Protein AF-A0AAD8J1R1-F1 (afdb_monomer_lite)

Radius of gyration: 73.94 Å; chains: 1; bounding box: 165×68×230 Å

pLDDT: mean 80.62, std 17.78, range [28.72, 97.25]

Sequence (556 aa):
MTHILHAASSTSRFMEENIKKNGWAAAGIFGEVNSPSNRQLLKKTNSIDERSMEKESQLHLSLKDLDKYKEQLKNAESTKAQALRDLEAANKSLQELTAKLETISDTKQSLIQETESAKKRVKELEESKPCKDQEIDAEKNPDLAKERERYKASASELTSVKQELTNLRQDFEAALKKKEAALQEAKDAEKTAKANQEKASGLSEEIANMNETLKQVKLATTKVQDEHSKLMLEKEARSRSLGAAKAEKEEKIKSLKEEAEGLELGGNLEEKMEETTEAIKVVKEQLRDIRAADQEALKTATSELEEAKKHLQEVQAEEISLRSSVEPLKIELEIVKKETSDLKEKEQKSEELIKNIQAKLEERKKELEAVVAEQKKTEEEYENLQSKLRELTTEAEKARKEAEEVHKNIEAQKKEFETSRAIEKETEEKLEIALKEAEEAKEAEKLANEKMQGSNSESSQEKSGKIRLSKEEFDSLKRKVKEAEEMADSKVATAMAQVEAVTASERDTLVKLEDILKETEDVEAATNAAMKQAETVEAETQALETELQELRSEAS

Structure (mmCIF, N/CA/C/O backbone):
data_AF-A0AAD8J1R1-F1
#
_entry.id   AF-A0AAD8J1R1-F1
#
loop_
_atom_site.group_PDB
_atom_site.id
_atom_site.type_symbol
_atom_site.label_atom_id
_atom_site.label_alt_id
_atom_site.label_comp_id
_atom_site.label_asym_id
_atom_site.label_entity_id
_atom_site.label_seq_id
_atom_site.pdbx_PDB_ins_code
_atom_site.Cartn_x
_atom_site.Cartn_y
_atom_site.Cartn_z
_atom_site.occupancy
_atom_site.B_iso_or_equiv
_atom_site.auth_seq_id
_atom_site.auth_comp_id
_atom_site.auth_asym_id
_atom_site.auth_atom_id
_atom_site.pdbx_PDB_model_num
ATOM 1 N N . MET A 1 1 ? 73.706 -19.414 -11.027 1.00 55.03 1 MET A N 1
ATOM 2 C CA . MET A 1 1 ? 73.958 -18.054 -11.555 1.00 55.03 1 MET A CA 1
ATOM 3 C C . MET A 1 1 ? 74.236 -18.146 -13.058 1.00 55.03 1 MET A C 1
ATOM 5 O O . MET A 1 1 ? 75.291 -17.753 -13.526 1.00 55.03 1 MET A O 1
ATOM 9 N N . THR A 1 2 ? 73.284 -18.718 -13.806 1.00 50.62 2 THR A N 1
ATOM 10 C CA . THR A 1 2 ? 73.431 -19.062 -15.238 1.00 50.62 2 THR A CA 1
ATOM 11 C C . THR A 1 2 ? 72.054 -19.231 -15.899 1.00 50.62 2 THR A C 1
ATOM 13 O O . THR A 1 2 ? 71.863 -20.068 -16.763 1.00 50.62 2 THR A O 1
ATOM 16 N N . HIS A 1 3 ? 71.064 -18.434 -15.479 1.00 49.81 3 HIS A N 1
ATOM 17 C CA . HIS A 1 3 ? 69.747 -18.368 -16.138 1.00 49.81 3 HIS A CA 1
ATOM 18 C C . HIS A 1 3 ? 69.240 -16.933 -16.364 1.00 49.81 3 HIS A C 1
ATOM 20 O O . HIS A 1 3 ? 68.113 -16.740 -16.795 1.00 49.81 3 HIS A O 1
ATOM 26 N N . ILE A 1 4 ? 70.089 -15.919 -16.156 1.00 50.50 4 ILE A N 1
ATOM 27 C CA . ILE A 1 4 ? 69.749 -14.504 -16.411 1.00 50.50 4 ILE A CA 1
ATOM 28 C C . ILE A 1 4 ? 70.393 -13.982 -17.717 1.00 50.50 4 ILE A C 1
ATOM 30 O O . ILE A 1 4 ? 70.022 -12.931 -18.222 1.00 50.50 4 ILE A O 1
ATOM 34 N N . LEU A 1 5 ? 71.281 -14.754 -18.355 1.00 47.81 5 LEU A N 1
ATOM 35 C CA . LEU A 1 5 ? 72.009 -14.325 -19.562 1.00 47.81 5 LEU A CA 1
ATOM 36 C C . LEU A 1 5 ? 71.380 -14.745 -20.905 1.00 47.81 5 LEU A C 1
ATOM 38 O O . LEU A 1 5 ? 71.941 -14.431 -21.947 1.00 47.81 5 LEU A O 1
ATOM 42 N N . HIS A 1 6 ? 70.210 -15.396 -20.917 1.00 51.34 6 HIS A N 1
ATOM 43 C CA . HIS A 1 6 ? 69.502 -15.724 -22.171 1.00 51.34 6 HIS A CA 1
ATOM 44 C C . HIS A 1 6 ? 68.319 -14.793 -22.491 1.00 51.34 6 HIS A C 1
ATOM 46 O O . HIS A 1 6 ? 67.815 -14.803 -23.610 1.00 51.34 6 HIS A O 1
ATOM 52 N N . ALA A 1 7 ? 67.912 -13.929 -21.554 1.00 48.06 7 ALA A N 1
ATOM 53 C CA . ALA A 1 7 ? 66.808 -12.987 -21.763 1.00 48.06 7 ALA A CA 1
ATOM 54 C C . ALA A 1 7 ? 67.246 -11.644 -22.384 1.00 48.06 7 ALA A C 1
ATOM 56 O O . ALA A 1 7 ? 66.415 -10.927 -22.928 1.00 48.06 7 ALA A O 1
ATOM 57 N N . ALA A 1 8 ? 68.545 -11.317 -22.370 1.00 46.56 8 ALA A N 1
ATOM 58 C CA . ALA A 1 8 ? 69.063 -10.052 -22.907 1.00 46.56 8 ALA A CA 1
ATOM 59 C C . ALA A 1 8 ? 69.400 -10.087 -24.415 1.00 46.56 8 ALA A C 1
ATOM 61 O O . ALA A 1 8 ? 69.683 -9.047 -25.000 1.00 46.56 8 ALA A O 1
ATOM 62 N N . SER A 1 9 ? 69.357 -11.256 -25.070 1.00 49.38 9 SER A N 1
ATOM 63 C CA . SER A 1 9 ? 69.679 -11.383 -26.505 1.00 49.38 9 SER A CA 1
ATOM 64 C C . SER A 1 9 ? 68.442 -11.391 -27.422 1.00 49.38 9 SER A C 1
ATOM 66 O O . SER A 1 9 ? 68.562 -11.077 -28.604 1.00 49.38 9 SER A O 1
ATOM 68 N N . SER A 1 10 ? 67.237 -11.651 -26.892 1.00 49.97 10 SER A N 1
ATOM 69 C CA . SER A 1 10 ? 65.991 -11.600 -27.689 1.00 49.97 10 SER A CA 1
ATOM 70 C C . SER A 1 10 ? 65.377 -10.201 -27.800 1.00 49.97 10 SER A C 1
ATOM 72 O O . SER A 1 10 ? 64.693 -9.909 -28.776 1.00 49.97 10 SER A O 1
ATOM 74 N N . THR A 1 11 ? 65.665 -9.291 -26.869 1.00 51.00 11 THR A N 1
ATOM 75 C CA . THR A 1 11 ? 65.153 -7.909 -26.904 1.00 51.00 11 THR A CA 1
ATOM 76 C C . THR A 1 11 ? 65.957 -6.981 -27.818 1.00 51.00 11 THR A C 1
ATOM 78 O O . THR A 1 11 ? 65.429 -5.961 -28.249 1.00 51.00 11 THR A O 1
ATOM 81 N N . SER A 1 12 ? 67.189 -7.348 -28.196 1.00 47.59 12 SER A N 1
ATOM 82 C CA . SER A 1 12 ? 68.021 -6.532 -29.098 1.00 47.59 12 SER A CA 1
ATOM 83 C C . SER A 1 12 ? 67.731 -6.752 -30.589 1.00 47.59 12 SER A C 1
ATOM 85 O O . SER A 1 12 ? 68.069 -5.885 -31.384 1.00 47.59 12 SER A O 1
ATOM 87 N N . ARG A 1 13 ? 67.077 -7.857 -30.990 1.00 51.00 13 ARG A N 1
ATOM 88 C CA . ARG A 1 13 ? 66.657 -8.069 -32.395 1.00 51.00 13 ARG A CA 1
ATOM 89 C C . ARG A 1 13 ? 65.274 -7.517 -32.723 1.00 51.00 13 ARG A C 1
ATOM 91 O O . ARG A 1 13 ? 64.994 -7.271 -33.887 1.00 51.00 13 ARG A O 1
ATOM 98 N N . PHE A 1 14 ? 64.429 -7.270 -31.724 1.00 47.41 14 PHE A N 1
ATOM 99 C CA . PHE A 1 14 ? 63.067 -6.779 -31.964 1.00 47.41 14 PHE A CA 1
ATOM 100 C C . PHE A 1 14 ? 62.981 -5.245 -32.103 1.00 47.41 14 PHE A C 1
ATOM 102 O O . PHE A 1 14 ? 61.982 -4.726 -32.591 1.00 47.41 14 PHE A O 1
ATOM 109 N N . MET A 1 15 ? 64.037 -4.505 -31.734 1.00 50.06 15 MET A N 1
ATOM 110 C CA . MET A 1 15 ? 64.113 -3.050 -31.955 1.00 50.06 15 MET A CA 1
ATOM 111 C C . MET A 1 15 ? 64.838 -2.641 -33.248 1.00 50.06 15 MET A C 1
ATOM 113 O O . MET A 1 15 ? 64.721 -1.491 -33.662 1.00 50.06 15 MET A O 1
ATOM 117 N N . GLU A 1 16 ? 65.537 -3.555 -33.928 1.00 48.19 16 GLU A N 1
ATOM 118 C CA . GLU A 1 16 ? 66.320 -3.228 -35.135 1.00 48.19 16 GLU A CA 1
ATOM 119 C C . GLU A 1 16 ? 65.531 -3.415 -36.449 1.00 48.19 16 GLU A C 1
ATOM 121 O O . GLU A 1 16 ? 65.946 -2.935 -37.504 1.00 48.19 16 GLU A O 1
ATOM 126 N N . GLU A 1 17 ? 64.342 -4.026 -36.393 1.00 47.56 17 GLU A N 1
ATOM 127 C CA . GLU A 1 17 ? 63.499 -4.264 -37.577 1.00 47.56 17 GLU A CA 1
ATOM 128 C C . GLU A 1 17 ? 62.369 -3.227 -37.761 1.00 47.56 17 GLU A C 1
ATOM 130 O O . GLU A 1 17 ? 61.805 -3.107 -38.847 1.00 47.56 17 GLU A O 1
ATOM 135 N N . ASN A 1 18 ? 62.106 -2.379 -36.755 1.00 43.00 18 ASN A N 1
ATOM 136 C CA . ASN A 1 18 ? 61.079 -1.325 -36.826 1.00 43.00 18 ASN A CA 1
ATOM 137 C C . ASN A 1 18 ? 61.605 0.079 -37.185 1.00 43.00 18 ASN A C 1
ATOM 139 O O . ASN A 1 18 ? 60.810 0.994 -37.385 1.00 43.00 18 ASN A O 1
ATOM 143 N N . ILE A 1 19 ? 62.922 0.259 -37.345 1.00 46.72 19 ILE A N 1
ATOM 144 C CA . ILE A 1 19 ? 63.530 1.547 -37.749 1.00 46.72 19 ILE A CA 1
ATOM 145 C C . ILE A 1 19 ? 63.815 1.613 -39.269 1.00 46.72 19 ILE A C 1
ATOM 147 O O . ILE A 1 19 ? 64.227 2.646 -39.784 1.00 46.72 19 ILE A O 1
ATOM 151 N N . LYS A 1 20 ? 63.501 0.565 -40.048 1.00 47.19 20 LYS A N 1
ATOM 152 C CA . LYS A 1 20 ? 63.652 0.571 -41.522 1.00 47.19 20 LYS A CA 1
ATOM 153 C C . LYS A 1 20 ? 62.374 0.833 -42.332 1.00 47.19 20 LYS A C 1
ATOM 155 O O . LYS A 1 20 ? 62.440 0.792 -43.556 1.00 47.19 20 LYS A O 1
ATOM 160 N N . LYS A 1 21 ? 61.227 1.126 -41.705 1.00 46.53 21 LYS A N 1
ATOM 161 C CA . LYS A 1 21 ? 59.965 1.383 -42.440 1.00 46.53 21 LYS A CA 1
ATOM 162 C C . LYS A 1 21 ? 59.404 2.802 -42.364 1.00 46.53 21 LYS A C 1
ATOM 164 O O . LYS A 1 21 ? 58.473 3.090 -43.103 1.00 46.53 21 LYS A O 1
ATOM 169 N N . ASN A 1 22 ? 59.998 3.704 -41.583 1.00 47.03 22 ASN A N 1
ATOM 170 C CA . ASN A 1 22 ? 59.567 5.103 -41.522 1.00 47.03 22 ASN A CA 1
ATOM 171 C C . ASN A 1 22 ? 60.742 6.045 -41.805 1.00 47.03 22 ASN A C 1
ATOM 173 O O . ASN A 1 22 ? 61.459 6.454 -40.897 1.00 47.03 22 ASN A O 1
ATOM 177 N N . GLY A 1 23 ? 60.926 6.397 -43.076 1.00 34.81 23 GLY A N 1
ATOM 178 C CA . GLY A 1 23 ? 61.873 7.425 -43.494 1.00 34.81 23 GLY A CA 1
ATOM 179 C C . GLY A 1 23 ? 61.819 7.671 -44.999 1.00 34.81 23 GLY A C 1
ATOM 180 O O . GLY A 1 23 ? 62.279 6.831 -45.759 1.00 34.81 23 GLY A O 1
ATOM 181 N N . TRP A 1 24 ? 61.300 8.849 -45.369 1.00 30.02 24 TRP A N 1
ATOM 182 C CA . TRP A 1 24 ? 61.224 9.471 -46.704 1.00 30.02 24 TRP A CA 1
ATOM 183 C C . TRP A 1 24 ? 60.093 9.034 -47.645 1.00 30.02 24 TRP A C 1
ATOM 185 O O . TRP A 1 24 ? 60.180 8.029 -48.333 1.00 30.02 24 TRP A O 1
ATOM 195 N N . ALA A 1 25 ? 59.079 9.893 -47.791 1.00 31.66 25 ALA A N 1
ATOM 196 C CA . ALA A 1 25 ? 59.096 10.910 -48.851 1.00 31.66 25 ALA A CA 1
ATOM 197 C C . ALA A 1 25 ? 57.802 11.743 -48.812 1.00 31.66 25 ALA A C 1
ATOM 199 O O . ALA A 1 25 ? 56.770 11.366 -49.359 1.00 31.66 25 ALA A O 1
ATOM 200 N N . ALA A 1 26 ? 57.881 12.915 -48.183 1.00 37.34 26 ALA A N 1
ATOM 201 C CA . ALA A 1 26 ? 57.092 14.057 -48.613 1.00 37.34 26 ALA A CA 1
ATOM 202 C C . ALA A 1 26 ? 57.908 14.770 -49.698 1.00 37.34 26 ALA A C 1
ATOM 204 O O . ALA A 1 26 ? 58.930 15.372 -49.385 1.00 37.34 26 ALA A O 1
ATOM 205 N N . ALA A 1 27 ? 57.480 14.647 -50.952 1.00 30.95 27 ALA A N 1
ATOM 206 C CA . ALA A 1 27 ? 57.740 15.593 -52.037 1.00 30.95 27 ALA A CA 1
ATOM 207 C C . ALA A 1 27 ? 56.914 15.146 -53.248 1.00 30.95 27 ALA A C 1
ATOM 209 O O . ALA A 1 27 ? 57.323 14.280 -54.017 1.00 30.95 27 ALA A O 1
ATOM 210 N N . GLY A 1 28 ? 55.724 15.724 -53.403 1.00 43.56 28 GLY A N 1
ATOM 211 C CA . GLY A 1 28 ? 55.128 15.811 -54.730 1.00 43.56 28 GLY A CA 1
ATOM 212 C C . GLY A 1 28 ? 55.934 16.794 -55.573 1.00 43.56 28 GLY A C 1
ATOM 213 O O . GLY A 1 28 ? 56.481 17.736 -55.009 1.00 43.56 28 GLY A O 1
ATOM 214 N N . ILE A 1 29 ? 55.990 16.564 -56.887 1.00 41.16 29 ILE A N 1
ATOM 215 C CA . ILE A 1 29 ? 56.060 17.564 -57.966 1.00 41.16 29 ILE A CA 1
ATOM 216 C C . ILE A 1 29 ? 55.958 16.800 -59.308 1.00 41.16 29 ILE A C 1
ATOM 218 O O . ILE A 1 29 ? 56.784 15.948 -59.610 1.00 41.16 29 ILE A O 1
ATOM 222 N N . PHE A 1 30 ? 54.940 17.183 -60.093 1.00 35.03 30 PHE A N 1
ATOM 223 C CA . PHE A 1 30 ? 54.761 17.039 -61.551 1.00 35.03 30 PHE A CA 1
ATOM 224 C C . PHE A 1 30 ? 54.274 15.728 -62.203 1.00 35.03 30 PHE A C 1
ATOM 226 O O . PHE A 1 30 ? 54.906 14.685 -62.104 1.00 35.03 30 PHE A O 1
ATOM 233 N N . GLY A 1 31 ? 53.216 15.869 -63.024 1.00 31.05 31 GLY A N 1
ATOM 234 C CA . GLY A 1 31 ? 53.017 15.055 -64.232 1.00 31.05 31 GLY A CA 1
ATOM 235 C C . GLY A 1 31 ? 51.604 14.522 -64.486 1.00 31.05 31 GLY A C 1
ATOM 236 O O . GLY A 1 31 ? 51.359 13.338 -64.316 1.00 31.05 31 GLY A O 1
ATOM 237 N N . GLU A 1 32 ? 50.678 15.374 -64.924 1.00 34.12 32 GLU A N 1
ATOM 238 C CA . GLU A 1 32 ? 49.440 14.960 -65.607 1.00 34.12 32 GLU A CA 1
ATOM 239 C C . GLU A 1 32 ? 49.693 14.406 -67.016 1.00 34.12 32 GLU A C 1
ATOM 241 O O . GLU A 1 32 ? 50.620 14.870 -67.675 1.00 34.12 32 GLU A O 1
ATOM 246 N N . VAL A 1 33 ? 48.803 13.520 -67.502 1.00 33.47 33 VAL A N 1
ATOM 247 C CA . VAL A 1 33 ? 47.897 13.756 -68.659 1.00 33.47 33 VAL A CA 1
ATOM 248 C C . VAL A 1 33 ? 46.929 12.555 -68.884 1.00 33.47 33 VAL A C 1
ATOM 250 O O . VAL A 1 33 ? 47.340 11.461 -69.239 1.00 33.47 33 VAL A O 1
ATOM 253 N N . ASN A 1 34 ? 45.631 12.839 -68.667 1.00 29.89 34 ASN A N 1
ATOM 254 C CA . ASN A 1 34 ? 44.372 12.461 -69.368 1.00 29.89 34 ASN A CA 1
ATOM 255 C C . ASN A 1 34 ? 43.851 11.003 -69.577 1.00 29.89 34 ASN A C 1
ATOM 257 O O . ASN A 1 34 ? 44.214 10.351 -70.544 1.00 29.89 34 ASN A O 1
ATOM 261 N N . SER A 1 35 ? 42.836 10.624 -68.764 1.00 38.59 35 SER A N 1
ATOM 262 C CA . SER A 1 35 ? 41.384 10.342 -69.041 1.00 38.59 35 SER A CA 1
ATOM 263 C C . SER A 1 35 ? 40.895 9.563 -70.299 1.00 38.59 35 SER A C 1
ATOM 265 O O . SER A 1 35 ? 41.479 9.756 -71.359 1.00 38.59 35 SER A O 1
ATOM 267 N N . PRO A 1 36 ? 39.718 8.853 -70.278 1.00 50.41 36 PRO A N 1
ATOM 268 C CA . PRO A 1 36 ? 38.528 9.202 -69.477 1.00 50.41 36 PRO A CA 1
ATOM 269 C C . PRO A 1 36 ? 37.670 8.060 -68.869 1.00 50.41 36 PRO A C 1
ATOM 271 O O . PRO A 1 36 ? 37.755 6.889 -69.213 1.00 50.41 36 PRO A O 1
ATOM 274 N N . SER A 1 37 ? 36.701 8.516 -68.063 1.00 32.94 37 SER A N 1
ATOM 275 C CA . SER A 1 37 ? 35.458 7.853 -67.640 1.00 32.94 37 SER A CA 1
ATOM 276 C C . SER A 1 37 ? 35.480 7.199 -66.258 1.00 32.94 37 SER A C 1
ATOM 278 O O . SER A 1 37 ? 35.529 5.985 -66.110 1.00 32.94 37 SER A O 1
ATOM 280 N N . ASN A 1 38 ? 35.306 8.016 -65.215 1.00 31.92 38 ASN A N 1
ATOM 281 C CA . ASN A 1 38 ? 34.552 7.538 -64.064 1.00 31.92 38 ASN A CA 1
ATOM 282 C C . ASN A 1 38 ? 33.679 8.647 -63.475 1.00 31.92 38 ASN A C 1
ATOM 284 O O . ASN A 1 38 ? 34.147 9.661 -62.956 1.00 31.92 38 ASN A O 1
ATOM 288 N N . ARG A 1 39 ? 32.372 8.429 -63.590 1.00 45.78 39 ARG A N 1
ATOM 289 C CA . ARG A 1 39 ? 31.329 9.166 -62.895 1.00 45.78 39 ARG A CA 1
ATOM 290 C C . ARG A 1 39 ? 31.001 8.344 -61.649 1.00 45.78 39 ARG A C 1
ATOM 292 O O . ARG A 1 39 ? 30.063 7.559 -61.670 1.00 45.78 39 ARG A O 1
ATOM 299 N N . GLN A 1 40 ? 31.766 8.509 -60.574 1.00 34.06 40 GLN A N 1
ATOM 300 C CA . GLN A 1 40 ? 31.370 8.004 -59.259 1.00 34.06 40 GLN A CA 1
ATOM 301 C C . GLN A 1 40 ? 31.420 9.125 -58.228 1.00 34.06 40 GLN A C 1
ATOM 303 O O . GLN A 1 40 ? 32.460 9.558 -57.738 1.00 34.06 40 GLN A O 1
ATOM 308 N N . LEU A 1 41 ? 30.213 9.612 -57.970 1.00 38.97 41 LEU A N 1
ATOM 309 C CA . LEU A 1 41 ? 29.827 10.440 -56.848 1.00 38.97 41 LEU A CA 1
ATOM 310 C C . LEU A 1 41 ? 30.106 9.689 -55.533 1.00 38.97 41 LEU A C 1
ATOM 312 O O . LEU A 1 41 ? 29.697 8.543 -55.369 1.00 38.97 41 LEU A O 1
ATOM 316 N N . LEU A 1 42 ? 30.798 10.372 -54.619 1.00 46.81 42 LEU A N 1
ATOM 317 C CA . LEU A 1 42 ? 30.502 10.459 -53.181 1.00 46.81 42 LEU A CA 1
ATOM 318 C C . LEU A 1 42 ? 29.749 9.268 -52.554 1.00 46.81 42 LEU A C 1
ATOM 320 O O . LEU A 1 42 ? 28.522 9.238 -52.566 1.00 46.81 42 LEU A O 1
ATOM 324 N N . LYS A 1 43 ? 30.469 8.342 -51.906 1.00 40.50 43 LYS A N 1
ATOM 325 C CA . LYS A 1 43 ? 29.874 7.358 -50.974 1.00 40.50 43 LYS A CA 1
ATOM 326 C C . LYS A 1 43 ? 30.730 7.044 -49.735 1.00 40.50 43 LYS A C 1
ATOM 328 O O . LYS A 1 43 ? 30.621 5.961 -49.175 1.00 40.50 43 LYS A O 1
ATOM 333 N N . LYS A 1 44 ? 31.587 7.967 -49.273 1.00 44.50 44 LYS A N 1
ATOM 334 C CA . LYS A 1 44 ? 32.465 7.710 -48.105 1.00 44.50 44 LYS A CA 1
ATOM 335 C C . LYS A 1 44 ? 32.006 8.330 -46.775 1.00 44.50 44 LYS A C 1
ATOM 337 O O . LYS A 1 44 ? 32.611 8.037 -45.753 1.00 44.50 44 LYS A O 1
ATOM 342 N N . THR A 1 45 ? 30.930 9.118 -46.757 1.00 50.62 45 THR A N 1
ATOM 343 C CA . THR A 1 45 ? 30.390 9.756 -45.535 1.00 50.62 45 THR A CA 1
ATOM 344 C C . THR A 1 45 ? 29.378 8.887 -44.780 1.00 50.62 45 THR A C 1
ATOM 346 O O . THR A 1 45 ? 29.276 8.993 -43.564 1.00 50.62 45 THR A O 1
ATOM 349 N N . ASN A 1 46 ? 28.692 7.964 -45.462 1.00 53.44 46 ASN A N 1
ATOM 350 C CA . ASN A 1 46 ? 27.530 7.277 -44.884 1.00 53.44 46 ASN A CA 1
ATOM 351 C C . ASN A 1 46 ? 27.852 6.349 -43.694 1.00 53.44 46 ASN A C 1
ATOM 353 O O . ASN A 1 46 ? 26.999 6.191 -42.833 1.00 53.44 46 ASN A O 1
ATOM 357 N N . SER A 1 47 ? 29.061 5.776 -43.583 1.00 62.78 47 SER A N 1
ATOM 358 C CA . SER A 1 47 ? 29.328 4.787 -42.514 1.00 62.78 47 SER A CA 1
ATOM 359 C C . SER A 1 47 ? 29.514 5.384 -41.111 1.00 62.78 47 SER A C 1
ATOM 361 O O . SER A 1 47 ? 29.344 4.678 -40.121 1.00 62.78 47 SER A O 1
ATOM 363 N N . ILE A 1 48 ? 29.887 6.666 -40.995 1.00 67.69 48 ILE A N 1
ATOM 364 C CA . ILE A 1 48 ? 30.081 7.314 -39.683 1.00 67.69 48 ILE A CA 1
ATOM 365 C C . ILE A 1 48 ? 28.747 7.861 -39.164 1.00 67.69 48 ILE A C 1
ATOM 367 O O . ILE A 1 48 ? 28.449 7.693 -37.982 1.00 67.69 48 ILE A O 1
ATOM 371 N N . ASP A 1 49 ? 27.920 8.420 -40.052 1.00 71.38 49 ASP A N 1
ATOM 372 C CA . ASP A 1 49 ? 26.554 8.843 -39.722 1.00 71.38 49 ASP A CA 1
ATOM 373 C C . ASP A 1 49 ? 25.687 7.651 -39.307 1.00 71.38 49 ASP A C 1
ATOM 375 O O . ASP A 1 49 ? 24.989 7.716 -38.299 1.00 71.38 49 ASP A O 1
ATOM 379 N N . GLU A 1 50 ? 25.799 6.522 -40.009 1.00 75.38 50 GLU A N 1
ATOM 380 C CA . GLU A 1 50 ? 25.100 5.281 -39.660 1.00 75.38 50 GLU A CA 1
ATOM 381 C C . GLU A 1 50 ? 25.497 4.779 -38.258 1.00 75.38 50 GLU A C 1
ATOM 383 O O . GLU A 1 50 ? 24.628 4.483 -37.439 1.00 75.38 50 GLU A O 1
ATOM 388 N N . ARG A 1 51 ? 26.794 4.830 -37.912 1.00 76.31 51 ARG A N 1
ATOM 389 C CA . ARG A 1 51 ? 27.284 4.536 -36.549 1.00 76.31 51 ARG A CA 1
ATOM 390 C C . ARG A 1 51 ? 26.803 5.542 -35.500 1.00 76.31 51 ARG A C 1
ATOM 392 O O . ARG A 1 51 ? 26.641 5.171 -34.339 1.00 76.31 51 ARG A O 1
ATOM 399 N N . SER A 1 52 ? 26.608 6.812 -35.860 1.00 78.00 52 SER A N 1
ATOM 400 C CA . SER A 1 52 ? 26.039 7.819 -34.952 1.00 78.00 52 SER A CA 1
ATOM 401 C C . SER A 1 52 ? 24.566 7.526 -34.663 1.00 78.00 52 SER A C 1
ATOM 403 O O . SER A 1 52 ? 24.161 7.545 -33.503 1.00 78.00 52 SER A O 1
ATOM 405 N N . MET A 1 53 ? 23.787 7.203 -35.697 1.00 79.00 53 MET A N 1
ATOM 406 C CA . MET A 1 53 ? 22.363 6.870 -35.579 1.00 79.00 53 MET A CA 1
ATOM 407 C C . MET A 1 53 ? 22.133 5.578 -34.785 1.00 79.00 53 MET A C 1
ATOM 409 O O . MET A 1 53 ? 21.200 5.493 -33.984 1.00 79.00 53 MET A O 1
ATOM 413 N N . GLU A 1 54 ? 23.000 4.579 -34.962 1.00 82.38 54 GLU A N 1
ATOM 414 C CA . GLU A 1 54 ? 22.958 3.327 -34.203 1.00 82.38 54 GLU A CA 1
ATOM 415 C C . GLU A 1 54 ? 23.215 3.568 -32.706 1.00 82.38 54 GLU A C 1
ATOM 417 O O . GLU A 1 54 ? 22.443 3.109 -31.860 1.00 82.38 54 GLU A O 1
ATOM 422 N N . LYS A 1 55 ? 24.225 4.383 -32.368 1.00 84.06 55 LYS A N 1
ATOM 423 C CA . LYS A 1 55 ? 24.509 4.783 -30.979 1.00 84.06 55 LYS A CA 1
ATOM 424 C C . LYS A 1 55 ? 23.395 5.624 -30.355 1.00 84.06 55 LYS A C 1
ATOM 426 O O . LYS A 1 55 ? 23.094 5.445 -29.179 1.00 84.06 55 LYS A O 1
ATOM 431 N N . GLU A 1 56 ? 22.775 6.525 -31.118 1.00 84.00 56 GLU A N 1
ATOM 432 C CA . GLU A 1 56 ? 21.611 7.305 -30.668 1.00 84.00 56 GLU A CA 1
ATOM 433 C C . GLU A 1 56 ? 20.399 6.412 -30.382 1.00 84.00 56 GLU A C 1
ATOM 435 O O . GLU A 1 56 ? 19.719 6.586 -29.370 1.00 84.00 56 GLU A O 1
ATOM 440 N N . SER A 1 57 ? 20.164 5.410 -31.229 1.00 87.69 57 SER A N 1
ATOM 441 C CA . SER A 1 57 ? 19.074 4.448 -31.042 1.00 87.69 57 SER A CA 1
ATOM 442 C C . SER A 1 57 ? 19.293 3.578 -29.801 1.00 87.69 57 SER A C 1
ATOM 444 O O . SER A 1 57 ? 18.373 3.405 -29.001 1.00 87.69 57 SER A O 1
ATOM 446 N N . GLN A 1 58 ? 20.519 3.088 -29.592 1.00 87.75 58 GLN A N 1
ATOM 447 C CA . GLN A 1 58 ? 20.887 2.356 -28.376 1.00 87.75 58 GLN A CA 1
ATOM 448 C C . GLN A 1 58 ? 20.744 3.237 -27.126 1.00 87.75 58 GLN A C 1
ATOM 450 O O . GLN A 1 58 ? 20.179 2.791 -26.132 1.00 87.75 58 GLN A O 1
ATOM 455 N N . LEU A 1 59 ? 21.171 4.505 -27.183 1.00 89.12 59 LEU A N 1
ATOM 456 C CA . LEU A 1 59 ? 21.036 5.449 -26.067 1.00 89.12 59 LEU A CA 1
ATOM 457 C C . LEU A 1 59 ? 19.567 5.643 -25.667 1.00 89.12 59 LEU A C 1
ATOM 459 O O . LEU A 1 59 ? 19.245 5.666 -24.479 1.00 89.12 59 LEU A O 1
ATOM 463 N N . HIS A 1 60 ? 18.667 5.752 -26.646 1.00 90.88 60 HIS A N 1
ATOM 464 C CA . HIS A 1 60 ? 17.232 5.854 -26.392 1.00 90.88 60 HIS A CA 1
ATOM 465 C C . HIS A 1 60 ? 16.657 4.614 -25.695 1.00 90.88 60 HIS A C 1
ATOM 467 O O . HIS A 1 60 ? 15.814 4.757 -24.806 1.00 90.88 60 HIS A O 1
ATOM 473 N N . LEU A 1 61 ? 17.109 3.412 -26.063 1.00 90.56 61 LEU A N 1
ATOM 474 C CA . LEU A 1 61 ? 16.698 2.173 -25.398 1.00 90.56 61 LEU A CA 1
ATOM 475 C C . LEU A 1 61 ? 17.197 2.130 -23.948 1.00 90.56 61 LEU A C 1
ATOM 477 O O . LEU A 1 61 ? 16.390 1.912 -23.044 1.00 90.56 61 LEU A O 1
ATOM 481 N N . SER A 1 62 ? 18.473 2.447 -23.710 1.00 83.31 62 SER A N 1
ATOM 482 C CA . SER A 1 62 ? 19.048 2.479 -22.359 1.00 83.31 62 SER A CA 1
ATOM 483 C C . SER A 1 62 ? 18.383 3.529 -21.463 1.00 83.31 62 SER A C 1
ATOM 485 O O . SER A 1 62 ? 18.157 3.270 -20.283 1.00 83.31 62 SER A O 1
ATOM 487 N N . LEU A 1 63 ? 17.998 4.694 -22.005 1.00 84.50 63 LEU A N 1
ATOM 488 C CA . LEU A 1 63 ? 17.216 5.703 -21.274 1.00 84.50 63 LEU A CA 1
ATOM 489 C C . LEU A 1 63 ? 15.835 5.176 -20.871 1.00 84.50 63 LEU A C 1
ATOM 491 O O . LEU A 1 63 ? 15.417 5.354 -19.728 1.00 84.50 63 LEU A O 1
ATOM 495 N N . LYS A 1 64 ? 15.147 4.481 -21.783 1.00 93.31 64 LYS A N 1
ATOM 496 C CA . LYS A 1 64 ? 13.849 3.865 -21.492 1.00 93.31 64 LYS A CA 1
ATOM 497 C C . LYS A 1 64 ? 13.965 2.805 -20.395 1.00 93.31 64 LYS A C 1
ATOM 499 O O . LYS A 1 64 ? 13.098 2.734 -19.528 1.00 93.31 64 LYS A O 1
ATOM 504 N N . ASP A 1 65 ? 15.013 1.988 -20.418 1.00 85.62 65 ASP A N 1
ATOM 505 C CA . ASP A 1 65 ? 15.240 0.975 -19.385 1.00 85.62 65 ASP A CA 1
ATOM 506 C C . ASP A 1 65 ? 15.647 1.598 -18.044 1.00 85.62 65 ASP A C 1
ATOM 508 O O . ASP A 1 65 ? 15.142 1.175 -17.003 1.00 85.62 65 ASP A O 1
ATOM 512 N N . LEU A 1 66 ? 16.455 2.664 -18.050 1.00 88.12 66 LEU A N 1
ATOM 513 C CA . LEU A 1 66 ? 16.759 3.447 -16.850 1.00 88.12 66 LEU A CA 1
ATOM 514 C C . LEU A 1 66 ? 15.480 3.988 -16.195 1.00 88.12 66 LEU A C 1
ATOM 516 O O . LEU A 1 66 ? 15.332 3.892 -14.976 1.00 88.12 66 LEU A O 1
ATOM 520 N N . ASP A 1 67 ? 14.554 4.534 -16.982 1.00 91.69 67 ASP A N 1
ATOM 521 C CA . ASP A 1 67 ? 13.294 5.064 -16.458 1.00 91.69 67 ASP A CA 1
ATOM 522 C C . ASP A 1 67 ? 12.409 3.957 -15.866 1.00 91.69 67 ASP A C 1
ATOM 524 O O . ASP A 1 67 ? 11.885 4.128 -14.763 1.00 91.69 67 ASP A O 1
ATOM 528 N N . LYS A 1 68 ? 12.337 2.780 -16.507 1.00 93.44 68 LYS A N 1
ATOM 529 C CA . LYS A 1 68 ? 11.662 1.604 -15.925 1.00 93.44 68 LYS A CA 1
ATOM 530 C C . LYS A 1 68 ? 12.272 1.209 -14.579 1.00 93.44 68 LYS A C 1
ATOM 532 O O . LYS A 1 68 ? 11.538 0.956 -13.625 1.00 93.44 68 LYS A O 1
ATOM 537 N N . TYR A 1 69 ? 13.602 1.154 -14.473 1.00 83.44 69 TYR A N 1
ATOM 538 C CA . TYR A 1 69 ? 14.262 0.784 -13.217 1.00 83.44 69 TYR A CA 1
ATOM 539 C C . TYR A 1 69 ? 14.108 1.850 -12.130 1.00 83.44 69 TYR A C 1
ATOM 541 O O . TYR A 1 69 ? 13.961 1.495 -10.962 1.00 83.44 69 TYR A O 1
ATOM 549 N N . LYS A 1 70 ? 14.071 3.140 -12.483 1.00 89.00 70 LYS A N 1
ATOM 550 C CA . LYS A 1 70 ? 13.741 4.221 -11.537 1.00 89.00 70 LYS A CA 1
ATOM 551 C C . LYS A 1 70 ? 12.318 4.097 -11.005 1.00 89.00 70 LYS A C 1
ATOM 553 O O . LYS A 1 70 ? 12.094 4.293 -9.813 1.00 89.00 70 LYS A O 1
ATOM 558 N N . GLU A 1 71 ? 11.361 3.759 -11.863 1.00 93.94 71 GLU A N 1
ATOM 559 C CA . GLU A 1 71 ? 9.980 3.527 -11.441 1.00 93.94 71 GLU A CA 1
ATOM 560 C C . GLU A 1 71 ? 9.877 2.303 -10.520 1.00 93.94 71 GLU A C 1
ATOM 562 O O . GLU A 1 71 ? 9.282 2.382 -9.445 1.00 93.94 71 GLU A O 1
ATOM 567 N N . GLN A 1 72 ? 10.543 1.197 -10.870 1.00 86.88 72 GLN A N 1
ATOM 568 C CA . GLN A 1 72 ? 10.635 0.017 -10.005 1.00 86.88 72 GLN A CA 1
ATOM 569 C C . GLN A 1 72 ? 11.315 0.322 -8.665 1.00 86.88 72 GLN A C 1
ATOM 571 O O . GLN A 1 72 ? 10.867 -0.177 -7.634 1.00 86.88 72 GLN A O 1
ATOM 576 N N . LEU A 1 73 ? 12.365 1.149 -8.656 1.00 83.31 73 LEU A N 1
ATOM 577 C CA . LEU A 1 73 ? 13.025 1.609 -7.435 1.00 83.31 73 LEU A CA 1
ATOM 578 C C . LEU A 1 73 ? 12.055 2.407 -6.560 1.00 83.31 73 LEU A C 1
ATOM 580 O O . LEU A 1 73 ? 11.905 2.085 -5.387 1.00 83.31 73 LEU A O 1
ATOM 584 N N . LYS A 1 74 ? 11.332 3.374 -7.132 1.00 93.88 74 LYS A N 1
ATOM 585 C CA . LYS A 1 74 ? 10.330 4.164 -6.404 1.00 93.88 74 LYS A CA 1
ATOM 586 C C . LYS A 1 74 ? 9.222 3.283 -5.813 1.00 93.88 74 LYS A C 1
ATOM 588 O O . LYS A 1 74 ? 8.807 3.489 -4.673 1.00 93.88 74 LYS A O 1
ATOM 593 N N . ASN A 1 75 ? 8.763 2.277 -6.558 1.00 91.00 75 ASN A N 1
ATOM 594 C CA . ASN A 1 75 ? 7.766 1.316 -6.079 1.00 91.00 75 ASN A CA 1
ATOM 595 C C . ASN A 1 75 ? 8.321 0.441 -4.938 1.00 91.00 75 ASN A C 1
ATOM 597 O O . ASN A 1 75 ? 7.640 0.229 -3.931 1.00 91.00 75 ASN A O 1
ATOM 601 N N . ALA A 1 76 ? 9.572 -0.018 -5.048 1.00 83.06 76 ALA A N 1
ATOM 602 C CA . ALA A 1 76 ? 10.262 -0.760 -3.991 1.00 83.06 76 ALA A CA 1
ATOM 603 C C . ALA A 1 76 ? 10.500 0.101 -2.731 1.00 83.06 76 ALA A C 1
ATOM 605 O O . ALA A 1 76 ? 10.328 -0.361 -1.606 1.00 83.06 76 ALA A O 1
ATOM 606 N N . GLU A 1 77 ? 10.832 1.382 -2.891 1.00 84.38 77 GLU A N 1
ATOM 607 C CA . GLU A 1 77 ? 10.970 2.327 -1.778 1.00 84.38 77 GLU A CA 1
ATOM 608 C C . GLU A 1 77 ? 9.627 2.607 -1.094 1.00 84.38 77 GLU A C 1
ATOM 610 O O . GLU A 1 77 ? 9.559 2.651 0.135 1.00 84.38 77 GLU A O 1
ATOM 615 N N . SER A 1 78 ? 8.543 2.740 -1.864 1.00 91.38 78 SER A N 1
ATOM 616 C CA . SER A 1 78 ? 7.192 2.924 -1.322 1.00 91.38 78 SER A CA 1
ATOM 617 C C . SER A 1 78 ? 6.717 1.701 -0.534 1.00 91.38 78 SER A C 1
ATOM 619 O O . SER A 1 78 ? 6.189 1.847 0.569 1.00 91.38 78 SER A O 1
ATOM 621 N N . THR A 1 79 ? 6.924 0.494 -1.068 1.00 86.50 79 THR A N 1
ATOM 622 C CA . THR A 1 79 ? 6.594 -0.763 -0.369 1.00 86.50 79 THR A CA 1
ATOM 623 C C . THR A 1 79 ? 7.439 -0.936 0.891 1.00 86.50 79 THR A C 1
ATOM 625 O O . THR A 1 79 ? 6.892 -1.222 1.953 1.00 86.50 79 THR A O 1
ATOM 628 N N . LYS A 1 80 ? 8.742 -0.629 0.840 1.00 85.75 80 LYS A N 1
ATOM 629 C CA . LYS A 1 80 ? 9.602 -0.576 2.032 1.00 85.75 80 LYS A CA 1
ATOM 630 C C . LYS A 1 80 ? 9.083 0.419 3.076 1.00 85.75 80 LYS A C 1
ATOM 632 O O . LYS A 1 80 ? 9.051 0.098 4.261 1.00 85.75 80 LYS A O 1
ATOM 637 N N . ALA A 1 81 ? 8.681 1.620 2.662 1.00 89.25 81 ALA A N 1
ATOM 638 C CA . ALA A 1 81 ? 8.139 2.625 3.574 1.00 89.25 81 ALA A CA 1
ATOM 639 C C . ALA A 1 81 ? 6.824 2.167 4.224 1.00 89.25 81 ALA A C 1
ATOM 641 O O . ALA A 1 81 ? 6.600 2.450 5.399 1.00 89.25 81 ALA A O 1
ATOM 642 N N . GLN A 1 82 ? 5.974 1.447 3.486 1.00 89.00 82 GLN A N 1
ATOM 643 C CA . GLN A 1 82 ? 4.770 0.824 4.035 1.00 89.00 82 GLN A CA 1
ATOM 644 C C . GLN A 1 82 ? 5.123 -0.260 5.062 1.00 89.00 82 GLN A C 1
ATOM 646 O O . GLN A 1 82 ? 4.667 -0.173 6.197 1.00 89.00 82 GLN A O 1
ATOM 651 N N . ALA A 1 83 ? 6.018 -1.190 4.719 1.00 84.00 83 ALA A N 1
ATOM 652 C CA . ALA A 1 83 ? 6.449 -2.256 5.623 1.00 84.00 83 ALA A CA 1
ATOM 653 C C . ALA A 1 83 ? 7.083 -1.715 6.921 1.00 84.00 83 ALA A C 1
ATOM 655 O O . ALA A 1 83 ? 6.873 -2.272 7.996 1.00 84.00 83 ALA A O 1
ATOM 656 N N . LEU A 1 84 ? 7.823 -0.598 6.856 1.00 84.31 84 LEU A N 1
ATOM 657 C CA . LEU A 1 84 ? 8.353 0.078 8.049 1.00 84.31 84 LEU A CA 1
ATOM 658 C C . LEU A 1 84 ? 7.247 0.671 8.933 1.00 84.31 84 LEU A C 1
ATOM 660 O O . LEU A 1 84 ? 7.336 0.570 10.156 1.00 84.31 84 LEU A O 1
ATOM 664 N N . ARG A 1 85 ? 6.197 1.252 8.338 1.00 91.25 85 ARG A N 1
ATOM 665 C CA . ARG A 1 85 ? 5.030 1.745 9.090 1.00 91.25 85 ARG A CA 1
ATOM 666 C C . ARG A 1 85 ? 4.265 0.599 9.747 1.00 91.25 85 ARG A C 1
ATOM 668 O O . ARG A 1 85 ? 3.903 0.708 10.917 1.00 91.25 85 ARG A O 1
ATOM 675 N N . ASP A 1 86 ? 4.084 -0.508 9.035 1.00 85.44 86 ASP A N 1
ATOM 676 C CA . ASP A 1 86 ? 3.412 -1.699 9.561 1.00 85.44 86 ASP A CA 1
ATOM 677 C C . ASP A 1 86 ? 4.233 -2.344 10.693 1.00 85.44 86 ASP A C 1
ATOM 679 O O . ASP A 1 86 ? 3.680 -2.753 11.715 1.00 85.44 86 ASP A O 1
ATOM 683 N N . LEU A 1 87 ? 5.567 -2.347 10.573 1.00 87.19 87 LEU A N 1
ATOM 684 C CA . LEU A 1 87 ? 6.483 -2.776 11.631 1.00 87.19 87 LEU A CA 1
ATOM 685 C C . LEU A 1 87 ? 6.389 -1.885 12.879 1.00 87.19 87 LEU A C 1
ATOM 687 O O . LEU A 1 87 ? 6.373 -2.398 14.000 1.00 87.19 87 LEU A O 1
ATOM 691 N N . GLU A 1 88 ? 6.339 -0.561 12.715 1.00 91.38 88 GLU A N 1
ATOM 692 C CA . GLU A 1 88 ? 6.136 0.366 13.834 1.00 91.38 88 GLU A CA 1
ATOM 693 C C . GLU A 1 88 ? 4.781 0.154 14.512 1.00 91.38 88 GLU A C 1
ATOM 695 O O . GLU A 1 88 ? 4.722 0.110 15.742 1.00 91.38 88 GLU A O 1
ATOM 700 N N . ALA A 1 89 ? 3.707 -0.023 13.738 1.00 91.75 89 ALA A N 1
ATOM 701 C CA . ALA A 1 89 ? 2.380 -0.317 14.271 1.00 91.75 89 ALA A CA 1
ATOM 702 C C . ALA A 1 89 ? 2.373 -1.635 15.062 1.00 91.75 89 ALA A C 1
ATOM 704 O O . ALA A 1 89 ? 1.920 -1.662 16.205 1.00 91.75 89 ALA A O 1
ATOM 705 N N . ALA A 1 90 ? 2.968 -2.699 14.513 1.00 86.31 90 ALA A N 1
ATOM 706 C CA . ALA A 1 90 ? 3.098 -3.985 15.197 1.00 86.31 90 ALA A CA 1
ATOM 707 C C . ALA A 1 90 ? 3.936 -3.885 16.484 1.00 86.31 90 ALA A C 1
ATOM 709 O O . ALA A 1 90 ? 3.595 -4.501 17.494 1.00 86.31 90 ALA A O 1
ATOM 710 N N . ASN A 1 91 ? 5.012 -3.089 16.486 1.00 85.12 91 ASN A N 1
ATOM 711 C CA . ASN A 1 91 ? 5.808 -2.841 17.690 1.00 85.12 91 ASN A CA 1
ATOM 712 C C . ASN A 1 91 ? 5.013 -2.087 18.766 1.00 85.12 91 ASN A C 1
ATOM 714 O O . ASN A 1 91 ? 5.121 -2.448 19.936 1.00 85.12 91 ASN A O 1
ATOM 718 N N . LYS A 1 92 ? 4.203 -1.087 18.393 1.00 92.56 92 LYS A N 1
ATOM 719 C CA . LYS A 1 92 ? 3.315 -0.384 19.336 1.00 92.56 92 LYS A CA 1
ATOM 720 C C . LYS A 1 92 ? 2.291 -1.339 19.947 1.00 92.56 92 LYS A C 1
ATOM 722 O O . LYS A 1 92 ? 2.176 -1.399 21.166 1.00 92.56 92 LYS A O 1
ATOM 727 N N . SER A 1 93 ? 1.638 -2.166 19.128 1.00 87.94 93 SER A N 1
ATOM 728 C CA . SER A 1 93 ? 0.715 -3.191 19.629 1.00 87.94 93 SER A CA 1
ATOM 729 C C . SER A 1 93 ? 1.409 -4.194 20.555 1.00 87.94 93 SER A C 1
ATOM 731 O O . SER A 1 93 ? 0.854 -4.546 21.589 1.00 87.94 93 SER A O 1
ATOM 733 N N . LEU A 1 94 ? 2.639 -4.626 20.248 1.00 87.94 94 LEU A N 1
ATOM 734 C CA . LEU A 1 94 ? 3.410 -5.488 21.151 1.00 87.94 94 LEU A CA 1
ATOM 735 C C . LEU A 1 94 ? 3.714 -4.802 22.485 1.00 87.94 94 LEU A C 1
ATOM 737 O O . LEU A 1 94 ? 3.608 -5.450 23.523 1.00 87.94 94 LEU A O 1
ATOM 741 N N . GLN A 1 95 ? 4.069 -3.515 22.484 1.00 92.44 95 GLN A N 1
ATOM 742 C CA . GLN A 1 95 ? 4.291 -2.752 23.716 1.00 92.44 95 GLN A CA 1
ATOM 743 C C . GLN A 1 95 ? 3.008 -2.640 24.550 1.00 92.44 95 GLN A C 1
ATOM 745 O O . GLN A 1 95 ? 3.043 -2.897 25.750 1.00 92.44 95 GLN A O 1
ATOM 750 N N . GLU A 1 96 ? 1.871 -2.340 23.920 1.00 92.38 96 GLU A N 1
ATOM 751 C CA . GLU A 1 96 ? 0.565 -2.283 24.589 1.00 92.38 96 GLU A CA 1
ATOM 752 C C . GLU A 1 96 ? 0.149 -3.639 25.170 1.00 92.38 96 GLU A C 1
ATOM 754 O O . GLU A 1 96 ? -0.284 -3.713 26.320 1.00 92.38 96 GLU A O 1
ATOM 759 N N . LEU A 1 97 ? 0.306 -4.725 24.405 1.00 89.00 97 LEU A N 1
ATOM 760 C CA . LEU A 1 97 ? 0.023 -6.083 24.875 1.00 89.00 97 LEU A CA 1
ATOM 761 C C . LEU A 1 97 ? 0.974 -6.498 26.004 1.00 89.00 97 LEU A C 1
ATOM 763 O O . LEU A 1 97 ? 0.536 -7.156 26.941 1.00 89.00 97 LEU A O 1
ATOM 767 N N . THR A 1 98 ? 2.244 -6.082 25.957 1.00 91.31 98 THR A N 1
ATOM 768 C CA . THR A 1 98 ? 3.219 -6.329 27.035 1.00 91.31 98 THR A CA 1
ATOM 769 C C . THR A 1 98 ? 2.800 -5.618 28.319 1.00 91.31 98 THR A C 1
ATOM 771 O O . THR A 1 98 ? 2.748 -6.252 29.368 1.00 91.31 98 THR A O 1
ATOM 774 N N . ALA A 1 99 ? 2.420 -4.339 28.236 1.00 93.31 99 ALA A N 1
ATOM 775 C CA . ALA A 1 99 ? 1.933 -3.584 29.390 1.00 93.31 99 ALA A CA 1
ATOM 776 C C . ALA A 1 99 ? 0.653 -4.208 29.977 1.00 93.31 99 ALA A C 1
ATOM 778 O O . ALA A 1 99 ? 0.541 -4.389 31.188 1.00 93.31 99 ALA A O 1
ATOM 779 N N . LYS A 1 100 ? -0.294 -4.622 29.121 1.00 92.44 100 LYS A N 1
ATOM 780 C CA . LYS A 1 100 ? -1.491 -5.361 29.558 1.00 92.44 100 LYS A CA 1
ATOM 781 C C . LYS A 1 100 ? -1.126 -6.685 30.234 1.00 92.44 100 LYS A C 1
ATOM 783 O O . LYS A 1 100 ? -1.707 -7.014 31.265 1.00 92.44 100 LYS A O 1
ATOM 788 N N . LEU A 1 101 ? -0.147 -7.421 29.705 1.00 90.12 101 LEU A N 1
ATOM 789 C CA . LEU A 1 101 ? 0.301 -8.701 30.263 1.00 90.12 101 LEU A CA 1
ATOM 790 C C . LEU A 1 101 ? 0.896 -8.517 31.660 1.00 90.12 101 LEU A C 1
ATOM 792 O O . LEU A 1 101 ? 0.584 -9.309 32.545 1.00 90.12 101 LEU A O 1
ATOM 796 N N . GLU A 1 102 ? 1.703 -7.475 31.865 1.00 91.94 102 GLU A N 1
ATOM 797 C CA . GLU A 1 102 ? 2.232 -7.114 33.184 1.00 91.94 102 GLU A CA 1
ATOM 798 C C . GLU A 1 102 ? 1.089 -6.813 34.164 1.00 91.94 102 GLU A C 1
ATOM 800 O O . GLU A 1 102 ? 0.992 -7.469 35.199 1.00 91.94 102 GLU A O 1
ATOM 805 N N . THR A 1 103 ? 0.133 -5.951 33.793 1.00 92.31 103 THR A N 1
ATOM 806 C CA . THR A 1 103 ? -1.010 -5.622 34.673 1.00 92.31 103 THR A CA 1
ATOM 807 C C . THR A 1 103 ? -1.895 -6.831 35.012 1.00 92.31 103 THR A C 1
ATOM 809 O O . THR A 1 103 ? -2.297 -7.012 36.163 1.00 92.31 103 THR A O 1
ATOM 812 N N . ILE A 1 104 ? -2.180 -7.707 34.042 1.00 88.88 104 ILE A N 1
ATOM 813 C CA . ILE A 1 104 ? -2.971 -8.932 34.255 1.00 88.88 104 ILE A CA 1
ATOM 814 C C . ILE A 1 104 ? -2.181 -9.956 35.086 1.00 88.88 104 ILE A C 1
ATOM 816 O O . ILE A 1 104 ? -2.750 -10.691 35.894 1.00 88.88 104 ILE A O 1
ATOM 820 N N . SER A 1 105 ? -0.856 -10.009 34.934 1.00 87.12 105 SER A N 1
ATOM 821 C CA . SER A 1 105 ? 0.004 -10.853 35.765 1.00 87.12 105 SER A CA 1
ATOM 822 C C . SER A 1 105 ? 0.008 -10.387 37.225 1.00 87.12 105 SER A C 1
ATOM 824 O O . SER A 1 105 ? -0.148 -11.217 38.125 1.00 87.12 105 SER A O 1
ATOM 826 N N . ASP A 1 106 ? 0.114 -9.080 37.464 1.00 91.75 106 ASP A N 1
ATOM 827 C CA . ASP A 1 106 ? 0.124 -8.487 38.806 1.00 91.75 106 ASP A CA 1
ATOM 828 C C . ASP A 1 106 ? -1.228 -8.650 39.520 1.00 91.75 106 ASP A C 1
ATOM 830 O O . ASP A 1 106 ? -1.289 -9.035 40.694 1.00 91.75 106 ASP A O 1
ATOM 834 N N . THR A 1 107 ? -2.335 -8.432 38.802 1.00 90.44 107 THR A N 1
ATOM 835 C CA . THR A 1 107 ? -3.696 -8.662 39.323 1.00 90.44 107 THR A CA 1
ATOM 836 C C . THR A 1 107 ? -3.942 -10.138 39.618 1.00 90.44 107 THR A C 1
ATOM 838 O O . THR A 1 107 ? -4.409 -10.471 40.707 1.00 90.44 107 THR A O 1
ATOM 841 N N . LYS A 1 108 ? -3.539 -11.052 38.723 1.00 90.56 108 LYS A N 1
ATOM 842 C CA . LYS A 1 108 ? -3.572 -12.499 38.980 1.00 90.56 108 LYS A CA 1
ATOM 843 C C . LYS A 1 108 ? -2.796 -12.863 40.245 1.00 90.56 108 LYS A C 1
ATOM 845 O O . LYS A 1 108 ? -3.264 -13.690 41.024 1.00 90.56 108 LYS A O 1
ATOM 850 N N . GLN A 1 109 ? -1.607 -12.297 40.443 1.00 91.25 109 GLN A N 1
ATOM 851 C CA . GLN A 1 109 ? -0.775 -12.597 41.607 1.00 91.25 109 GLN A CA 1
ATOM 852 C C . GLN A 1 109 ? -1.409 -12.076 42.905 1.00 91.25 109 GLN A C 1
ATOM 854 O O . GLN A 1 109 ? -1.398 -12.787 43.910 1.00 91.25 109 GLN A O 1
ATOM 859 N N . SER A 1 110 ? -2.045 -10.904 42.855 1.00 87.38 110 SER A N 1
ATOM 860 C CA . SER A 1 110 ? -2.821 -10.334 43.966 1.00 87.38 110 SER A CA 1
ATOM 861 C C . SER A 1 110 ? -4.051 -11.189 44.310 1.00 87.38 110 SER A C 1
ATOM 863 O O . SER A 1 110 ? -4.245 -11.545 45.470 1.00 87.38 110 SER A O 1
ATOM 865 N N . LEU A 1 111 ? -4.817 -11.633 43.306 1.00 86.62 111 LEU A N 1
ATOM 866 C CA . LEU A 1 111 ? -5.976 -12.520 43.491 1.00 86.62 111 LEU A CA 1
ATOM 867 C C . LEU A 1 111 ? -5.585 -13.912 44.008 1.00 86.62 111 LEU A C 1
ATOM 869 O O . LEU A 1 111 ? -6.319 -14.517 44.787 1.00 86.62 111 LEU A O 1
ATOM 873 N N . ILE A 1 112 ? -4.421 -14.446 43.622 1.00 86.62 112 ILE A N 1
ATOM 874 C CA . ILE A 1 112 ? -3.897 -15.691 44.212 1.00 86.62 112 ILE A CA 1
ATOM 875 C C . ILE A 1 112 ? -3.645 -15.502 45.712 1.00 86.62 112 ILE A C 1
ATOM 877 O O . ILE A 1 112 ? -4.060 -16.340 46.508 1.00 86.62 112 ILE A O 1
ATOM 881 N N . GLN A 1 113 ? -3.018 -14.395 46.117 1.00 90.81 113 GLN A N 1
ATOM 882 C CA . GLN A 1 113 ? -2.797 -14.105 47.537 1.00 90.81 113 GLN A CA 1
ATOM 883 C C . GLN A 1 113 ? -4.121 -13.937 48.296 1.00 90.81 113 GLN A C 1
ATOM 885 O O . GLN A 1 113 ? -4.272 -14.457 49.404 1.00 90.81 113 GLN A O 1
ATOM 890 N N . GLU A 1 114 ? -5.099 -13.261 47.691 1.00 86.88 114 GLU A N 1
ATOM 891 C CA . GLU A 1 114 ? -6.417 -13.042 48.284 1.00 86.88 114 GLU A CA 1
ATOM 892 C C . GLU A 1 114 ? -7.209 -14.348 48.431 1.00 86.88 114 GLU A C 1
ATOM 894 O O . GLU A 1 114 ? -7.631 -14.677 49.543 1.00 86.88 114 GLU A O 1
ATOM 899 N N . THR A 1 115 ? -7.312 -15.154 47.367 1.00 83.31 115 THR A N 1
ATOM 900 C CA . THR A 1 115 ? -7.946 -16.485 47.408 1.00 83.31 115 THR A CA 1
ATOM 901 C C . THR A 1 115 ? -7.280 -17.413 48.425 1.00 83.31 115 THR A C 1
ATOM 903 O O . THR A 1 115 ? -7.977 -18.131 49.147 1.00 83.31 115 THR A O 1
ATOM 906 N N . GLU A 1 116 ? -5.947 -17.405 48.536 1.00 88.00 116 GLU A N 1
ATOM 907 C CA . GLU A 1 116 ? -5.220 -18.176 49.549 1.00 88.00 116 GLU A CA 1
ATOM 908 C C . GLU A 1 116 ? -5.508 -17.685 50.972 1.00 88.00 116 GLU A C 1
ATOM 910 O O . GLU A 1 116 ? -5.668 -18.505 51.881 1.00 88.00 116 GLU A O 1
ATOM 915 N N . SER A 1 117 ? -5.612 -16.369 51.178 1.00 84.94 117 SER A N 1
ATOM 916 C CA . SER A 1 117 ? -5.953 -15.781 52.478 1.00 84.94 117 SER A CA 1
ATOM 917 C C . SER A 1 117 ? -7.391 -16.105 52.903 1.00 84.94 117 SER A C 1
ATOM 919 O O . SER A 1 117 ? -7.606 -16.541 54.034 1.00 84.94 117 SER A O 1
ATOM 921 N N . ALA A 1 118 ? -8.361 -16.002 51.987 1.00 81.44 118 ALA A N 1
ATOM 922 C CA . ALA A 1 118 ? -9.755 -16.376 52.218 1.00 81.44 118 ALA A CA 1
ATOM 923 C C . ALA A 1 118 ? -9.879 -17.878 52.508 1.00 81.44 118 ALA A C 1
ATOM 925 O O . ALA A 1 118 ? -10.548 -18.286 53.455 1.00 81.44 118 ALA A O 1
ATOM 926 N N . LYS A 1 119 ? -9.145 -18.717 51.766 1.00 88.06 119 LYS A N 1
ATOM 927 C CA . LYS A 1 119 ? -9.085 -20.164 52.006 1.00 88.06 119 LYS A CA 1
ATOM 928 C C . LYS A 1 119 ? -8.525 -20.510 53.390 1.00 88.06 119 LYS A C 1
ATOM 930 O O . LYS A 1 119 ? -9.006 -21.459 54.006 1.00 88.06 119 LYS A O 1
ATOM 935 N N . LYS A 1 120 ? -7.522 -19.773 53.885 1.00 87.94 120 LYS A N 1
ATOM 936 C CA . LYS A 1 120 ? -7.010 -19.931 55.260 1.00 87.94 120 LYS A CA 1
ATOM 937 C C . LYS A 1 120 ? -8.065 -19.539 56.299 1.00 87.94 120 LYS A C 1
ATOM 939 O O . LYS A 1 120 ? -8.311 -20.332 57.198 1.00 87.94 120 LYS A O 1
ATOM 944 N N . ARG A 1 121 ? -8.758 -18.405 56.123 1.00 84.81 121 ARG A N 1
ATOM 945 C CA . ARG A 1 121 ? -9.850 -17.967 57.019 1.00 84.81 121 ARG A CA 1
ATOM 946 C C . ARG A 1 121 ? -11.004 -18.966 57.086 1.00 84.81 121 ARG A C 1
ATOM 948 O O . ARG A 1 121 ? -11.487 -19.258 58.174 1.00 84.81 121 ARG A O 1
ATOM 955 N N . VAL A 1 122 ? -11.412 -19.530 55.945 1.00 83.12 122 VAL A N 1
ATOM 956 C CA . VAL A 1 122 ? -12.433 -20.593 55.899 1.00 83.12 122 VAL A CA 1
ATOM 957 C C . VAL A 1 122 ? -11.992 -21.801 56.731 1.00 83.12 122 VAL A C 1
ATOM 959 O O . VAL A 1 122 ? -12.774 -22.280 57.545 1.00 83.12 122 VAL A O 1
ATOM 962 N N . LYS A 1 123 ? -10.735 -22.249 56.597 1.00 84.00 123 LYS A N 1
ATOM 963 C CA . LYS A 1 123 ? -10.195 -23.359 57.402 1.00 84.00 123 LYS A CA 1
ATOM 964 C C . LYS A 1 123 ? -10.133 -23.041 58.898 1.00 84.00 123 LYS A C 1
ATOM 966 O O . LYS A 1 123 ? -10.528 -23.869 59.705 1.00 84.00 123 LYS A O 1
ATOM 971 N N . GLU A 1 124 ? -9.683 -21.846 59.274 1.00 85.31 124 GLU A N 1
ATOM 972 C CA . GLU A 1 124 ? -9.614 -21.415 60.679 1.00 85.31 124 GLU A CA 1
ATOM 973 C C . GLU A 1 124 ? -11.009 -21.335 61.328 1.00 85.31 124 GLU A C 1
ATOM 975 O O . GLU A 1 124 ? -11.181 -21.742 62.478 1.00 85.31 124 GLU A O 1
ATOM 980 N N . LEU A 1 125 ? -12.032 -20.868 60.598 1.00 77.62 125 LEU A N 1
ATOM 981 C CA . LEU A 1 125 ? -13.431 -20.853 61.057 1.00 77.62 125 LEU A CA 1
ATOM 982 C C . LEU A 1 125 ? -14.054 -22.257 61.138 1.00 77.62 125 LEU A C 1
ATOM 984 O O . LEU A 1 125 ? -14.932 -22.493 61.968 1.00 77.62 125 LEU A O 1
ATOM 988 N N . GLU A 1 126 ? -13.610 -23.193 60.298 1.00 74.69 126 GLU A N 1
ATOM 989 C CA . GLU A 1 126 ? -14.001 -24.606 60.377 1.00 74.69 126 GLU A CA 1
ATOM 990 C C . GLU A 1 126 ? -13.343 -25.321 61.572 1.00 74.69 126 GLU A C 1
ATOM 992 O O . GLU A 1 126 ? -14.010 -26.091 62.264 1.00 74.69 126 GLU A O 1
ATOM 997 N N . GLU A 1 127 ? -12.065 -25.043 61.849 1.00 76.50 127 GLU A N 1
ATOM 998 C CA . GLU A 1 127 ? -11.279 -25.658 62.933 1.00 76.50 127 GLU A CA 1
ATOM 999 C C . GLU A 1 127 ? -11.569 -25.055 64.323 1.00 76.50 127 GLU A C 1
ATOM 1001 O O . GLU A 1 127 ? -11.458 -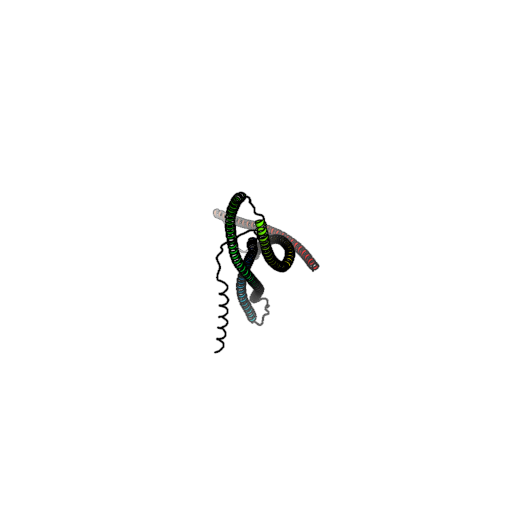25.748 65.334 1.00 76.50 127 GLU A O 1
ATOM 1006 N N . SER A 1 128 ? -11.997 -23.790 64.402 1.00 63.09 128 SER A N 1
ATOM 1007 C CA . SER A 1 128 ? -12.334 -23.090 65.658 1.00 63.09 128 SER A CA 1
ATOM 1008 C C . SER A 1 128 ? -13.691 -23.473 66.272 1.00 63.09 128 SER A C 1
ATOM 1010 O O . SER A 1 128 ? -14.145 -22.822 67.214 1.00 63.09 128 SER A O 1
ATOM 1012 N N . LYS A 1 129 ? -14.319 -24.570 65.825 1.00 56.59 129 LYS A N 1
ATOM 1013 C CA . LYS A 1 129 ? -15.419 -25.228 66.552 1.00 56.59 129 LYS A CA 1
ATOM 1014 C C . LYS A 1 129 ? -14.880 -26.183 67.633 1.00 56.59 129 LYS A C 1
ATOM 1016 O O . LYS A 1 129 ? -14.524 -27.318 67.317 1.00 56.59 129 LYS A O 1
ATOM 1021 N N . PRO A 1 130 ? -14.964 -25.811 68.926 1.00 51.38 130 PRO A N 1
ATOM 1022 C CA . PRO A 1 130 ? -15.127 -26.804 69.977 1.00 51.38 130 PRO A CA 1
ATOM 1023 C C . PRO A 1 130 ? -16.355 -26.497 70.846 1.00 51.38 130 PRO A C 1
ATOM 1025 O O . PRO A 1 130 ? -16.325 -25.651 71.732 1.00 51.38 130 PRO A O 1
ATOM 1028 N N . CYS A 1 131 ? -17.420 -27.272 70.666 1.00 37.03 131 CYS A N 1
ATOM 1029 C CA . CYS A 1 131 ? -18.141 -27.829 71.805 1.00 37.03 131 CYS A CA 1
ATOM 1030 C C . CYS A 1 131 ? -18.826 -29.110 71.344 1.00 37.03 131 CYS A C 1
ATOM 1032 O O . CYS A 1 131 ? -19.662 -29.100 70.442 1.00 37.03 131 CYS A O 1
ATOM 1034 N N . LYS A 1 132 ? -18.395 -30.228 71.930 1.00 48.56 132 LYS A N 1
ATOM 1035 C CA . LYS A 1 132 ? -19.186 -31.453 71.930 1.00 48.56 132 LYS A CA 1
ATOM 1036 C C . LYS A 1 132 ? -20.478 -31.116 72.670 1.00 48.56 132 LYS A C 1
ATOM 1038 O O . LYS A 1 132 ? -20.420 -30.413 73.672 1.00 48.56 132 LYS A O 1
ATOM 1043 N N . ASP A 1 133 ? -21.590 -31.614 72.155 1.00 43.56 133 ASP A N 1
ATOM 1044 C CA . ASP A 1 133 ? -22.918 -31.522 72.762 1.00 43.56 133 ASP A CA 1
ATOM 1045 C C . ASP A 1 133 ? -23.676 -30.230 72.432 1.00 43.56 133 ASP A C 1
ATOM 1047 O O . ASP A 1 133 ? -24.000 -29.432 73.302 1.00 43.56 133 ASP A O 1
ATOM 1051 N N . GLN A 1 134 ? -23.999 -30.045 71.151 1.00 45.69 134 GLN A N 1
ATOM 1052 C CA . GLN A 1 134 ? -25.304 -29.536 70.716 1.00 45.69 134 GLN A CA 1
ATOM 1053 C C . GLN A 1 134 ? -25.419 -29.687 69.196 1.00 45.69 134 GLN A C 1
ATOM 1055 O O . GLN A 1 134 ? -24.580 -29.189 68.445 1.00 45.69 134 GLN A O 1
ATOM 1060 N N . GLU A 1 135 ? -26.460 -30.393 68.748 1.00 46.66 135 GLU A N 1
ATOM 1061 C CA . GLU A 1 135 ? -26.937 -30.422 67.361 1.00 46.66 135 GLU A CA 1
ATOM 1062 C C . GLU A 1 135 ? -27.427 -29.021 66.967 1.00 46.66 135 GLU A C 1
ATOM 1064 O O . GLU A 1 135 ? -28.618 -28.747 66.867 1.00 46.66 135 GLU A O 1
ATOM 1069 N N . ILE A 1 136 ? -26.496 -28.090 66.782 1.00 46.59 136 ILE A N 1
ATOM 1070 C CA . ILE A 1 136 ? -26.754 -26.852 66.063 1.00 46.59 136 ILE A CA 1
ATOM 1071 C C . ILE A 1 136 ? -26.210 -27.088 64.667 1.00 46.59 136 ILE A C 1
ATOM 1073 O O . ILE A 1 136 ? -25.022 -26.915 64.382 1.00 46.59 136 ILE A O 1
ATOM 1077 N N . ASP A 1 137 ? -27.122 -27.611 63.858 1.00 50.41 137 ASP A N 1
ATOM 1078 C CA . ASP A 1 137 ? -27.305 -27.304 62.451 1.00 50.41 137 ASP A CA 1
ATOM 1079 C C . ASP A 1 137 ? -26.140 -26.504 61.846 1.00 50.41 137 ASP A C 1
ATOM 1081 O O . ASP A 1 137 ? -25.987 -25.293 62.051 1.00 50.41 137 ASP A O 1
ATOM 1085 N N . ALA A 1 138 ? -25.268 -27.214 61.129 1.00 50.12 138 ALA A N 1
ATOM 1086 C CA . ALA A 1 138 ? -24.091 -26.652 60.471 1.00 50.12 138 ALA A CA 1
ATOM 1087 C C . ALA A 1 138 ? -24.440 -25.533 59.463 1.00 50.12 138 ALA A C 1
ATOM 1089 O O . ALA A 1 138 ? -23.542 -24.834 58.995 1.00 50.12 138 ALA A O 1
ATOM 1090 N N . GLU A 1 139 ? -25.729 -25.341 59.186 1.00 53.22 139 GLU A N 1
ATOM 1091 C CA . GLU A 1 139 ? -26.325 -24.383 58.264 1.00 53.22 139 GLU A CA 1
ATOM 1092 C C . GLU A 1 139 ? -26.376 -22.931 58.794 1.00 53.22 139 GLU A C 1
ATOM 1094 O O . GLU A 1 139 ? -26.524 -21.999 58.008 1.00 53.22 139 GLU A O 1
ATOM 1099 N N . LYS A 1 140 ? -26.176 -22.682 60.100 1.00 57.50 140 LYS A N 1
ATOM 1100 C CA . LYS A 1 140 ? -26.417 -21.353 60.714 1.00 57.50 140 LYS A CA 1
ATOM 1101 C C . LYS A 1 140 ? -25.187 -20.562 61.164 1.00 57.50 140 LYS A C 1
ATOM 1103 O O . LYS A 1 140 ? -25.338 -19.672 61.994 1.00 57.50 140 LYS A O 1
ATOM 1108 N N . ASN A 1 141 ? -23.978 -20.834 60.663 1.00 67.44 141 ASN A N 1
ATOM 1109 C CA . ASN A 1 141 ? -22.846 -19.931 60.924 1.00 67.44 141 ASN A CA 1
ATOM 1110 C C . ASN A 1 141 ? -22.742 -18.877 59.799 1.00 67.44 141 ASN A C 1
ATOM 1112 O O . ASN A 1 141 ? -22.092 -19.147 58.782 1.00 67.44 141 ASN A O 1
ATOM 1116 N N . PRO A 1 142 ? -23.391 -17.698 59.938 1.00 74.62 142 PRO A N 1
ATOM 1117 C CA . PRO A 1 142 ? -23.482 -16.707 58.867 1.00 74.62 142 PRO A CA 1
ATOM 1118 C C . PRO A 1 142 ? -22.110 -16.189 58.435 1.00 74.62 142 PRO A C 1
ATOM 1120 O O . PRO A 1 142 ? -21.947 -15.798 57.283 1.00 74.62 142 PRO A O 1
ATOM 1123 N N . ASP A 1 143 ? -21.114 -16.210 59.320 1.00 76.50 143 ASP A N 1
ATOM 1124 C CA . ASP A 1 143 ? -19.768 -15.728 59.010 1.00 76.50 143 ASP A CA 1
ATOM 1125 C C . ASP A 1 143 ? -18.984 -16.734 58.158 1.00 76.50 143 ASP A C 1
ATOM 1127 O O . ASP A 1 143 ? -18.281 -16.347 57.226 1.00 76.50 143 ASP A O 1
ATOM 1131 N N . LEU A 1 144 ? -19.187 -18.034 58.389 1.00 78.31 144 LEU A N 1
ATOM 1132 C CA . LEU A 1 144 ? -18.598 -19.106 57.581 1.00 78.31 144 LEU A CA 1
ATOM 1133 C C . LEU A 1 144 ? -19.233 -19.151 56.178 1.00 78.31 144 LEU A C 1
ATOM 1135 O O . LEU A 1 144 ? -18.531 -19.328 55.182 1.00 78.31 144 LEU A O 1
ATOM 1139 N N . ALA A 1 145 ? -20.548 -18.918 56.087 1.00 80.50 145 ALA A N 1
ATOM 1140 C CA . ALA A 1 145 ? -21.258 -18.785 54.814 1.00 80.50 145 ALA A CA 1
ATOM 1141 C C . ALA A 1 145 ? -20.780 -17.560 54.010 1.00 80.50 145 ALA A C 1
ATOM 1143 O O . ALA A 1 145 ? -20.457 -17.692 52.829 1.00 80.50 145 ALA A O 1
ATOM 1144 N N . LYS A 1 146 ? -20.646 -16.391 54.655 1.00 85.50 146 LYS A N 1
ATOM 1145 C CA . LYS A 1 146 ? -20.105 -15.173 54.025 1.00 85.50 146 LYS A CA 1
ATOM 1146 C C . LYS A 1 146 ? -18.684 -15.371 53.499 1.00 85.50 146 LYS A C 1
ATOM 1148 O O . LYS A 1 146 ? -18.383 -14.936 52.390 1.00 85.50 146 LYS A O 1
ATOM 1153 N N . GLU A 1 147 ? -17.811 -16.029 54.260 1.00 79.56 147 GLU A N 1
ATOM 1154 C CA . GLU A 1 147 ? -16.418 -16.214 53.841 1.00 79.56 147 GLU A CA 1
ATOM 1155 C C . GLU A 1 147 ? -16.274 -17.274 52.733 1.00 79.56 147 GLU A C 1
ATOM 1157 O O . GLU A 1 147 ? -15.426 -17.134 51.851 1.00 79.56 147 GLU A O 1
ATOM 1162 N N . ARG A 1 148 ? -17.153 -18.287 52.699 1.00 82.69 148 ARG A N 1
ATOM 1163 C CA . ARG A 1 148 ? -17.268 -19.224 51.566 1.00 82.69 148 ARG A CA 1
ATOM 1164 C C . ARG A 1 148 ? -17.748 -18.536 50.290 1.00 82.69 148 ARG A C 1
ATOM 1166 O O . ARG A 1 148 ? -17.184 -18.804 49.232 1.00 82.69 148 ARG A O 1
ATOM 1173 N N . GLU A 1 149 ? -18.730 -17.640 50.383 1.00 86.94 149 GLU A N 1
ATOM 1174 C CA . GLU A 1 149 ? -19.168 -16.833 49.236 1.00 86.94 149 GLU A CA 1
ATOM 1175 C C . GLU A 1 149 ? -18.054 -15.899 48.744 1.00 86.94 149 GLU A C 1
ATOM 1177 O O . GLU A 1 149 ? -17.797 -15.838 47.544 1.00 86.94 149 GLU A O 1
ATOM 1182 N N . ARG A 1 150 ? -17.287 -15.267 49.646 1.00 82.12 150 ARG A N 1
ATOM 1183 C CA . ARG A 1 150 ? -16.093 -14.487 49.261 1.00 82.12 150 ARG A CA 1
ATOM 1184 C C . ARG A 1 150 ? -15.018 -15.338 48.589 1.00 82.12 150 ARG A C 1
ATOM 1186 O O . ARG A 1 150 ? -14.451 -14.916 47.586 1.00 82.12 150 ARG A O 1
ATOM 1193 N N . TYR A 1 151 ? -14.753 -16.543 49.096 1.00 83.62 151 TYR A N 1
ATOM 1194 C CA . TYR A 1 151 ? -13.831 -17.478 48.447 1.00 83.62 151 TYR A CA 1
ATOM 1195 C C . TYR A 1 151 ? -14.320 -17.874 47.049 1.00 83.62 151 TYR A C 1
ATOM 1197 O O . TYR A 1 151 ? -13.531 -17.887 46.108 1.00 83.62 151 TYR A O 1
ATOM 1205 N N . LYS A 1 152 ? -15.615 -18.171 46.902 1.00 90.06 152 LYS A N 1
ATOM 1206 C CA . LYS A 1 152 ? -16.235 -18.532 45.624 1.00 90.06 152 LYS A CA 1
ATOM 1207 C C . LYS A 1 152 ? -16.159 -17.380 44.619 1.00 90.06 152 LYS A C 1
ATOM 1209 O O . LYS A 1 152 ? -15.754 -17.616 43.482 1.00 90.06 152 LYS A O 1
ATOM 1214 N N . ALA A 1 153 ? -16.461 -16.155 45.051 1.00 87.00 153 ALA A N 1
ATOM 1215 C CA . ALA A 1 153 ? -16.322 -14.945 44.245 1.00 87.00 153 ALA A CA 1
ATOM 1216 C C . ALA A 1 153 ? -14.866 -14.747 43.788 1.00 87.00 153 ALA A C 1
ATOM 1218 O O . ALA A 1 153 ? -14.594 -14.749 42.588 1.00 87.00 153 ALA A O 1
ATOM 1219 N N . SER A 1 154 ? -13.911 -14.736 44.722 1.00 84.88 154 SER A N 1
ATOM 1220 C CA . SER A 1 154 ? -12.485 -14.552 44.419 1.00 84.88 154 SER A CA 1
ATOM 1221 C C . SER A 1 154 ? -11.909 -15.685 43.543 1.00 84.88 154 SER A C 1
ATOM 1223 O O . SER A 1 154 ? -11.094 -15.453 42.649 1.00 84.88 154 SER A O 1
ATOM 1225 N N . ALA A 1 155 ? -12.375 -16.929 43.717 1.00 85.69 155 ALA A N 1
ATOM 1226 C CA . ALA A 1 155 ? -12.004 -18.052 42.855 1.00 85.69 155 ALA A CA 1
ATOM 1227 C C . ALA A 1 155 ? -12.556 -17.906 41.426 1.00 85.69 155 ALA A C 1
ATOM 1229 O O . ALA A 1 155 ? -11.852 -18.248 40.472 1.00 85.69 155 ALA A O 1
ATOM 1230 N N . SER A 1 156 ? -13.780 -17.387 41.272 1.00 88.00 156 SER A N 1
ATOM 1231 C CA . SER A 1 156 ? -14.386 -17.118 39.963 1.00 88.00 156 SER A CA 1
ATOM 1232 C C . SER A 1 156 ? -13.679 -15.976 39.216 1.00 88.00 156 SER A C 1
ATOM 1234 O O . SER A 1 156 ? -13.365 -16.110 38.029 1.00 88.00 156 SER A O 1
ATOM 1236 N N . GLU A 1 157 ? -13.291 -14.912 39.924 1.00 88.31 157 GLU A N 1
ATOM 1237 C CA . GLU A 1 157 ? -12.475 -13.821 39.379 1.00 88.31 157 GLU A CA 1
ATOM 1238 C C . GLU A 1 157 ? -11.098 -14.330 38.933 1.00 88.31 157 GLU A C 1
ATOM 1240 O O . GLU A 1 157 ? -10.664 -14.066 37.812 1.00 88.31 157 GLU A O 1
ATOM 1245 N N . LEU A 1 158 ? -10.442 -15.169 39.746 1.00 89.06 158 LEU A N 1
ATOM 1246 C CA . LEU A 1 158 ? -9.174 -15.800 39.377 1.00 89.06 158 LEU A CA 1
ATOM 1247 C C . LEU A 1 158 ? -9.298 -16.671 38.115 1.00 89.06 158 LEU A C 1
ATOM 1249 O O . LEU A 1 158 ? -8.351 -16.745 37.327 1.00 89.06 158 LEU A O 1
ATOM 1253 N N . THR A 1 159 ? -10.428 -17.357 37.911 1.00 89.69 159 THR A N 1
ATOM 1254 C CA . THR A 1 159 ? -10.670 -18.099 36.663 1.00 89.69 159 THR A CA 1
ATOM 1255 C C . THR A 1 159 ? -10.871 -17.177 35.462 1.00 89.69 159 THR A C 1
ATOM 1257 O O . THR A 1 159 ? -10.299 -17.469 34.412 1.00 89.69 159 THR A O 1
ATOM 1260 N N . SER A 1 160 ? -11.567 -16.043 35.620 1.00 89.62 160 SER A N 1
ATOM 1261 C CA . SER A 1 160 ? -11.714 -15.032 34.559 1.00 89.62 160 SER A CA 1
ATOM 1262 C C . SER A 1 160 ? -10.359 -14.455 34.144 1.00 89.62 160 SER A C 1
ATOM 1264 O O . SER A 1 160 ? -9.977 -14.532 32.979 1.00 89.62 160 SER A O 1
ATOM 1266 N N . VAL A 1 161 ? -9.552 -14.009 35.113 1.00 90.56 161 VAL A N 1
ATOM 1267 C CA . VAL A 1 161 ? -8.217 -13.438 34.859 1.00 90.56 161 VAL A CA 1
ATOM 1268 C C . VAL A 1 161 ? -7.272 -14.462 34.213 1.00 90.56 161 VAL A C 1
ATOM 1270 O O . VAL A 1 161 ? -6.444 -14.121 33.368 1.00 90.56 161 VAL A O 1
ATOM 1273 N N . LYS A 1 162 ? -7.390 -15.755 34.551 1.00 90.00 162 LYS A N 1
ATOM 1274 C CA . LYS A 1 162 ? -6.641 -16.824 33.862 1.00 90.00 162 LYS A CA 1
ATOM 1275 C C . LYS A 1 162 ? -7.069 -16.989 32.403 1.00 90.00 162 LYS A C 1
ATOM 1277 O O . LYS A 1 162 ? -6.203 -17.236 31.560 1.00 90.00 162 LYS A O 1
ATOM 1282 N N . GLN A 1 163 ? -8.361 -16.870 32.105 1.00 93.31 163 GLN A N 1
ATOM 1283 C CA . GLN A 1 163 ? -8.853 -16.915 30.732 1.00 93.31 163 GLN A CA 1
ATOM 1284 C C . GLN A 1 163 ? -8.342 -15.707 29.936 1.00 93.31 163 GLN A C 1
ATOM 1286 O O . GLN A 1 163 ? -7.771 -15.888 28.863 1.00 93.31 163 GLN A O 1
ATOM 1291 N N . GLU A 1 164 ? -8.434 -14.502 30.501 1.00 89.38 164 GLU A N 1
ATOM 1292 C CA . GLU A 1 164 ? -7.911 -13.268 29.900 1.00 89.38 164 GLU A CA 1
ATOM 1293 C C . GLU A 1 164 ? -6.402 -13.346 29.627 1.00 89.38 164 GLU A C 1
ATOM 1295 O O . GLU A 1 164 ? -5.957 -13.020 28.528 1.00 89.38 164 GLU A O 1
ATOM 1300 N N . LEU A 1 165 ? -5.606 -13.872 30.569 1.00 90.06 165 LEU A N 1
ATOM 1301 C CA . LEU A 1 165 ? -4.169 -14.115 30.371 1.00 90.06 165 LEU A CA 1
ATOM 1302 C C . LEU A 1 165 ? -3.900 -15.074 29.198 1.00 90.06 165 LEU A C 1
ATOM 1304 O O . LEU A 1 165 ? -2.903 -14.937 28.488 1.00 90.06 165 LEU A O 1
ATOM 1308 N N . THR A 1 166 ? -4.759 -16.077 29.014 1.00 91.88 166 THR A N 1
ATOM 1309 C CA . THR A 1 166 ? -4.615 -17.062 27.935 1.00 91.88 166 THR A CA 1
ATOM 1310 C C . THR A 1 166 ? -4.939 -16.431 26.583 1.00 91.88 166 THR A C 1
ATOM 1312 O O . THR A 1 166 ? -4.161 -16.597 25.644 1.00 91.88 166 THR A O 1
ATOM 1315 N N . ASN A 1 167 ? -6.010 -15.638 26.512 1.00 91.75 167 ASN A N 1
ATOM 1316 C CA . ASN A 1 167 ? -6.375 -14.869 25.322 1.00 91.75 167 ASN A CA 1
ATOM 1317 C C . ASN A 1 167 ? -5.258 -13.875 24.950 1.00 91.75 167 ASN A C 1
ATOM 1319 O O . ASN A 1 167 ? -4.781 -13.868 23.820 1.00 91.75 167 ASN A O 1
ATOM 1323 N N . LEU A 1 168 ? -4.732 -13.129 25.928 1.00 91.00 168 LEU A N 1
ATOM 1324 C CA . LEU A 1 168 ? -3.666 -12.154 25.689 1.00 91.00 168 LEU A CA 1
ATOM 1325 C C . LEU A 1 168 ? -2.365 -12.798 25.183 1.00 91.00 168 LEU A C 1
ATOM 1327 O O . LEU A 1 168 ? -1.654 -12.214 24.367 1.00 91.00 168 LEU A O 1
ATOM 1331 N N . ARG A 1 169 ? -2.039 -14.013 25.638 1.00 90.38 169 ARG A N 1
ATOM 1332 C CA . ARG A 1 169 ? -0.890 -14.771 25.114 1.00 90.38 169 ARG A CA 1
ATOM 1333 C C . ARG A 1 169 ? -1.068 -15.148 23.647 1.00 90.38 169 ARG A C 1
ATOM 1335 O O . ARG A 1 169 ? -0.096 -15.072 22.900 1.00 90.38 169 ARG A O 1
ATOM 1342 N N . GLN A 1 170 ? -2.279 -15.529 23.241 1.00 94.00 170 GLN A N 1
ATOM 1343 C CA . GLN A 1 170 ? -2.586 -15.808 21.836 1.00 94.00 170 GLN A CA 1
ATOM 1344 C C . GLN A 1 170 ? -2.463 -14.537 20.989 1.00 94.00 170 GLN A C 1
ATOM 1346 O O . GLN A 1 170 ? -1.824 -14.569 19.936 1.00 94.00 170 GLN A O 1
ATOM 1351 N N . ASP A 1 171 ? -2.977 -13.407 21.483 1.00 88.50 171 ASP A N 1
ATOM 1352 C CA . ASP A 1 171 ? -2.845 -12.106 20.817 1.00 88.50 171 ASP A CA 1
ATOM 1353 C C . ASP A 1 171 ? -1.377 -11.683 20.676 1.00 88.50 171 ASP A C 1
ATOM 1355 O O . ASP A 1 171 ? -0.958 -11.206 19.619 1.00 88.50 171 ASP A O 1
ATOM 1359 N N . PHE A 1 172 ? -0.564 -11.904 21.714 1.00 88.69 172 PHE A N 1
ATOM 1360 C CA . PHE A 1 172 ? 0.871 -11.624 21.691 1.00 88.69 172 PHE A CA 1
ATOM 1361 C C . PHE A 1 172 ? 1.611 -12.500 20.672 1.00 88.69 172 PHE A C 1
ATOM 1363 O O . PHE A 1 172 ? 2.442 -12.000 19.911 1.00 88.69 172 PHE A O 1
ATOM 1370 N N . GLU A 1 173 ? 1.288 -13.793 20.602 1.00 92.19 173 GLU A N 1
ATOM 1371 C CA . GLU A 1 173 ? 1.858 -14.704 19.607 1.00 92.19 173 GLU A CA 1
ATOM 1372 C C . GLU A 1 173 ? 1.455 -14.306 18.176 1.00 92.19 173 GLU A C 1
ATOM 1374 O O . GLU A 1 173 ? 2.290 -14.293 17.268 1.00 92.19 173 GLU A O 1
ATOM 1379 N N . ALA A 1 174 ? 0.195 -13.913 17.968 1.00 89.31 174 ALA A N 1
ATOM 1380 C CA . ALA A 1 174 ? -0.284 -13.409 16.684 1.00 89.31 174 ALA A CA 1
ATOM 1381 C C . ALA A 1 174 ? 0.418 -12.099 16.283 1.00 89.31 174 ALA A C 1
ATOM 1383 O O . ALA A 1 174 ? 0.801 -11.929 15.122 1.00 89.31 174 ALA A O 1
ATOM 1384 N N . ALA A 1 175 ? 0.635 -11.186 17.235 1.00 87.00 175 ALA A N 1
ATOM 1385 C CA . ALA A 1 175 ? 1.370 -9.944 17.015 1.00 87.00 175 ALA A CA 1
ATOM 1386 C C . ALA A 1 175 ? 2.854 -10.196 16.685 1.00 87.00 175 ALA A C 1
ATOM 1388 O O . ALA A 1 175 ? 3.395 -9.553 15.782 1.00 87.00 175 ALA A O 1
ATOM 1389 N N . LEU A 1 176 ? 3.502 -11.166 17.343 1.00 87.50 176 LEU A N 1
ATOM 1390 C CA . LEU A 1 176 ? 4.867 -11.589 17.014 1.00 87.50 176 LEU A CA 1
ATOM 1391 C C . LEU A 1 176 ? 4.965 -12.155 15.595 1.00 87.50 176 LEU A C 1
ATOM 1393 O O . LEU A 1 176 ? 5.822 -11.715 14.831 1.00 87.50 176 LEU A O 1
ATOM 1397 N N . LYS A 1 177 ? 4.047 -13.046 15.203 1.00 92.06 177 LYS A N 1
ATOM 1398 C CA . LYS A 1 177 ? 3.991 -13.593 13.836 1.00 92.06 177 LYS A CA 1
ATOM 1399 C C . LYS A 1 177 ? 3.824 -12.493 12.784 1.00 92.06 177 LYS A C 1
ATOM 1401 O O . LYS A 1 177 ? 4.522 -12.498 11.772 1.00 92.06 177 LYS A O 1
ATOM 1406 N N . LYS A 1 178 ? 2.949 -11.509 13.033 1.00 89.56 178 LYS A N 1
ATOM 1407 C CA . LYS A 1 178 ? 2.788 -10.336 12.152 1.00 89.56 178 LYS A CA 1
ATOM 1408 C C . LYS A 1 178 ? 4.074 -9.512 12.050 1.00 89.56 178 LYS A C 1
ATOM 1410 O O . LYS A 1 178 ? 4.457 -9.122 10.950 1.00 89.56 178 LYS A O 1
ATOM 1415 N N . LYS A 1 179 ? 4.768 -9.279 13.169 1.00 89.00 179 LYS A N 1
ATOM 1416 C CA . LYS A 1 179 ? 6.058 -8.572 13.190 1.00 89.00 179 LYS A CA 1
ATOM 1417 C C . LYS A 1 179 ? 7.137 -9.313 12.398 1.00 89.00 179 LYS A C 1
ATOM 1419 O O . LYS A 1 179 ? 7.886 -8.680 11.657 1.00 89.00 179 LYS A O 1
ATOM 1424 N N . GLU A 1 180 ? 7.235 -10.629 12.553 1.00 88.12 180 GLU A N 1
ATOM 1425 C CA . GLU A 1 180 ? 8.186 -11.455 11.803 1.00 88.12 180 GLU A CA 1
ATOM 1426 C C . GLU A 1 180 ? 7.912 -11.405 10.296 1.00 88.12 180 GLU A C 1
ATOM 1428 O O . GLU A 1 180 ? 8.848 -11.212 9.517 1.00 88.12 180 GLU A O 1
ATOM 1433 N N . ALA A 1 181 ? 6.641 -11.484 9.889 1.00 88.62 181 ALA A N 1
ATOM 1434 C CA . ALA A 1 181 ? 6.235 -11.345 8.492 1.00 88.62 181 ALA A CA 1
ATOM 1435 C C . ALA A 1 181 ? 6.598 -9.963 7.921 1.00 88.62 181 ALA A C 1
ATOM 1437 O O . ALA A 1 181 ? 7.246 -9.887 6.877 1.00 88.62 181 ALA A O 1
ATOM 1438 N N . ALA A 1 182 ? 6.283 -8.882 8.644 1.00 85.00 182 ALA A N 1
ATOM 1439 C CA . ALA A 1 182 ? 6.627 -7.518 8.237 1.00 85.00 182 ALA A CA 1
ATOM 1440 C C . ALA A 1 182 ? 8.149 -7.305 8.122 1.00 85.00 182 ALA A C 1
ATOM 1442 O O . ALA A 1 182 ? 8.626 -6.650 7.197 1.00 85.00 182 ALA A O 1
ATOM 1443 N N . LEU A 1 183 ? 8.943 -7.892 9.028 1.00 85.31 183 LEU A N 1
ATOM 1444 C CA . LEU A 1 183 ? 10.408 -7.858 8.944 1.00 85.31 183 LEU A CA 1
ATOM 1445 C C . LEU A 1 183 ? 10.939 -8.610 7.724 1.00 85.31 183 LEU A C 1
ATOM 1447 O O . LEU A 1 183 ? 11.918 -8.172 7.115 1.00 85.31 183 LEU A O 1
ATOM 1451 N N . GLN A 1 184 ? 10.341 -9.751 7.390 1.00 91.00 184 GLN A N 1
ATOM 1452 C CA . GLN A 1 184 ? 10.742 -10.527 6.224 1.00 91.00 184 GLN A CA 1
ATOM 1453 C C . GLN A 1 184 ? 10.419 -9.775 4.928 1.00 91.00 184 GLN A C 1
ATOM 1455 O O . GLN A 1 184 ? 11.295 -9.626 4.077 1.00 91.00 184 GLN A O 1
ATOM 1460 N N . GLU A 1 185 ? 9.217 -9.210 4.828 1.00 87.44 185 GLU A N 1
ATOM 1461 C CA . GLU A 1 185 ? 8.804 -8.374 3.700 1.00 87.44 185 GLU A CA 1
ATOM 1462 C C . GLU A 1 185 ? 9.707 -7.142 3.544 1.00 87.44 185 GLU A C 1
ATOM 1464 O O . GLU A 1 185 ? 10.201 -6.871 2.449 1.00 87.44 185 GLU A O 1
ATOM 1469 N N . ALA A 1 186 ? 10.032 -6.451 4.643 1.00 80.62 186 ALA A N 1
ATOM 1470 C CA . ALA A 1 186 ? 10.952 -5.315 4.622 1.00 80.62 186 ALA A CA 1
ATOM 1471 C C . ALA A 1 186 ? 12.355 -5.700 4.118 1.00 80.62 186 ALA A C 1
ATOM 1473 O O . ALA A 1 186 ? 12.962 -4.952 3.349 1.00 80.62 186 ALA A O 1
ATOM 1474 N N . LYS A 1 187 ? 12.874 -6.872 4.515 1.00 86.81 187 LYS A N 1
ATOM 1475 C CA . LYS A 1 187 ? 14.171 -7.380 4.035 1.00 86.81 187 LYS A CA 1
ATOM 1476 C C . LYS A 1 187 ? 14.146 -7.697 2.544 1.00 86.81 187 LYS A C 1
ATOM 1478 O O . LYS A 1 187 ? 15.122 -7.414 1.850 1.00 86.81 187 LYS A O 1
ATOM 1483 N N . ASP A 1 188 ? 13.070 -8.292 2.045 1.00 85.81 188 ASP A N 1
ATOM 1484 C CA . ASP A 1 188 ? 12.965 -8.658 0.633 1.00 85.81 188 ASP A CA 1
ATOM 1485 C C . ASP A 1 188 ? 12.723 -7.420 -0.253 1.00 85.81 188 ASP A C 1
ATOM 1487 O O . ASP A 1 188 ? 13.345 -7.287 -1.314 1.00 85.81 188 ASP A O 1
ATOM 1491 N N . ALA A 1 189 ? 11.961 -6.436 0.235 1.00 84.81 189 ALA A N 1
ATOM 1492 C CA . ALA A 1 189 ? 11.863 -5.105 -0.368 1.00 84.81 189 ALA A CA 1
ATOM 1493 C C . ALA A 1 189 ? 13.221 -4.372 -0.381 1.00 84.81 189 ALA A C 1
ATOM 1495 O O . ALA A 1 189 ? 13.593 -3.750 -1.373 1.00 84.81 189 ALA A O 1
ATOM 1496 N N . GLU A 1 190 ? 14.024 -4.475 0.684 1.00 87.12 190 GLU A N 1
ATOM 1497 C CA . GLU A 1 190 ? 15.361 -3.870 0.717 1.00 87.12 190 GLU A CA 1
ATOM 1498 C C . GLU A 1 190 ? 16.321 -4.520 -0.289 1.00 87.12 190 GLU A C 1
ATOM 1500 O O . GLU A 1 190 ? 17.054 -3.815 -0.983 1.00 87.12 190 GLU A O 1
ATOM 1505 N N . LYS A 1 191 ? 16.320 -5.854 -0.398 1.00 90.81 191 LYS A N 1
ATOM 1506 C CA . LYS A 1 191 ? 17.145 -6.569 -1.387 1.00 90.81 191 LYS A CA 1
ATOM 1507 C C . LYS A 1 191 ? 16.772 -6.181 -2.815 1.00 90.81 191 LYS A C 1
ATOM 1509 O O . LYS A 1 191 ? 17.661 -5.934 -3.627 1.00 90.81 191 LYS A O 1
ATOM 1514 N N . THR A 1 192 ? 15.476 -6.118 -3.121 1.00 87.81 192 THR A N 1
ATOM 1515 C CA . THR A 1 192 ? 14.993 -5.729 -4.455 1.00 87.81 192 THR A CA 1
ATOM 1516 C C . THR A 1 192 ? 15.318 -4.269 -4.768 1.00 87.81 192 THR A C 1
ATOM 1518 O O . THR A 1 192 ? 15.807 -3.984 -5.860 1.00 87.81 192 THR A O 1
ATOM 1521 N N . ALA A 1 193 ? 15.163 -3.358 -3.801 1.00 85.00 193 ALA A N 1
ATOM 1522 C CA . ALA A 1 193 ? 15.579 -1.965 -3.945 1.00 85.00 193 ALA A CA 1
ATOM 1523 C C . ALA A 1 193 ? 17.087 -1.836 -4.224 1.00 85.00 193 ALA A C 1
ATOM 1525 O O . ALA A 1 193 ? 17.465 -1.140 -5.163 1.00 85.00 193 ALA A O 1
ATOM 1526 N N . LYS A 1 194 ? 17.946 -2.553 -3.481 1.00 93.12 194 LYS A N 1
ATOM 1527 C CA . LYS A 1 194 ? 19.403 -2.559 -3.717 1.00 93.12 194 LYS A CA 1
ATOM 1528 C C . LYS A 1 194 ? 19.764 -3.081 -5.107 1.00 93.12 194 LYS A C 1
ATOM 1530 O O . LYS A 1 194 ? 20.511 -2.422 -5.821 1.00 93.12 194 LYS A O 1
ATOM 1535 N N . ALA A 1 195 ? 19.183 -4.204 -5.530 1.00 90.62 195 ALA A N 1
ATOM 1536 C CA . ALA A 1 195 ? 19.431 -4.758 -6.861 1.00 90.62 195 ALA A CA 1
ATOM 1537 C C . ALA A 1 195 ? 18.994 -3.799 -7.986 1.00 90.62 195 ALA A C 1
ATOM 1539 O O . ALA A 1 195 ? 19.673 -3.676 -9.006 1.00 90.62 195 ALA A O 1
ATOM 1540 N N . ASN A 1 196 ? 17.873 -3.094 -7.806 1.00 81.88 196 ASN A N 1
ATOM 1541 C CA . ASN A 1 196 ? 17.400 -2.096 -8.767 1.00 81.88 196 ASN A CA 1
ATOM 1542 C C . ASN A 1 196 ? 18.274 -0.837 -8.764 1.00 81.88 196 ASN A C 1
ATOM 1544 O O . ASN A 1 196 ? 18.558 -0.297 -9.831 1.00 81.88 196 ASN A O 1
ATOM 1548 N N . GLN A 1 197 ? 18.738 -0.395 -7.594 1.00 90.31 197 GLN A N 1
ATOM 1549 C CA . GLN A 1 197 ? 19.678 0.715 -7.459 1.00 90.31 197 GLN A CA 1
ATOM 1550 C C . GLN A 1 197 ? 21.000 0.413 -8.178 1.00 90.31 197 GLN A C 1
ATOM 1552 O O . GLN A 1 197 ? 21.487 1.256 -8.928 1.00 90.31 197 GLN A O 1
ATOM 1557 N N . GLU A 1 198 ? 21.552 -0.789 -8.001 1.00 92.31 198 GLU A N 1
ATOM 1558 C CA . GLU A 1 198 ? 22.772 -1.231 -8.686 1.00 92.31 198 GLU A CA 1
ATOM 1559 C C . GLU A 1 198 ? 22.584 -1.222 -10.209 1.00 92.31 198 GLU A C 1
ATOM 1561 O O . GLU A 1 198 ? 23.376 -0.600 -10.918 1.00 92.31 198 GLU A O 1
ATOM 1566 N N . LYS A 1 199 ? 21.487 -1.803 -10.717 1.00 90.88 199 LYS A N 1
ATOM 1567 C CA . LYS A 1 199 ? 21.157 -1.782 -12.155 1.00 90.88 199 LYS A CA 1
ATOM 1568 C C . LYS A 1 199 ? 20.993 -0.365 -12.702 1.00 90.88 199 LYS A C 1
ATOM 1570 O O . LYS A 1 199 ? 21.534 -0.056 -13.759 1.00 90.88 199 LYS A O 1
ATOM 1575 N N . ALA A 1 200 ? 20.283 0.504 -11.982 1.00 85.88 200 ALA A N 1
ATOM 1576 C CA . ALA A 1 200 ? 20.100 1.896 -12.379 1.00 85.88 200 ALA A CA 1
ATOM 1577 C C . ALA A 1 200 ? 21.433 2.659 -12.403 1.00 85.88 200 ALA A C 1
ATOM 1579 O O . ALA A 1 200 ? 21.677 3.438 -13.324 1.00 85.88 200 ALA A O 1
ATOM 1580 N N . SER A 1 201 ? 22.312 2.414 -11.425 1.00 89.69 201 SER A N 1
ATOM 1581 C CA . SER A 1 201 ? 23.643 3.024 -11.383 1.00 89.69 201 SER A CA 1
ATOM 1582 C C . SER A 1 201 ? 24.535 2.547 -12.534 1.00 89.69 201 SER A C 1
ATOM 1584 O O . SER A 1 201 ? 25.150 3.381 -13.194 1.00 89.69 201 SER A O 1
ATOM 1586 N N . GLY A 1 202 ? 24.509 1.246 -12.854 1.00 90.56 202 GLY A N 1
ATOM 1587 C CA . GLY A 1 202 ? 25.247 0.673 -13.980 1.00 90.56 202 GLY A CA 1
ATOM 1588 C C . GLY A 1 202 ? 24.778 1.219 -15.330 1.00 90.56 202 GLY A C 1
ATOM 1589 O O . GLY A 1 202 ? 25.596 1.675 -16.124 1.00 90.56 202 GLY A O 1
ATOM 1590 N N . LEU A 1 203 ? 23.460 1.279 -15.563 1.00 86.12 203 LEU A N 1
ATOM 1591 C CA . LEU A 1 203 ? 22.907 1.890 -16.779 1.00 86.12 203 LEU A CA 1
ATOM 1592 C C . LEU A 1 203 ? 23.232 3.382 -16.875 1.00 86.12 203 LEU A C 1
ATOM 1594 O O . LEU A 1 203 ? 23.487 3.887 -17.963 1.00 86.12 203 LEU A O 1
ATOM 1598 N N . SER A 1 204 ? 23.239 4.105 -15.753 1.00 90.25 204 SER A N 1
ATOM 1599 C CA . SER A 1 204 ? 23.611 5.521 -15.746 1.00 90.25 204 SER A CA 1
ATOM 1600 C C . SER A 1 204 ? 25.076 5.734 -16.141 1.00 90.25 204 SER A C 1
ATOM 1602 O O . SER A 1 204 ? 25.380 6.708 -16.831 1.00 90.25 204 SER A O 1
ATOM 1604 N N . GLU A 1 205 ? 25.975 4.847 -15.715 1.00 94.38 205 GLU A N 1
ATOM 1605 C CA . GLU A 1 205 ? 27.385 4.868 -16.113 1.00 94.38 205 GLU A CA 1
ATOM 1606 C C . GLU A 1 205 ? 27.548 4.514 -17.600 1.00 94.38 205 GLU A C 1
ATOM 1608 O O . GLU A 1 205 ? 28.243 5.216 -18.336 1.00 94.38 205 GLU A O 1
ATOM 1613 N N . GLU A 1 206 ? 26.833 3.495 -18.082 1.00 90.50 206 GLU A N 1
ATOM 1614 C CA . GLU A 1 206 ? 26.821 3.118 -19.498 1.00 90.50 206 GLU A CA 1
ATOM 1615 C C . GLU A 1 206 ? 26.296 4.254 -20.389 1.00 90.50 206 GLU A C 1
ATOM 1617 O O . GLU A 1 206 ? 26.926 4.599 -21.388 1.00 90.50 206 GLU A O 1
ATOM 1622 N N . ILE A 1 207 ? 25.207 4.917 -19.987 1.00 86.94 207 ILE A N 1
ATOM 1623 C CA . ILE A 1 207 ? 24.655 6.096 -20.668 1.00 86.94 207 ILE A CA 1
ATOM 1624 C C . ILE A 1 207 ? 25.677 7.238 -20.712 1.00 86.94 207 ILE A C 1
ATOM 1626 O O . ILE A 1 207 ? 25.795 7.914 -21.738 1.00 86.94 207 ILE A O 1
ATOM 1630 N N . ALA A 1 208 ? 26.424 7.479 -19.630 1.00 92.38 208 ALA A N 1
ATOM 1631 C CA . ALA A 1 208 ? 27.469 8.502 -19.610 1.00 92.38 208 ALA A CA 1
ATOM 1632 C C . ALA A 1 208 ? 28.584 8.177 -20.620 1.00 92.38 208 ALA A C 1
ATOM 1634 O O . ALA A 1 208 ? 28.936 9.029 -21.443 1.00 92.38 208 ALA A O 1
ATOM 1635 N N . ASN A 1 209 ? 29.052 6.926 -20.634 1.00 90.81 209 ASN A N 1
ATOM 1636 C CA . ASN A 1 209 ? 30.069 6.443 -21.568 1.00 90.81 209 ASN A CA 1
ATOM 1637 C C . ASN A 1 209 ? 29.581 6.502 -23.028 1.00 90.81 209 ASN A C 1
ATOM 1639 O O . ASN A 1 209 ? 30.296 6.971 -23.917 1.00 90.81 209 ASN A O 1
ATOM 1643 N N . MET A 1 210 ? 28.340 6.088 -23.296 1.00 90.06 210 MET A N 1
ATOM 1644 C CA . MET A 1 210 ? 27.735 6.155 -24.629 1.00 90.06 210 MET A CA 1
ATOM 1645 C C . MET A 1 210 ? 27.635 7.596 -25.126 1.00 90.06 210 MET A C 1
ATOM 1647 O O . MET A 1 210 ? 28.061 7.871 -26.250 1.00 90.06 210 MET A O 1
ATOM 1651 N N . ASN A 1 211 ? 27.154 8.520 -24.288 1.00 87.06 211 ASN A N 1
ATOM 1652 C CA . ASN A 1 211 ? 27.085 9.946 -24.609 1.00 87.06 211 ASN A CA 1
ATOM 1653 C C . ASN A 1 211 ? 28.462 10.535 -24.931 1.00 87.06 211 ASN A C 1
ATOM 1655 O O . ASN A 1 211 ? 28.598 11.299 -25.891 1.00 87.06 211 ASN A O 1
ATOM 1659 N N . GLU A 1 212 ? 29.496 10.166 -24.172 1.00 93.12 212 GLU A N 1
ATOM 1660 C CA . GLU A 1 212 ? 30.865 10.585 -24.463 1.00 93.12 212 GLU A CA 1
ATOM 1661 C C . GLU A 1 212 ? 31.339 10.053 -25.822 1.00 93.12 212 GLU A C 1
ATOM 1663 O O . GLU A 1 212 ? 31.834 10.823 -26.651 1.00 93.12 212 GLU A O 1
ATOM 1668 N N . THR A 1 213 ? 31.126 8.766 -26.109 1.00 89.00 213 THR A N 1
ATOM 1669 C CA . THR A 1 213 ? 31.549 8.188 -27.394 1.00 89.00 213 THR A CA 1
ATOM 1670 C C . THR A 1 213 ? 30.770 8.771 -28.576 1.00 89.00 213 THR A C 1
ATOM 1672 O O . THR A 1 213 ? 31.331 8.951 -29.654 1.00 89.00 213 THR A O 1
ATOM 1675 N N . LEU A 1 214 ? 29.489 9.094 -28.392 1.00 87.50 214 LEU A N 1
ATOM 1676 C CA . LEU A 1 214 ? 28.641 9.742 -29.390 1.00 87.50 214 LEU A CA 1
ATOM 1677 C C . LEU A 1 214 ? 29.138 11.165 -29.661 1.00 87.50 214 LEU A C 1
ATOM 1679 O O . LEU A 1 214 ? 29.289 11.554 -30.819 1.00 87.50 214 LEU A O 1
ATOM 1683 N N . LYS A 1 215 ? 29.499 11.919 -28.615 1.00 91.69 215 LYS A N 1
ATOM 1684 C CA . LYS A 1 215 ? 30.137 13.236 -28.749 1.00 91.69 215 LYS A CA 1
ATOM 1685 C C . LYS A 1 215 ? 31.446 13.149 -29.539 1.00 91.69 215 LYS A C 1
ATOM 1687 O O . LYS A 1 215 ? 31.674 13.974 -30.422 1.00 91.69 215 LYS A O 1
ATOM 1692 N N . GLN A 1 216 ? 32.283 12.147 -29.268 1.00 90.06 216 GLN A N 1
ATOM 1693 C CA . GLN A 1 216 ? 33.524 11.917 -30.018 1.00 90.06 216 GLN A CA 1
ATOM 1694 C C . GLN A 1 216 ? 33.258 11.576 -31.495 1.00 90.06 216 GLN A C 1
ATOM 1696 O O . GLN A 1 216 ? 33.911 12.142 -32.371 1.00 90.06 216 GLN A O 1
ATOM 1701 N N . VAL A 1 217 ? 32.278 10.711 -31.788 1.00 88.12 217 VAL A N 1
ATOM 1702 C CA . VAL A 1 217 ? 31.888 10.357 -33.168 1.00 88.12 217 VAL A CA 1
ATOM 1703 C C . VAL A 1 217 ? 31.351 11.576 -33.922 1.00 88.12 217 VAL A C 1
ATOM 1705 O O . VAL A 1 217 ? 31.769 11.817 -35.053 1.00 88.12 217 VAL A O 1
ATOM 1708 N N . LYS A 1 218 ? 30.504 12.402 -33.295 1.00 89.31 218 LYS A N 1
ATOM 1709 C CA . LYS A 1 218 ? 30.014 13.652 -33.901 1.00 89.31 218 LYS A CA 1
ATOM 1710 C C . LYS A 1 218 ? 31.156 14.613 -34.227 1.00 89.31 218 LYS A C 1
ATOM 1712 O O . LYS A 1 218 ? 31.218 15.114 -35.343 1.00 89.31 218 LYS A O 1
ATOM 1717 N N . LEU A 1 219 ? 32.104 14.803 -33.304 1.00 89.50 219 LEU A N 1
ATOM 1718 C CA . LEU A 1 219 ? 33.297 15.627 -33.546 1.00 89.50 219 LEU A CA 1
ATOM 1719 C C . LEU A 1 219 ? 34.175 15.082 -34.683 1.00 89.50 219 LEU A C 1
ATOM 1721 O O . LEU A 1 219 ? 34.735 15.858 -35.456 1.00 89.50 219 LEU A O 1
ATOM 1725 N N . ALA A 1 220 ? 34.327 13.760 -34.789 1.00 87.25 220 ALA A N 1
ATOM 1726 C CA . ALA A 1 220 ? 35.051 13.142 -35.898 1.00 87.25 220 ALA A CA 1
ATOM 1727 C C . ALA A 1 220 ? 34.318 13.354 -37.232 1.00 87.25 220 ALA A C 1
ATOM 1729 O O . ALA A 1 220 ? 34.951 13.690 -38.229 1.00 87.25 220 ALA A O 1
ATOM 1730 N N . THR A 1 221 ? 32.990 13.238 -37.235 1.00 84.25 221 THR A N 1
ATOM 1731 C CA . THR A 1 221 ? 32.139 13.455 -38.415 1.00 84.25 221 THR A CA 1
ATOM 1732 C C . THR A 1 221 ? 32.258 14.884 -38.933 1.00 84.25 221 THR A C 1
ATOM 1734 O O . THR A 1 221 ? 32.541 15.083 -40.113 1.00 84.25 221 THR A O 1
ATOM 1737 N N . THR A 1 222 ? 32.145 15.887 -38.052 1.00 85.25 222 THR A N 1
ATOM 1738 C CA . THR A 1 222 ? 32.301 17.298 -38.440 1.00 85.25 222 THR A CA 1
ATOM 1739 C C . THR A 1 222 ? 33.699 17.578 -38.991 1.00 85.25 222 THR A C 1
ATOM 1741 O O . THR A 1 222 ? 33.831 18.253 -40.005 1.00 85.25 222 THR A O 1
ATOM 1744 N N . LYS A 1 223 ? 34.750 17.001 -38.386 1.00 89.44 223 LYS A N 1
ATOM 1745 C CA . LYS A 1 223 ? 36.127 17.129 -38.897 1.00 89.44 223 LYS A CA 1
ATOM 1746 C C . LYS A 1 223 ? 36.283 16.531 -40.295 1.00 89.44 223 LYS A C 1
ATOM 1748 O O . LYS A 1 223 ? 36.858 17.178 -41.164 1.00 89.44 223 LYS A O 1
ATOM 1753 N N . VAL A 1 224 ? 35.747 15.330 -40.528 1.00 85.50 224 VAL A N 1
ATOM 1754 C CA . VAL A 1 224 ? 35.782 14.677 -41.847 1.00 85.50 224 VAL A CA 1
ATOM 1755 C C . VAL A 1 224 ? 35.015 15.498 -42.888 1.00 85.50 224 VAL A C 1
ATOM 1757 O O . VAL A 1 224 ? 35.483 15.640 -44.016 1.00 85.50 224 VAL A O 1
ATOM 1760 N N . GLN A 1 225 ? 33.866 16.075 -42.527 1.00 82.38 225 GLN A N 1
ATOM 1761 C CA . GLN A 1 225 ? 33.079 16.931 -43.418 1.00 82.38 225 GLN A CA 1
ATOM 1762 C C . GLN A 1 225 ? 33.811 18.240 -43.773 1.00 82.38 225 GLN A C 1
ATOM 1764 O O . GLN A 1 225 ? 33.816 18.647 -44.941 1.00 82.38 225 GLN A O 1
ATOM 1769 N N . ASP A 1 226 ? 34.474 18.868 -42.799 1.00 87.38 226 ASP A N 1
ATOM 1770 C CA . ASP A 1 226 ? 35.293 20.066 -43.010 1.00 87.38 226 ASP A CA 1
ATOM 1771 C C . ASP A 1 226 ? 36.499 19.776 -43.916 1.00 87.38 226 ASP A C 1
ATOM 1773 O O . ASP A 1 226 ? 36.773 20.524 -44.858 1.00 87.38 226 ASP A O 1
ATOM 1777 N N . GLU A 1 227 ? 37.219 18.677 -43.666 1.00 87.94 227 GLU A N 1
ATOM 1778 C CA . GLU A 1 227 ? 38.343 18.228 -44.499 1.00 87.94 227 GLU A CA 1
ATOM 1779 C C . GLU A 1 227 ? 37.895 17.880 -45.920 1.00 87.94 227 GLU A C 1
ATOM 1781 O O . GLU A 1 227 ? 38.547 18.279 -46.887 1.00 87.94 227 GLU A O 1
ATOM 1786 N N . HIS A 1 228 ? 36.754 17.203 -46.068 1.00 82.00 228 HIS A N 1
ATOM 1787 C CA . HIS A 1 228 ? 36.179 16.901 -47.374 1.00 82.00 228 HIS A CA 1
ATOM 1788 C C . HIS A 1 228 ? 35.843 18.180 -48.153 1.00 82.00 228 HIS A C 1
ATOM 1790 O O . HIS A 1 228 ? 36.184 18.289 -49.331 1.00 82.00 228 HIS A O 1
ATOM 1796 N N . SER A 1 229 ? 35.245 19.173 -47.491 1.00 88.31 229 SER A N 1
ATOM 1797 C CA . SER A 1 229 ? 34.928 20.470 -48.100 1.00 88.31 229 SER A CA 1
ATOM 1798 C C . SER A 1 229 ? 36.194 21.210 -48.550 1.00 88.31 229 SER A C 1
ATOM 1800 O O . SER A 1 229 ? 36.245 21.723 -49.669 1.00 88.31 229 SER A O 1
ATOM 1802 N N . LYS A 1 230 ? 37.255 21.202 -47.728 1.00 93.81 230 LYS A N 1
ATOM 1803 C CA . LYS A 1 230 ? 38.570 21.766 -48.089 1.00 93.81 230 LYS A CA 1
ATOM 1804 C C . LYS A 1 230 ? 39.184 21.066 -49.304 1.00 93.81 230 LYS A C 1
ATOM 1806 O O . LYS A 1 230 ? 39.622 21.744 -50.229 1.00 93.81 230 LYS A O 1
ATOM 1811 N N . LEU A 1 231 ? 39.165 19.731 -49.333 1.00 91.69 231 LEU A N 1
ATOM 1812 C CA . LEU A 1 231 ? 39.690 18.938 -50.449 1.00 91.69 231 LEU A CA 1
ATOM 1813 C C . LEU A 1 231 ? 38.927 19.227 -51.748 1.00 91.69 231 LEU A C 1
ATOM 1815 O O . LEU A 1 231 ? 39.539 19.366 -52.806 1.00 91.69 231 LEU A O 1
ATOM 1819 N N . MET A 1 232 ? 37.599 19.359 -51.683 1.00 85.25 232 MET A N 1
ATOM 1820 C CA . MET A 1 232 ? 36.783 19.706 -52.850 1.00 85.25 232 MET A CA 1
ATOM 1821 C C . MET A 1 232 ? 37.128 21.098 -53.397 1.00 85.25 232 MET A C 1
ATOM 1823 O O . MET A 1 232 ? 37.311 21.237 -54.607 1.00 85.25 232 MET A O 1
ATOM 1827 N N . LEU A 1 233 ? 37.314 22.097 -52.526 1.00 92.50 233 LEU A N 1
ATOM 1828 C CA . LEU A 1 233 ? 37.758 23.438 -52.931 1.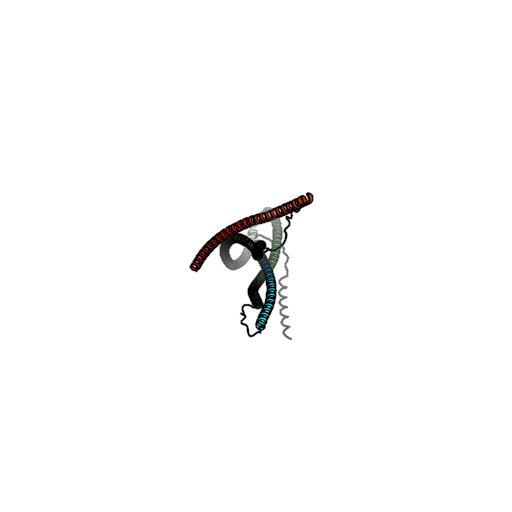00 92.50 233 LEU A CA 1
ATOM 1829 C C . LEU A 1 233 ? 39.152 23.420 -53.584 1.00 92.50 233 LEU A C 1
ATOM 1831 O O . LEU A 1 233 ? 39.354 24.059 -54.620 1.00 92.50 233 LEU A O 1
ATOM 1835 N N . GLU A 1 234 ? 40.104 22.667 -53.024 1.00 91.12 234 GLU A N 1
ATOM 1836 C CA . GLU A 1 234 ? 41.451 22.504 -53.590 1.00 91.12 234 GLU A CA 1
ATOM 1837 C C . GLU A 1 234 ? 41.412 21.806 -54.960 1.00 91.12 234 GLU A C 1
ATOM 1839 O O . GLU A 1 234 ? 42.039 22.262 -55.921 1.00 91.12 234 GLU A O 1
ATOM 1844 N N . LYS A 1 235 ? 40.616 20.736 -55.087 1.00 90.38 235 LYS A N 1
ATOM 1845 C CA . LYS A 1 235 ? 40.415 20.009 -56.348 1.00 90.38 235 LYS A CA 1
ATOM 1846 C C . LYS A 1 235 ? 39.838 20.917 -57.433 1.00 90.38 235 LYS A C 1
ATOM 1848 O O . LYS A 1 235 ? 40.311 20.884 -58.569 1.00 90.38 235 LYS A O 1
ATOM 1853 N N . GLU A 1 236 ? 38.835 21.727 -57.104 1.00 92.06 236 GLU A N 1
ATOM 1854 C CA . GLU A 1 236 ? 38.271 22.699 -58.040 1.00 92.06 236 GLU A CA 1
ATOM 1855 C C . GLU A 1 236 ? 39.299 23.755 -58.458 1.00 92.06 236 GLU A C 1
ATOM 1857 O O . GLU A 1 236 ? 39.405 24.068 -59.645 1.00 92.06 236 GLU A O 1
ATOM 1862 N N . ALA A 1 237 ? 40.083 24.288 -57.514 1.00 92.75 237 ALA A N 1
ATOM 1863 C CA . ALA A 1 237 ? 41.143 25.250 -57.813 1.00 92.75 237 ALA A CA 1
ATOM 1864 C C . ALA A 1 237 ? 42.188 24.662 -58.773 1.00 92.75 237 ALA A C 1
ATOM 1866 O O . ALA A 1 237 ? 42.520 25.291 -59.783 1.00 92.75 237 ALA A O 1
ATOM 1867 N N . ARG A 1 238 ? 42.631 23.422 -58.522 1.00 89.62 238 ARG A N 1
ATOM 1868 C CA . ARG A 1 238 ? 43.545 22.694 -59.410 1.00 89.62 238 ARG A CA 1
ATOM 1869 C C . ARG A 1 238 ? 42.928 22.482 -60.793 1.00 89.62 238 ARG A C 1
ATOM 1871 O O . ARG A 1 238 ? 43.565 22.796 -61.791 1.00 89.62 238 ARG A O 1
ATOM 1878 N N . SER A 1 239 ? 41.673 22.040 -60.872 1.00 85.88 239 SER A N 1
ATOM 1879 C CA . SER A 1 239 ? 40.981 21.844 -62.153 1.0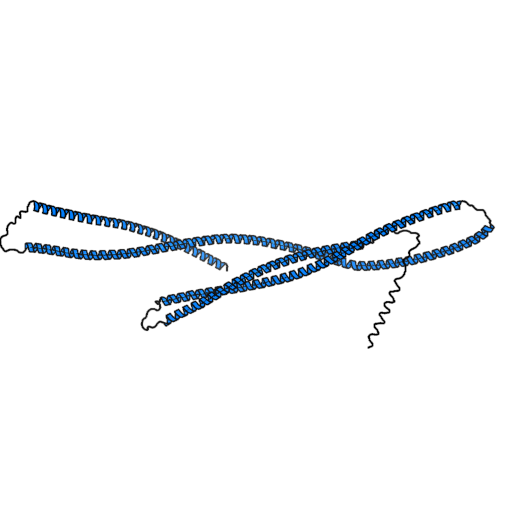0 85.88 239 SER A CA 1
ATOM 1880 C C . SER A 1 239 ? 40.869 23.135 -62.974 1.00 85.88 239 SER A C 1
ATOM 1882 O O . SER A 1 239 ? 41.018 23.086 -64.194 1.00 85.88 239 SER A O 1
ATOM 1884 N N . ARG A 1 240 ? 40.624 24.289 -62.332 1.00 91.06 240 ARG A N 1
ATOM 1885 C CA . ARG A 1 240 ? 40.601 25.598 -63.014 1.00 91.06 240 ARG A CA 1
ATOM 1886 C C . ARG A 1 240 ? 41.978 25.967 -63.567 1.00 91.06 240 ARG A C 1
ATOM 1888 O O . ARG A 1 240 ? 42.072 26.388 -64.716 1.00 91.06 240 ARG A O 1
ATOM 1895 N N . SER A 1 241 ? 43.036 25.773 -62.775 1.00 91.62 241 SER A N 1
ATOM 1896 C CA . SER A 1 241 ? 44.418 26.036 -63.202 1.00 91.62 241 SER A CA 1
ATOM 1897 C C . SER A 1 241 ? 44.817 25.190 -64.416 1.00 91.62 241 SER A C 1
ATOM 1899 O O . SER A 1 241 ? 45.406 25.708 -65.363 1.00 91.62 241 SER A O 1
ATOM 1901 N N . LEU A 1 242 ? 44.428 23.916 -64.434 1.00 86.12 242 LEU A N 1
ATOM 1902 C CA . LEU A 1 242 ? 44.713 23.000 -65.539 1.00 86.12 242 LEU A CA 1
ATOM 1903 C C . LEU A 1 242 ? 43.919 23.320 -66.800 1.00 86.12 242 LEU A C 1
ATOM 1905 O O . LEU A 1 242 ? 44.468 23.273 -67.899 1.00 86.12 242 LEU A O 1
ATOM 1909 N N . GLY A 1 243 ? 42.651 23.710 -66.646 1.00 89.31 243 GLY A N 1
ATOM 1910 C CA . GLY A 1 243 ? 41.848 24.220 -67.755 1.00 89.31 243 GLY A CA 1
ATOM 1911 C C . GLY A 1 243 ? 42.489 25.445 -68.415 1.00 89.31 243 GLY A C 1
ATOM 1912 O O . GLY A 1 243 ? 42.573 25.497 -69.640 1.00 89.31 243 GLY A O 1
ATOM 1913 N N . ALA A 1 244 ? 43.003 26.384 -67.614 1.00 91.12 244 ALA A N 1
ATOM 1914 C CA . ALA A 1 244 ? 43.701 27.568 -68.117 1.00 91.12 244 ALA A CA 1
ATOM 1915 C C . ALA A 1 244 ? 45.004 27.209 -68.856 1.00 91.12 244 ALA A C 1
ATOM 1917 O O . ALA A 1 244 ? 45.210 27.657 -69.982 1.00 91.12 244 ALA A O 1
ATOM 1918 N N . ALA A 1 245 ? 45.844 26.349 -68.269 1.00 88.69 245 ALA A N 1
ATOM 1919 C CA . ALA A 1 245 ? 47.093 25.909 -68.896 1.00 88.69 245 ALA A CA 1
ATOM 1920 C C . ALA A 1 245 ? 46.850 25.161 -70.219 1.00 88.69 245 ALA A C 1
ATOM 1922 O O . ALA A 1 245 ? 47.576 25.358 -71.193 1.00 88.69 245 ALA A O 1
ATOM 1923 N N . LYS A 1 246 ? 45.808 24.320 -70.281 1.00 85.69 246 LYS A N 1
ATOM 1924 C CA . LYS A 1 246 ? 45.420 23.620 -71.510 1.00 85.69 246 LYS A CA 1
ATOM 1925 C C . LYS A 1 246 ? 44.998 24.599 -72.613 1.00 85.69 246 LYS A C 1
ATOM 1927 O O . LYS A 1 246 ? 45.460 24.448 -73.741 1.00 85.69 246 LYS A O 1
ATOM 1932 N N . ALA A 1 247 ? 44.173 25.598 -72.292 1.00 88.81 247 ALA A N 1
ATOM 1933 C CA . ALA A 1 247 ? 43.728 26.606 -73.255 1.00 88.81 247 ALA A CA 1
ATOM 1934 C C . ALA A 1 247 ? 44.908 27.397 -73.855 1.00 88.81 247 ALA A C 1
ATOM 1936 O O . ALA A 1 247 ? 44.972 27.570 -75.070 1.00 88.81 247 ALA A O 1
ATOM 1937 N N . GLU A 1 248 ? 45.885 27.780 -73.025 1.00 88.69 248 GLU A N 1
ATOM 1938 C CA . GLU A 1 248 ? 47.110 28.464 -73.468 1.00 88.69 248 GLU A CA 1
ATOM 1939 C C . GLU A 1 248 ? 47.915 27.615 -74.471 1.00 88.69 248 GLU A C 1
ATOM 1941 O O . GLU A 1 248 ? 48.396 28.110 -75.493 1.00 88.69 248 GLU A O 1
ATOM 1946 N N . LYS A 1 249 ? 48.060 26.305 -74.214 1.00 85.31 249 LYS A N 1
ATOM 1947 C CA . LYS A 1 249 ? 48.772 25.404 -75.137 1.00 85.31 249 LYS A CA 1
ATOM 1948 C C . LYS A 1 249 ? 48.022 25.200 -76.451 1.00 85.31 249 LYS A C 1
ATOM 1950 O O . LYS A 1 249 ? 48.664 25.147 -77.497 1.00 85.31 249 LYS A O 1
ATOM 1955 N N . GLU A 1 250 ? 46.696 25.094 -76.417 1.00 85.75 250 GLU A N 1
ATOM 1956 C CA . GLU A 1 250 ? 45.875 24.967 -77.628 1.00 85.75 250 GLU A CA 1
ATOM 1957 C C . GLU A 1 250 ? 45.958 26.213 -78.519 1.00 85.75 250 GLU A C 1
ATOM 1959 O O . GLU A 1 250 ? 46.025 26.080 -79.741 1.00 85.75 250 GLU A O 1
ATOM 1964 N N . GLU A 1 251 ? 46.011 27.408 -77.927 1.00 86.81 251 GLU A N 1
ATOM 1965 C CA . GLU A 1 251 ? 46.233 28.662 -78.655 1.00 86.81 251 GLU A CA 1
ATOM 1966 C C . GLU A 1 251 ? 47.597 28.660 -79.358 1.00 86.81 251 GLU A C 1
ATOM 1968 O O . GLU A 1 251 ? 47.675 28.888 -80.565 1.00 86.81 251 GLU A O 1
ATOM 1973 N N . LYS A 1 252 ? 48.661 28.267 -78.646 1.00 88.12 252 LYS A N 1
ATOM 1974 C CA . LYS A 1 252 ? 50.016 28.191 -79.212 1.00 88.12 252 LYS A CA 1
ATOM 1975 C C . LYS A 1 252 ? 50.138 27.192 -80.369 1.00 88.12 252 LYS A C 1
ATOM 1977 O O . LYS A 1 252 ? 50.855 27.454 -81.332 1.00 88.12 252 LYS A O 1
ATOM 1982 N N . ILE A 1 253 ? 49.447 26.052 -80.294 1.00 81.56 253 ILE A N 1
ATOM 1983 C CA . ILE A 1 253 ? 49.426 25.058 -81.381 1.00 81.56 253 ILE A CA 1
ATOM 1984 C C . ILE A 1 253 ? 48.739 25.618 -82.631 1.00 81.56 253 ILE A C 1
ATOM 1986 O O . ILE A 1 253 ? 49.187 25.329 -83.738 1.00 81.56 253 ILE A O 1
ATOM 1990 N N . LYS A 1 254 ? 47.669 26.407 -82.478 1.00 80.44 254 LYS A N 1
ATOM 1991 C CA . LYS A 1 254 ? 46.991 27.035 -83.622 1.00 80.44 254 LYS A CA 1
ATOM 1992 C C . LYS A 1 254 ? 47.917 28.011 -84.342 1.00 80.44 254 LYS A C 1
ATOM 1994 O O . LYS A 1 254 ? 48.064 27.884 -85.551 1.00 80.44 254 LYS A O 1
ATOM 1999 N N . SER A 1 255 ? 48.633 28.860 -83.604 1.00 79.81 255 SER A N 1
ATOM 2000 C CA . SER A 1 255 ? 49.608 29.789 -84.194 1.00 79.81 255 SER A CA 1
ATOM 2001 C C . SER A 1 255 ? 50.723 29.070 -84.964 1.00 79.81 255 SER A C 1
ATOM 2003 O O . SER A 1 255 ? 51.079 29.483 -86.060 1.00 79.81 255 SER A O 1
ATOM 2005 N N . LEU A 1 256 ? 51.244 27.958 -84.430 1.00 75.56 256 LEU A N 1
ATOM 2006 C CA . LEU A 1 256 ? 52.285 27.170 -85.108 1.00 75.56 256 LEU A CA 1
ATOM 2007 C C . LEU A 1 256 ? 51.771 26.438 -86.357 1.00 75.56 256 LEU A C 1
ATOM 2009 O O . LEU A 1 256 ? 52.533 26.215 -87.294 1.00 75.56 256 LEU A O 1
ATOM 2013 N N . LYS A 1 257 ? 50.493 26.045 -86.386 1.00 69.19 257 LYS A N 1
ATOM 2014 C CA . LYS A 1 257 ? 49.878 25.455 -87.585 1.00 69.19 257 LYS A CA 1
ATOM 2015 C C . LYS A 1 257 ? 49.671 26.491 -88.685 1.00 69.19 257 LYS A C 1
ATOM 2017 O O . LYS A 1 257 ? 49.954 26.187 -89.836 1.00 69.19 257 LYS A O 1
ATOM 2022 N N . GLU A 1 258 ? 49.254 27.701 -88.325 1.00 69.38 258 GLU A N 1
ATOM 2023 C CA . GLU A 1 258 ? 49.148 28.831 -89.259 1.00 69.38 258 GLU A CA 1
ATOM 2024 C C . GLU A 1 258 ? 50.522 29.207 -89.851 1.00 69.38 258 GLU A C 1
ATOM 2026 O O . GLU A 1 258 ? 50.615 29.556 -91.023 1.00 69.38 258 GLU A O 1
ATOM 2031 N N . GLU A 1 259 ? 51.603 29.068 -89.073 1.00 60.16 259 GLU A N 1
ATOM 2032 C CA . GLU A 1 259 ? 52.986 29.288 -89.529 1.00 60.16 259 GLU A CA 1
ATOM 2033 C C . GLU A 1 259 ? 53.494 28.177 -90.473 1.00 60.16 259 GLU A C 1
ATOM 2035 O O . GLU A 1 259 ? 54.262 28.444 -91.398 1.00 60.16 259 GLU A O 1
ATOM 2040 N N . ALA A 1 260 ? 53.040 26.933 -90.286 1.00 55.69 260 ALA A N 1
ATOM 2041 C CA . ALA A 1 260 ? 53.469 25.779 -91.080 1.00 55.69 260 ALA A CA 1
ATOM 2042 C C . ALA A 1 260 ? 52.793 25.672 -92.465 1.00 55.69 260 ALA A C 1
ATOM 2044 O O . ALA A 1 260 ? 53.336 25.016 -93.352 1.00 55.69 260 ALA A O 1
ATOM 2045 N N . GLU A 1 261 ? 51.645 26.318 -92.685 1.00 47.91 261 GLU A N 1
ATOM 2046 C CA . GLU A 1 261 ? 50.906 26.294 -93.964 1.00 47.91 261 GLU A CA 1
ATOM 2047 C C . GLU A 1 261 ? 51.522 27.194 -95.067 1.00 47.91 261 GLU A C 1
ATOM 2049 O O . GLU A 1 261 ? 51.016 27.232 -96.187 1.00 47.91 261 GLU A O 1
ATOM 2054 N N . GLY A 1 262 ? 52.626 27.905 -94.794 1.00 53.59 262 GLY A N 1
ATOM 2055 C CA . GLY A 1 262 ? 53.191 28.937 -95.678 1.00 53.59 262 GLY A CA 1
ATOM 2056 C C . GLY A 1 262 ? 54.314 28.538 -96.650 1.00 53.59 262 GLY A C 1
ATOM 2057 O O . GLY A 1 262 ? 54.823 29.423 -97.338 1.00 53.59 262 GLY A O 1
ATOM 2058 N N . LEU A 1 263 ? 54.757 27.275 -96.727 1.00 38.72 263 LEU A N 1
ATOM 2059 C CA . LEU A 1 263 ? 55.934 26.903 -97.539 1.00 38.72 263 LEU A CA 1
ATOM 2060 C C . LEU A 1 263 ? 55.749 25.586 -98.327 1.00 38.72 263 LEU A C 1
ATOM 2062 O O . LEU A 1 263 ? 55.826 24.497 -97.765 1.00 38.72 263 LEU A O 1
ATOM 2066 N N . GLU A 1 264 ? 55.562 25.697 -99.653 1.00 31.75 264 GLU A N 1
ATOM 2067 C CA . GLU A 1 264 ? 55.490 24.588 -100.627 1.00 31.75 264 GLU A CA 1
ATOM 2068 C C . GLU A 1 264 ? 56.807 24.371 -101.418 1.00 31.75 264 GLU A C 1
ATOM 2070 O O . GLU A 1 264 ? 57.306 25.267 -102.093 1.00 31.75 264 GLU A O 1
ATOM 2075 N N . LEU A 1 265 ? 57.315 23.133 -101.312 1.00 39.91 265 LEU A N 1
ATOM 2076 C CA . LEU A 1 265 ? 57.886 22.180 -102.296 1.00 39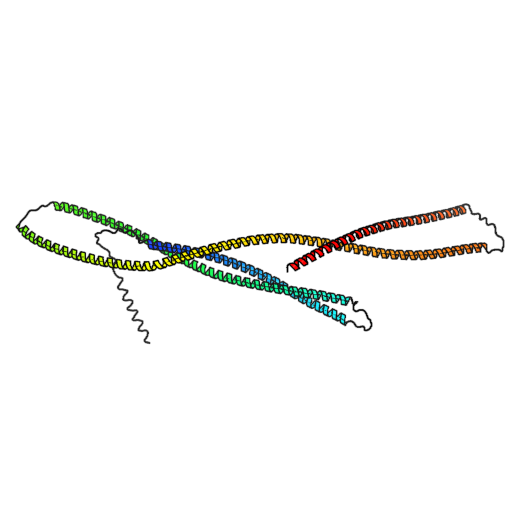.91 265 LEU A CA 1
ATOM 2077 C C . LEU A 1 265 ? 58.701 22.632 -103.533 1.00 39.91 265 LEU A C 1
ATOM 2079 O O . LEU A 1 265 ? 58.229 23.382 -104.382 1.00 39.91 265 LEU A O 1
ATOM 2083 N N . GLY A 1 266 ? 59.855 21.967 -103.757 1.00 32.38 266 GLY A N 1
ATOM 2084 C CA . GLY A 1 266 ? 60.638 22.145 -104.992 1.00 32.38 266 GLY A CA 1
ATOM 2085 C C . GLY A 1 266 ? 61.765 21.158 -105.367 1.00 32.38 266 GLY A C 1
ATOM 2086 O O . GLY A 1 266 ? 62.735 21.618 -105.943 1.00 32.38 266 GLY A O 1
ATOM 2087 N N . GLY A 1 267 ? 61.633 19.846 -105.116 1.00 38.47 267 GLY A N 1
ATOM 2088 C CA . GLY A 1 267 ? 62.061 18.751 -106.021 1.00 38.47 267 GLY A CA 1
ATOM 2089 C C . GLY A 1 267 ? 63.541 18.361 -106.228 1.00 38.47 267 GLY A C 1
ATOM 2090 O O . GLY A 1 267 ? 64.337 19.158 -106.700 1.00 38.47 267 GLY A O 1
ATOM 2091 N N . ASN A 1 268 ? 63.834 17.052 -106.144 1.00 47.12 268 ASN A N 1
ATOM 2092 C CA . ASN A 1 268 ? 64.786 16.370 -107.035 1.00 47.12 268 ASN A CA 1
ATOM 2093 C C . ASN A 1 268 ? 64.549 14.841 -107.044 1.00 47.12 268 ASN A C 1
ATOM 2095 O O . ASN A 1 268 ? 64.276 14.248 -106.011 1.00 47.12 268 ASN A O 1
ATOM 2099 N N . LEU A 1 269 ? 64.569 14.174 -108.202 1.00 54.50 269 LEU A N 1
ATOM 2100 C CA . LEU A 1 269 ? 64.073 12.787 -108.348 1.00 54.50 269 LEU A CA 1
ATOM 2101 C C . LEU A 1 269 ? 65.110 11.697 -107.985 1.00 54.50 269 LEU A C 1
ATOM 2103 O O . LEU A 1 269 ? 64.737 10.549 -107.764 1.00 54.50 269 LEU A O 1
ATOM 2107 N N . GLU A 1 270 ? 66.386 12.067 -107.876 1.00 50.34 270 GLU A N 1
ATOM 2108 C CA . GLU A 1 270 ? 67.476 11.230 -107.341 1.00 50.34 270 GLU A CA 1
ATOM 2109 C C . GLU A 1 270 ? 67.529 11.330 -105.804 1.00 50.34 270 GLU A C 1
ATOM 2111 O O . GLU A 1 270 ? 67.648 10.325 -105.108 1.00 50.34 270 GLU A O 1
ATOM 2116 N N . GLU A 1 271 ? 67.292 12.541 -105.281 1.00 55.22 271 GLU A N 1
ATOM 2117 C CA . GLU A 1 271 ? 66.979 12.792 -103.871 1.00 55.22 271 GLU A CA 1
ATOM 2118 C C . GLU A 1 271 ? 65.718 12.029 -103.473 1.00 55.22 271 GLU A C 1
ATOM 2120 O O . GLU A 1 271 ? 65.756 11.351 -102.469 1.00 55.22 271 GLU A O 1
ATOM 2125 N N . LYS A 1 272 ? 64.665 11.968 -104.304 1.00 58.94 272 LYS A N 1
ATOM 2126 C CA . LYS A 1 272 ? 63.497 11.103 -104.049 1.00 58.94 272 LYS A CA 1
ATOM 2127 C C . LYS A 1 272 ? 63.841 9.623 -103.925 1.00 58.94 272 LYS A C 1
ATOM 2129 O O . LYS A 1 272 ? 63.140 8.909 -103.220 1.00 58.94 272 LYS A O 1
ATOM 2134 N N . MET A 1 273 ? 64.874 9.128 -104.604 1.00 56.75 273 MET A N 1
ATOM 2135 C CA . MET A 1 273 ? 65.294 7.734 -104.453 1.00 56.75 273 MET A CA 1
ATOM 2136 C C . MET A 1 273 ? 65.998 7.542 -103.109 1.00 56.75 273 MET A C 1
ATOM 2138 O O . MET A 1 273 ? 65.590 6.662 -102.355 1.00 56.75 273 MET A O 1
ATOM 2142 N N . GLU A 1 274 ? 66.949 8.410 -102.755 1.00 61.19 274 GLU A N 1
ATOM 2143 C CA . GLU A 1 274 ? 67.624 8.377 -101.451 1.00 61.19 274 GLU A CA 1
ATOM 2144 C C . GLU A 1 274 ? 66.645 8.656 -100.292 1.00 61.19 274 GLU A C 1
ATOM 2146 O O . GLU A 1 274 ? 66.591 7.864 -99.356 1.00 61.19 274 GLU A O 1
ATOM 2151 N N . GLU A 1 275 ? 65.751 9.639 -100.430 1.00 61.81 275 GLU A N 1
ATOM 2152 C CA . GLU A 1 275 ? 64.583 9.929 -99.588 1.00 61.81 275 GLU A CA 1
ATOM 2153 C C . GLU A 1 275 ? 63.628 8.746 -99.507 1.00 61.81 275 GLU A C 1
ATOM 2155 O O . GLU A 1 275 ? 63.112 8.501 -98.431 1.00 61.81 275 GLU A O 1
ATOM 2160 N N . THR A 1 276 ? 63.360 7.987 -100.578 1.00 65.56 276 THR A N 1
ATOM 2161 C CA . THR A 1 276 ? 62.514 6.786 -100.453 1.00 65.56 276 THR A CA 1
ATOM 2162 C C . THR A 1 276 ? 63.223 5.686 -99.675 1.00 65.56 276 THR A C 1
ATOM 2164 O O . THR A 1 276 ? 62.571 5.001 -98.892 1.00 65.56 276 THR A O 1
ATOM 2167 N N . THR A 1 277 ? 64.545 5.524 -99.802 1.00 71.81 277 THR A N 1
ATOM 2168 C CA . THR A 1 277 ? 65.316 4.586 -98.965 1.00 71.81 277 THR A CA 1
ATOM 2169 C C . THR A 1 277 ? 65.393 5.031 -97.508 1.00 71.81 277 THR A C 1
ATOM 2171 O O . THR A 1 277 ? 65.168 4.210 -96.613 1.00 71.81 277 THR A O 1
ATOM 2174 N N . GLU A 1 278 ? 65.646 6.314 -97.255 1.00 76.69 278 GLU A N 1
ATOM 2175 C CA . GLU A 1 278 ? 65.672 6.893 -95.914 1.00 76.69 278 GLU A CA 1
ATOM 2176 C C . GLU A 1 278 ? 64.252 6.912 -95.317 1.00 76.69 278 GLU A C 1
ATOM 2178 O O . GLU A 1 278 ? 64.079 6.554 -94.160 1.00 76.69 278 GLU A O 1
ATOM 2183 N N . ALA A 1 279 ? 63.202 7.159 -96.109 1.00 78.12 279 ALA A N 1
ATOM 2184 C CA . ALA A 1 279 ? 61.799 7.045 -95.701 1.00 78.12 279 ALA A CA 1
ATOM 2185 C C . ALA A 1 279 ? 61.398 5.593 -95.427 1.00 78.12 279 ALA A C 1
ATOM 2187 O O . ALA A 1 279 ? 60.696 5.337 -94.459 1.00 78.12 279 ALA A O 1
ATOM 2188 N N . ILE A 1 280 ? 61.868 4.611 -96.205 1.00 77.50 280 ILE A N 1
ATOM 2189 C CA . ILE A 1 280 ? 61.670 3.184 -95.895 1.00 77.50 280 ILE A CA 1
ATOM 2190 C C . ILE A 1 280 ? 62.366 2.825 -94.577 1.00 77.50 280 ILE A C 1
ATOM 2192 O O . ILE A 1 280 ? 61.843 2.017 -93.807 1.00 77.50 280 ILE A O 1
ATOM 2196 N N . LYS A 1 281 ? 63.539 3.400 -94.297 1.00 83.19 281 LYS A N 1
ATOM 2197 C CA . LYS A 1 281 ? 64.258 3.210 -93.032 1.00 83.19 281 LYS A CA 1
ATOM 2198 C C . LYS A 1 281 ? 63.521 3.871 -91.864 1.00 83.19 281 LYS A C 1
ATOM 2200 O O . LYS A 1 281 ? 63.302 3.189 -90.869 1.00 83.19 281 LYS A O 1
ATOM 2205 N N . VAL A 1 282 ? 63.034 5.101 -92.031 1.00 84.94 282 VAL A N 1
ATOM 2206 C CA . VAL A 1 282 ? 62.170 5.805 -91.070 1.00 84.94 282 VAL A CA 1
ATOM 2207 C C . VAL A 1 282 ? 60.882 5.025 -90.827 1.00 84.94 282 VAL A C 1
ATOM 2209 O O . VAL A 1 282 ? 60.530 4.800 -89.681 1.00 84.94 282 VAL A O 1
ATOM 2212 N N . VAL A 1 283 ? 60.215 4.514 -91.864 1.00 85.06 283 VAL A N 1
ATOM 2213 C CA . VAL A 1 283 ? 59.008 3.683 -91.721 1.00 85.06 283 VAL A CA 1
ATOM 2214 C C . VAL A 1 283 ? 59.329 2.373 -91.002 1.00 85.06 283 VAL A C 1
ATOM 2216 O O . VAL A 1 283 ? 58.549 1.931 -90.166 1.00 85.06 283 VAL A O 1
ATOM 2219 N N . LYS A 1 284 ? 60.478 1.738 -91.267 1.00 81.25 284 LYS A N 1
ATOM 2220 C CA . LYS A 1 284 ? 60.915 0.542 -90.522 1.00 81.25 284 LYS A CA 1
ATOM 2221 C C . LYS A 1 284 ? 61.216 0.847 -89.056 1.00 81.25 284 LYS A C 1
ATOM 2223 O O . LYS A 1 284 ? 60.966 -0.015 -88.217 1.00 81.25 284 LYS A O 1
ATOM 2228 N N . GLU A 1 285 ? 61.770 2.015 -88.758 1.00 87.69 285 GLU A N 1
ATOM 2229 C CA . GLU A 1 285 ? 62.064 2.474 -87.400 1.00 87.69 285 GLU A CA 1
ATOM 2230 C C . GLU A 1 285 ? 60.775 2.840 -86.658 1.00 87.69 285 GLU A C 1
ATOM 2232 O O . GLU A 1 285 ? 60.486 2.222 -85.643 1.00 87.69 285 GLU A O 1
ATOM 2237 N N . GLN A 1 286 ? 59.897 3.641 -87.263 1.00 87.31 286 GLN A N 1
ATOM 2238 C CA . GLN A 1 286 ? 58.538 3.911 -86.780 1.00 87.31 286 GLN A CA 1
ATOM 2239 C C . GLN A 1 286 ? 57.744 2.625 -86.543 1.00 87.31 286 GLN A C 1
ATOM 2241 O O . GLN A 1 286 ? 57.026 2.513 -85.561 1.00 87.31 286 GLN A O 1
ATOM 2246 N N . LEU A 1 287 ? 57.875 1.619 -87.409 1.00 88.25 287 LEU A N 1
ATOM 2247 C CA . LEU A 1 287 ? 57.185 0.342 -87.246 1.00 88.25 287 LEU A CA 1
ATOM 2248 C C . LEU A 1 287 ? 57.794 -0.511 -86.121 1.00 88.25 287 LEU A C 1
ATOM 2250 O O . LEU A 1 287 ? 57.078 -1.299 -85.504 1.00 88.25 287 LEU A O 1
ATOM 2254 N N . ARG A 1 288 ? 59.091 -0.360 -85.818 1.00 89.94 288 ARG A N 1
ATOM 2255 C CA . ARG A 1 288 ? 59.695 -0.931 -84.602 1.00 89.94 288 ARG A CA 1
ATOM 2256 C C . ARG A 1 288 ? 59.230 -0.187 -83.355 1.00 89.94 288 ARG A C 1
ATOM 2258 O O . ARG A 1 288 ? 58.874 -0.861 -82.396 1.00 89.94 288 ARG A O 1
ATOM 2265 N N . ASP A 1 289 ? 59.168 1.139 -83.396 1.00 90.44 289 ASP A N 1
ATOM 2266 C CA . ASP A 1 289 ? 58.721 1.975 -82.280 1.00 90.44 289 ASP A CA 1
ATOM 2267 C C . ASP A 1 289 ? 57.241 1.738 -81.964 1.00 90.44 289 ASP A C 1
ATOM 2269 O O . ASP A 1 289 ? 56.888 1.536 -80.808 1.00 90.44 289 ASP A O 1
ATOM 2273 N N . ILE A 1 290 ? 56.382 1.641 -82.987 1.00 90.38 290 ILE A N 1
ATOM 2274 C CA . ILE A 1 290 ? 54.967 1.268 -82.838 1.00 90.38 290 ILE A CA 1
ATOM 2275 C C . ILE A 1 290 ? 54.851 -0.138 -82.253 1.00 90.38 290 ILE A C 1
ATOM 2277 O O . ILE A 1 290 ? 54.095 -0.338 -81.316 1.00 90.38 290 ILE A O 1
ATOM 2281 N N . ARG A 1 291 ? 55.628 -1.117 -82.737 1.00 90.31 291 ARG A N 1
ATOM 2282 C CA . ARG A 1 291 ? 55.611 -2.474 -82.161 1.00 90.31 291 ARG A CA 1
ATOM 2283 C C . ARG A 1 291 ? 56.089 -2.505 -80.712 1.00 90.31 291 ARG A C 1
ATOM 2285 O O . ARG A 1 291 ? 55.566 -3.294 -79.932 1.00 90.31 291 ARG A O 1
ATOM 2292 N N . ALA A 1 292 ? 57.081 -1.690 -80.360 1.00 90.81 292 ALA A N 1
ATOM 2293 C CA . ALA A 1 292 ? 57.549 -1.557 -78.987 1.00 90.81 292 ALA A CA 1
ATOM 2294 C C . ALA A 1 292 ? 56.464 -0.923 -78.104 1.00 90.81 292 ALA A C 1
ATOM 2296 O O . ALA A 1 292 ? 56.146 -1.482 -77.057 1.00 90.81 292 ALA A O 1
ATOM 2297 N N . ALA A 1 293 ? 55.829 0.157 -78.570 1.00 92.44 293 ALA A N 1
ATOM 2298 C CA . ALA A 1 293 ? 54.713 0.810 -77.892 1.00 92.44 293 ALA A CA 1
ATOM 2299 C C . ALA A 1 293 ? 53.496 -0.120 -77.742 1.00 92.44 293 ALA A C 1
ATOM 2301 O O . ALA A 1 293 ? 52.929 -0.205 -76.657 1.00 92.44 293 ALA A O 1
ATOM 2302 N N . ASP A 1 294 ? 53.136 -0.882 -78.779 1.00 92.00 294 ASP A N 1
ATOM 2303 C CA . ASP A 1 294 ? 52.065 -1.885 -78.740 1.00 92.00 294 ASP A CA 1
ATOM 2304 C C . ASP A 1 294 ? 52.392 -3.002 -77.741 1.00 92.00 294 ASP A C 1
ATOM 2306 O O . ASP A 1 294 ? 51.524 -3.459 -76.996 1.00 92.00 294 ASP A O 1
ATOM 2310 N N . GLN A 1 295 ? 53.652 -3.447 -77.690 1.00 93.44 295 GLN A N 1
ATOM 2311 C CA . GLN A 1 295 ? 54.091 -4.462 -76.736 1.00 93.44 295 GLN A CA 1
ATOM 2312 C C . GLN A 1 295 ? 54.074 -3.936 -75.293 1.00 93.44 295 GLN A C 1
ATOM 2314 O O . GLN A 1 295 ? 53.734 -4.687 -74.378 1.00 93.44 295 GLN A O 1
ATOM 2319 N N . GLU A 1 296 ? 54.438 -2.674 -75.068 1.00 92.44 296 GLU A N 1
ATOM 2320 C CA . GLU A 1 296 ? 54.329 -2.017 -73.763 1.00 92.44 296 GLU A CA 1
ATOM 2321 C C . GLU A 1 296 ? 52.869 -1.811 -73.356 1.00 92.44 296 GLU A C 1
ATOM 2323 O O . GLU A 1 296 ? 52.501 -2.181 -72.244 1.00 92.44 296 GLU A O 1
ATOM 2328 N N . ALA A 1 297 ? 52.014 -1.338 -74.265 1.00 93.62 297 ALA A N 1
ATOM 2329 C CA . ALA A 1 297 ? 50.579 -1.199 -74.036 1.00 93.62 297 ALA A CA 1
ATOM 2330 C C . ALA A 1 297 ? 49.928 -2.548 -73.702 1.00 93.62 297 ALA A C 1
ATOM 2332 O O . ALA A 1 297 ? 49.130 -2.631 -72.771 1.00 93.62 297 ALA A O 1
ATOM 2333 N N . LEU A 1 298 ? 50.311 -3.622 -74.402 1.00 93.50 298 LEU A N 1
ATOM 2334 C CA . LEU A 1 298 ? 49.834 -4.971 -74.107 1.00 93.50 298 LEU A CA 1
ATOM 2335 C C . LEU A 1 298 ? 50.296 -5.433 -72.723 1.00 93.50 298 LEU A C 1
ATOM 2337 O O . LEU A 1 298 ? 49.486 -5.972 -71.975 1.00 93.50 298 LEU A O 1
ATOM 2341 N N . LYS A 1 299 ? 51.560 -5.193 -72.347 1.00 94.25 299 LYS A N 1
ATOM 2342 C CA . LYS A 1 299 ? 52.056 -5.514 -70.997 1.00 94.25 299 LYS A CA 1
ATOM 2343 C C . LYS A 1 299 ? 51.264 -4.768 -69.923 1.00 94.25 299 LYS A C 1
ATOM 2345 O O . LYS A 1 299 ? 50.783 -5.416 -68.995 1.00 94.25 299 LYS A O 1
ATOM 2350 N N . THR A 1 300 ? 51.069 -3.460 -70.081 1.00 94.44 300 THR A N 1
ATOM 2351 C CA . THR A 1 300 ? 50.289 -2.635 -69.147 1.00 94.44 300 THR A CA 1
ATOM 2352 C C . THR A 1 300 ? 48.841 -3.119 -69.049 1.00 94.44 300 THR A C 1
ATOM 2354 O O . THR A 1 300 ? 48.345 -3.355 -67.950 1.00 94.44 300 THR A O 1
ATOM 2357 N N . ALA A 1 301 ? 48.187 -3.389 -70.182 1.00 93.50 301 ALA A N 1
ATOM 2358 C CA . ALA A 1 301 ? 46.827 -3.923 -70.203 1.00 93.50 301 ALA A CA 1
ATOM 2359 C C . ALA A 1 301 ? 46.732 -5.302 -69.524 1.00 93.50 301 ALA A C 1
ATOM 2361 O O . ALA A 1 301 ? 45.764 -5.580 -68.818 1.00 93.50 301 ALA A O 1
ATOM 2362 N N . THR A 1 302 ? 47.736 -6.172 -69.692 1.00 91.62 302 THR A N 1
ATOM 2363 C CA . THR A 1 302 ? 47.761 -7.470 -68.998 1.00 91.62 302 THR A CA 1
ATOM 2364 C C . THR A 1 302 ? 47.974 -7.334 -67.490 1.00 91.62 302 THR A C 1
ATOM 2366 O O . THR A 1 302 ? 47.347 -8.081 -66.741 1.00 91.62 302 THR A O 1
ATOM 2369 N N . SER A 1 303 ? 48.796 -6.383 -67.022 1.00 93.81 303 SER A N 1
ATOM 2370 C CA . SER A 1 303 ? 48.940 -6.128 -65.582 1.00 93.81 303 SER A CA 1
ATOM 2371 C C . SER A 1 303 ? 47.668 -5.541 -64.978 1.00 93.81 303 SER A C 1
ATOM 2373 O O . SER A 1 303 ? 47.228 -6.023 -63.939 1.00 93.81 303 SER A O 1
ATOM 2375 N N . GLU A 1 304 ? 47.024 -4.587 -65.655 1.00 94.62 304 GLU A N 1
ATOM 2376 C CA . GLU A 1 304 ? 45.742 -4.019 -65.217 1.00 94.62 304 GLU A CA 1
ATOM 2377 C C . GLU A 1 304 ? 44.637 -5.086 -65.166 1.00 94.62 304 GLU A C 1
ATOM 2379 O O . GLU A 1 304 ? 43.830 -5.106 -64.237 1.00 94.62 304 GLU A O 1
ATOM 2384 N N . LEU A 1 305 ? 44.617 -6.019 -66.128 1.00 95.00 305 LEU A N 1
ATOM 2385 C CA . LEU A 1 305 ? 43.674 -7.138 -66.134 1.00 95.00 305 LEU A CA 1
ATOM 2386 C C . LEU A 1 305 ? 43.882 -8.077 -64.937 1.00 95.00 305 LEU A C 1
ATOM 2388 O O . LEU A 1 305 ? 42.905 -8.486 -64.307 1.00 95.00 305 LEU A O 1
ATOM 2392 N N . GLU A 1 306 ? 45.128 -8.428 -64.614 1.00 95.19 306 GLU A N 1
ATOM 2393 C CA . GLU A 1 306 ? 45.421 -9.271 -63.449 1.00 95.19 306 GLU A CA 1
ATOM 2394 C C . GLU A 1 306 ? 45.140 -8.539 -62.123 1.00 95.19 306 GLU A C 1
ATOM 2396 O O . GLU A 1 306 ? 44.605 -9.149 -61.195 1.00 95.19 306 GLU A O 1
ATOM 2401 N N . GLU A 1 307 ? 45.392 -7.228 -62.035 1.00 95.44 307 GLU A N 1
ATOM 2402 C CA . GLU A 1 307 ? 44.996 -6.404 -60.881 1.00 95.44 307 GLU A CA 1
ATOM 2403 C C . GLU A 1 307 ? 43.470 -6.350 -60.712 1.00 95.44 307 GLU A C 1
ATOM 2405 O O . GLU A 1 307 ? 42.954 -6.608 -59.621 1.00 95.44 307 GLU A O 1
ATOM 2410 N N . ALA A 1 308 ? 42.724 -6.108 -61.794 1.00 95.56 308 ALA A N 1
ATOM 2411 C CA . ALA A 1 308 ? 41.262 -6.111 -61.778 1.00 95.56 308 ALA A CA 1
ATOM 2412 C C . ALA A 1 308 ? 40.693 -7.480 -61.372 1.00 95.56 308 ALA A C 1
ATOM 2414 O O . ALA A 1 308 ? 39.731 -7.562 -60.606 1.00 95.56 308 ALA A O 1
ATOM 2415 N N . LYS A 1 309 ? 41.309 -8.570 -61.840 1.00 96.56 309 LYS A N 1
ATOM 2416 C CA . LYS A 1 309 ? 40.939 -9.941 -61.470 1.00 96.56 309 LYS A CA 1
ATOM 2417 C C . LYS A 1 309 ? 41.197 -10.225 -59.992 1.00 96.56 309 LYS A C 1
ATOM 2419 O O . LYS A 1 309 ? 40.354 -10.852 -59.350 1.00 96.56 309 LYS A O 1
ATOM 2424 N N . LYS A 1 310 ? 42.313 -9.745 -59.436 1.00 96.62 310 LYS A N 1
ATOM 2425 C CA . LYS A 1 310 ? 42.599 -9.849 -58.001 1.00 96.62 310 LYS A CA 1
ATOM 2426 C C . LYS A 1 310 ? 41.563 -9.087 -57.173 1.00 96.62 310 LYS A C 1
ATOM 2428 O O . LYS A 1 310 ? 41.008 -9.653 -56.236 1.00 96.62 310 LYS A O 1
ATOM 2433 N N . HIS A 1 311 ? 41.236 -7.854 -57.556 1.00 95.50 311 HIS A N 1
ATOM 2434 C CA . HIS A 1 311 ? 40.190 -7.082 -56.882 1.00 95.50 311 HIS A CA 1
ATOM 2435 C C . HIS A 1 311 ? 38.815 -7.751 -56.968 1.00 95.50 311 HIS A C 1
ATOM 2437 O O . HIS A 1 311 ? 38.078 -7.756 -55.987 1.00 95.50 311 HIS A O 1
ATOM 2443 N N . LEU A 1 312 ? 38.473 -8.375 -58.099 1.00 95.94 312 LEU A N 1
ATOM 2444 C CA . LEU A 1 312 ? 37.226 -9.134 -58.220 1.00 95.94 312 LEU A CA 1
ATOM 2445 C C . LEU A 1 312 ? 37.178 -10.320 -57.242 1.00 95.94 312 LEU A C 1
ATOM 2447 O O . LEU A 1 312 ? 36.136 -10.574 -56.643 1.00 95.94 312 LEU A O 1
ATOM 2451 N N . GLN A 1 313 ? 38.297 -11.024 -57.051 1.00 96.00 313 GLN A N 1
ATOM 2452 C CA . GLN A 1 313 ? 38.394 -12.111 -56.071 1.00 96.00 313 GLN A CA 1
ATOM 2453 C C . GLN A 1 313 ? 38.274 -11.605 -54.626 1.00 96.00 313 GLN A C 1
ATOM 2455 O O . GLN A 1 313 ? 37.596 -12.241 -53.820 1.00 96.00 313 GLN A O 1
ATOM 2460 N N . GLU A 1 314 ? 38.887 -10.461 -54.303 1.00 96.31 314 GLU A N 1
ATOM 2461 C CA . GLU A 1 314 ? 38.752 -9.804 -52.993 1.00 96.31 314 GLU A CA 1
ATOM 2462 C C . GLU A 1 314 ? 37.286 -9.427 -52.717 1.00 96.31 314 GLU A C 1
ATOM 2464 O O . GLU A 1 314 ? 36.740 -9.801 -51.680 1.00 96.31 314 GLU A O 1
ATOM 2469 N N . VAL A 1 315 ? 36.607 -8.802 -53.687 1.00 96.12 315 VAL A N 1
ATOM 2470 C CA . VAL A 1 315 ? 35.179 -8.450 -53.588 1.00 96.12 315 VAL A CA 1
ATOM 2471 C C . VAL A 1 315 ? 34.298 -9.691 -53.428 1.00 96.12 315 VAL A C 1
ATOM 2473 O O . VAL A 1 315 ? 33.366 -9.682 -52.628 1.00 96.12 315 VAL A O 1
ATOM 2476 N N . GLN A 1 316 ? 34.591 -10.780 -54.144 1.00 95.31 316 GLN A N 1
ATOM 2477 C CA . GLN A 1 316 ? 33.843 -12.031 -54.005 1.00 95.31 316 GLN A CA 1
ATOM 2478 C C . GLN A 1 316 ? 34.010 -12.646 -52.604 1.00 95.31 316 GLN A C 1
ATOM 2480 O O . GLN A 1 316 ? 33.044 -13.148 -52.028 1.00 95.31 316 GLN A O 1
ATOM 2485 N N . ALA A 1 317 ? 35.217 -12.599 -52.033 1.00 95.31 317 ALA A N 1
ATOM 2486 C CA . ALA A 1 317 ? 35.464 -13.069 -50.671 1.00 95.31 317 ALA A CA 1
ATOM 2487 C C . ALA A 1 317 ? 34.732 -12.206 -49.626 1.00 95.31 317 ALA A C 1
ATOM 2489 O O . ALA A 1 317 ? 34.143 -12.744 -48.683 1.00 95.31 317 ALA A O 1
ATOM 2490 N N . GLU A 1 318 ? 34.715 -10.883 -49.814 1.00 95.00 318 GLU A N 1
ATOM 2491 C CA . GLU A 1 318 ? 33.945 -9.958 -48.979 1.00 95.00 318 GLU A CA 1
ATOM 2492 C C . GLU A 1 318 ? 32.434 -10.210 -49.079 1.00 95.00 318 GLU A C 1
ATOM 2494 O O . GLU A 1 318 ? 31.767 -10.252 -48.047 1.00 95.00 318 GLU A O 1
ATOM 2499 N N . GLU A 1 319 ? 31.889 -10.459 -50.277 1.00 95.69 319 GLU A N 1
ATOM 2500 C CA . GLU A 1 319 ? 30.470 -10.803 -50.461 1.00 95.69 319 GLU A CA 1
ATOM 2501 C C . GLU A 1 319 ? 30.093 -12.058 -49.662 1.00 95.69 319 GLU A C 1
ATOM 2503 O O . GLU A 1 319 ? 29.080 -12.069 -48.959 1.00 95.69 319 GLU A O 1
ATOM 2508 N N . ILE A 1 320 ? 30.920 -13.107 -49.733 1.00 95.56 320 ILE A N 1
ATOM 2509 C CA . ILE A 1 320 ? 30.690 -14.362 -49.003 1.00 95.56 320 ILE A CA 1
ATOM 2510 C C . ILE A 1 320 ? 30.729 -14.123 -47.486 1.00 95.56 320 ILE A C 1
ATOM 2512 O O . ILE A 1 320 ? 29.868 -14.634 -46.768 1.00 95.56 320 ILE A O 1
ATOM 2516 N N . SER A 1 321 ? 31.688 -13.328 -47.001 1.00 95.12 321 SER A N 1
ATOM 2517 C CA . SER A 1 321 ? 31.822 -12.967 -45.582 1.00 95.12 321 SER A CA 1
ATOM 2518 C C . SER A 1 321 ? 30.641 -12.130 -45.074 1.00 95.12 321 SER A C 1
ATOM 2520 O O . SER A 1 321 ? 30.064 -12.402 -44.021 1.00 95.12 321 SER A O 1
ATOM 2522 N N . LEU A 1 322 ? 30.210 -11.134 -45.849 1.00 95.06 322 LEU A N 1
ATOM 2523 C CA . LEU A 1 322 ? 29.046 -10.321 -45.502 1.00 95.06 322 LEU A CA 1
ATOM 2524 C C . LEU A 1 322 ? 27.768 -11.159 -45.513 1.00 95.06 322 LEU A C 1
ATOM 2526 O O . LEU A 1 322 ? 26.957 -11.056 -44.595 1.00 95.06 322 LEU A O 1
ATOM 2530 N N . ARG A 1 323 ? 27.598 -12.034 -46.508 1.00 96.12 323 ARG A N 1
ATOM 2531 C CA . ARG A 1 323 ? 26.448 -12.939 -46.584 1.00 96.12 323 ARG A CA 1
ATOM 2532 C C . ARG A 1 323 ? 26.384 -13.877 -45.377 1.00 96.12 323 ARG A C 1
ATOM 2534 O O . ARG A 1 323 ? 25.295 -14.062 -44.839 1.00 96.12 323 ARG A O 1
ATOM 2541 N N . SER A 1 324 ? 27.512 -14.441 -44.940 1.00 93.44 324 SER A N 1
ATOM 2542 C CA . SER A 1 324 ? 27.547 -15.337 -43.776 1.00 93.44 324 SER A CA 1
ATOM 2543 C C . SER A 1 324 ? 27.258 -14.623 -42.452 1.00 93.44 324 SER A C 1
ATOM 2545 O O . SER A 1 324 ? 26.739 -15.258 -41.540 1.00 93.44 324 SER A O 1
ATOM 2547 N N . SER A 1 325 ? 27.520 -13.315 -42.360 1.00 93.38 325 SER A N 1
ATOM 2548 C CA . SER A 1 325 ? 27.153 -12.477 -41.208 1.00 93.38 325 SER A CA 1
ATOM 2549 C C . SER A 1 325 ? 25.686 -12.019 -41.235 1.00 93.38 325 SER A C 1
ATOM 2551 O O . SER A 1 325 ? 25.005 -12.006 -40.214 1.00 93.38 325 SER A O 1
ATOM 2553 N N . VAL A 1 326 ? 25.151 -11.689 -42.414 1.00 95.50 326 VAL A N 1
ATOM 2554 C CA . VAL A 1 326 ? 23.776 -11.180 -42.561 1.00 95.50 326 VAL A CA 1
ATOM 2555 C C . VAL A 1 326 ? 22.721 -12.274 -42.369 1.00 95.50 326 VAL A C 1
ATOM 2557 O O . VAL A 1 326 ? 21.647 -12.006 -41.834 1.00 95.50 326 VAL A O 1
ATOM 2560 N N . GLU A 1 327 ? 22.989 -13.503 -42.807 1.00 94.94 327 GLU A N 1
ATOM 2561 C CA . GLU A 1 327 ? 22.015 -14.595 -42.715 1.00 94.94 327 GLU A CA 1
ATOM 2562 C C . GLU A 1 327 ? 21.606 -14.973 -41.273 1.00 94.94 327 GLU A C 1
ATOM 2564 O O . GLU A 1 327 ? 20.402 -15.059 -41.025 1.00 94.94 327 GLU A O 1
ATOM 2569 N N . PRO A 1 328 ? 22.520 -15.130 -40.290 1.00 93.56 328 PRO A N 1
ATOM 2570 C CA . PRO A 1 328 ? 22.120 -15.366 -38.903 1.00 93.56 328 PRO A CA 1
ATOM 2571 C C . PRO A 1 328 ? 21.346 -14.184 -38.304 1.00 93.56 328 PRO A C 1
ATOM 2573 O O . PRO A 1 328 ? 20.362 -14.414 -37.606 1.00 93.56 328 PRO A O 1
ATOM 2576 N N . LEU A 1 329 ? 21.700 -12.937 -38.641 1.00 94.50 329 LEU A N 1
ATOM 2577 C CA . LEU A 1 329 ? 20.968 -11.750 -38.175 1.00 94.50 329 LEU A CA 1
ATOM 2578 C C . LEU A 1 329 ? 19.522 -11.714 -38.689 1.00 94.50 329 LEU A C 1
ATOM 2580 O O . LEU A 1 329 ? 18.619 -11.291 -37.970 1.00 94.50 329 LEU A O 1
ATOM 2584 N N . LYS A 1 330 ? 19.263 -12.188 -39.915 1.00 95.56 330 LYS A N 1
ATOM 2585 C CA . LYS A 1 330 ? 17.885 -12.340 -40.415 1.00 95.56 330 LYS A CA 1
ATOM 2586 C C . LYS A 1 330 ? 17.098 -13.372 -39.613 1.00 95.56 330 LYS A C 1
ATOM 2588 O O . LYS A 1 330 ? 15.922 -13.149 -39.345 1.00 95.56 330 LYS A O 1
ATOM 2593 N N . ILE A 1 331 ? 17.726 -14.493 -39.255 1.00 95.50 331 ILE A N 1
ATOM 2594 C CA . ILE A 1 331 ? 17.080 -15.539 -38.451 1.00 95.50 331 ILE A CA 1
ATOM 2595 C C . ILE A 1 331 ? 16.761 -14.994 -37.056 1.00 95.50 331 ILE A C 1
ATOM 2597 O O . ILE A 1 331 ? 15.634 -15.143 -36.591 1.00 95.50 331 ILE A O 1
ATOM 2601 N N . GLU A 1 332 ? 17.716 -14.317 -36.418 1.00 94.69 332 GLU A N 1
ATOM 2602 C CA . GLU A 1 332 ? 17.522 -13.676 -35.116 1.00 94.69 332 GLU A CA 1
ATOM 2603 C C . GLU A 1 332 ? 16.406 -12.624 -35.167 1.00 94.69 332 GLU A C 1
ATOM 2605 O O . GLU A 1 332 ? 15.537 -12.606 -34.299 1.00 94.69 332 GLU A O 1
ATOM 2610 N N . LEU A 1 333 ? 16.337 -11.826 -36.237 1.00 93.75 333 LEU A N 1
ATOM 2611 C CA . LEU A 1 333 ? 15.247 -10.876 -36.450 1.00 93.75 333 LEU A CA 1
ATOM 2612 C C . LEU A 1 333 ? 13.874 -11.565 -36.537 1.00 93.75 333 LEU A C 1
ATOM 2614 O O . LEU A 1 333 ? 12.908 -11.071 -35.957 1.00 93.75 333 LEU A O 1
ATOM 2618 N N . GLU A 1 334 ? 13.761 -12.686 -37.251 1.00 95.94 334 GLU A N 1
ATOM 2619 C CA . GLU A 1 334 ? 12.507 -13.450 -37.323 1.00 95.94 334 GLU A CA 1
ATOM 2620 C C . GLU A 1 334 ? 12.136 -14.088 -35.972 1.00 95.94 334 GLU A C 1
ATOM 2622 O O . GLU A 1 334 ? 10.959 -14.100 -35.603 1.00 95.94 334 GLU A O 1
ATOM 2627 N N . ILE A 1 335 ? 13.121 -14.542 -35.187 1.00 95.62 335 ILE A N 1
ATOM 2628 C CA . ILE A 1 335 ? 12.903 -15.032 -33.816 1.00 95.62 335 ILE A CA 1
ATOM 2629 C C . ILE A 1 335 ? 12.372 -13.902 -32.927 1.00 95.62 335 ILE A C 1
ATOM 2631 O O . ILE A 1 335 ? 11.314 -14.057 -32.318 1.00 95.62 335 ILE A O 1
ATOM 2635 N N . VAL A 1 336 ? 13.030 -12.740 -32.918 1.00 94.50 336 VAL A N 1
ATOM 2636 C CA . VAL A 1 336 ? 12.614 -11.577 -32.117 1.00 94.50 336 VAL A CA 1
ATOM 2637 C C . VAL A 1 336 ? 11.224 -11.082 -32.532 1.00 94.50 336 VAL A C 1
ATOM 2639 O O . VAL A 1 336 ? 10.403 -10.737 -31.681 1.00 94.50 336 VAL A O 1
ATOM 2642 N N . LYS A 1 337 ? 10.890 -11.090 -33.829 1.00 95.12 337 LYS A N 1
ATOM 2643 C CA . LYS A 1 337 ? 9.526 -10.776 -34.298 1.00 95.12 337 LYS A CA 1
ATOM 2644 C C . LYS A 1 337 ? 8.484 -11.747 -33.741 1.00 95.12 337 LYS A C 1
ATOM 2646 O O . LYS A 1 337 ? 7.399 -11.320 -33.348 1.00 95.12 337 LYS A O 1
ATOM 2651 N N . LYS A 1 338 ? 8.797 -13.042 -33.695 1.00 95.88 338 LYS A N 1
ATOM 2652 C CA . LYS A 1 338 ? 7.895 -14.040 -33.116 1.00 95.88 338 LYS A CA 1
ATOM 2653 C C . LYS A 1 338 ? 7.741 -13.841 -31.607 1.00 95.88 338 LYS A C 1
ATOM 2655 O O . LYS A 1 338 ? 6.619 -13.768 -31.119 1.00 95.88 338 LYS A O 1
ATOM 2660 N N . GLU A 1 339 ? 8.844 -13.668 -30.883 1.00 95.25 339 GLU A N 1
ATOM 2661 C CA . GLU A 1 339 ? 8.829 -13.443 -29.433 1.00 95.25 339 GLU A CA 1
ATOM 2662 C C . GLU A 1 339 ? 8.078 -12.164 -29.050 1.00 95.25 339 GLU A C 1
ATOM 2664 O O . GLU A 1 339 ? 7.305 -12.162 -28.094 1.00 95.25 339 GLU A O 1
ATOM 2669 N N . THR A 1 340 ? 8.242 -11.082 -29.816 1.00 91.62 340 THR A N 1
ATOM 2670 C CA . THR A 1 340 ? 7.493 -9.835 -29.591 1.00 91.62 340 THR A CA 1
ATOM 2671 C C . THR A 1 340 ? 5.994 -10.006 -29.838 1.00 91.62 340 THR A C 1
ATOM 2673 O O . THR A 1 340 ? 5.195 -9.450 -29.084 1.00 91.62 340 THR A O 1
ATOM 2676 N N . SER A 1 341 ? 5.591 -10.807 -30.830 1.00 93.25 341 SER A N 1
ATOM 2677 C CA . SER A 1 341 ? 4.184 -11.173 -31.036 1.00 93.25 341 SER A CA 1
ATOM 2678 C C . SER A 1 341 ? 3.627 -11.987 -29.861 1.00 93.25 341 SER A C 1
ATOM 2680 O O . SER A 1 341 ? 2.557 -11.663 -29.347 1.00 93.25 341 SER A O 1
ATOM 2682 N N . ASP A 1 342 ? 4.364 -12.999 -29.396 1.00 93.44 342 ASP A N 1
ATOM 2683 C CA . ASP A 1 342 ? 3.955 -13.854 -28.274 1.00 93.44 342 ASP A CA 1
ATOM 2684 C C . ASP A 1 342 ? 3.855 -13.057 -26.958 1.00 93.44 342 ASP A C 1
ATOM 2686 O O . ASP A 1 342 ? 2.937 -13.260 -26.157 1.00 93.44 342 ASP A O 1
ATOM 2690 N N . LEU A 1 343 ? 4.785 -12.124 -26.724 1.00 93.75 343 LEU A N 1
ATOM 2691 C CA . LEU A 1 343 ? 4.748 -11.219 -25.572 1.00 93.75 343 LEU A CA 1
ATOM 2692 C C . LEU A 1 343 ? 3.551 -10.272 -25.635 1.00 93.75 343 LEU A C 1
ATOM 2694 O O . LEU A 1 343 ? 2.887 -10.086 -24.618 1.00 93.75 343 LEU A O 1
ATOM 2698 N N . LYS A 1 344 ? 3.231 -9.734 -26.815 1.00 95.12 344 LYS A N 1
ATOM 2699 C CA . LYS A 1 344 ? 2.061 -8.871 -27.011 1.00 95.12 344 LYS A CA 1
ATOM 2700 C C . LYS A 1 344 ? 0.748 -9.608 -26.731 1.00 95.12 344 LYS A C 1
ATOM 2702 O O . LYS A 1 344 ? -0.153 -9.044 -26.118 1.00 95.12 344 LYS A O 1
ATOM 2707 N N . GLU A 1 345 ? 0.631 -10.875 -27.130 1.00 95.25 345 GLU A N 1
ATOM 2708 C CA . GLU A 1 345 ? -0.549 -11.690 -26.808 1.00 95.25 345 GLU A CA 1
ATOM 2709 C C . GLU A 1 345 ? -0.668 -11.947 -25.294 1.00 95.25 345 GLU A C 1
ATOM 2711 O O . GLU A 1 345 ? -1.758 -11.870 -24.720 1.00 95.25 345 GLU A O 1
ATOM 2716 N N . LYS A 1 346 ? 0.456 -12.218 -24.616 1.00 93.81 346 LYS A N 1
ATOM 2717 C CA . LYS A 1 346 ? 0.487 -12.375 -23.151 1.00 93.81 346 LYS A CA 1
ATOM 2718 C C . LYS A 1 346 ? 0.133 -11.078 -22.422 1.00 93.81 346 LYS A C 1
ATOM 2720 O O . LYS A 1 346 ? -0.588 -11.135 -21.429 1.00 93.81 346 LYS A O 1
ATOM 2725 N N . GLU A 1 347 ? 0.604 -9.935 -22.916 1.00 92.12 347 GLU A N 1
ATOM 2726 C CA . GLU A 1 347 ? 0.265 -8.607 -22.398 1.00 92.12 347 GLU A CA 1
ATOM 2727 C C . GLU A 1 347 ? -1.249 -8.372 -22.471 1.00 92.12 347 GLU A C 1
ATOM 2729 O O . GLU A 1 347 ? -1.867 -8.116 -21.439 1.00 92.12 347 GLU A O 1
ATOM 2734 N N . GLN A 1 348 ? -1.872 -8.603 -23.631 1.00 93.50 348 GLN A N 1
ATOM 2735 C CA . GLN A 1 348 ? -3.326 -8.473 -23.802 1.00 93.50 348 GLN A CA 1
ATOM 2736 C C . GLN A 1 348 ? -4.118 -9.368 -22.838 1.00 93.50 348 GLN A C 1
ATOM 2738 O O . GLN A 1 348 ? -5.036 -8.898 -22.166 1.00 93.50 348 GLN A O 1
ATOM 2743 N N . LYS A 1 349 ? -3.722 -10.639 -22.691 1.00 94.88 349 LYS A N 1
ATOM 2744 C CA . LYS A 1 349 ? -4.335 -11.558 -21.714 1.00 94.88 349 LYS A CA 1
ATOM 2745 C C . LYS A 1 349 ? -4.181 -11.056 -20.278 1.00 94.88 349 LYS A C 1
ATOM 2747 O O . LYS A 1 349 ? -5.108 -11.169 -19.479 1.00 94.88 349 LYS A O 1
ATOM 2752 N N . SER A 1 350 ? -3.022 -10.496 -19.933 1.00 89.62 350 SER A N 1
ATOM 2753 C CA . SER A 1 350 ? -2.796 -9.926 -18.603 1.00 89.62 350 SER A CA 1
ATOM 2754 C C . SER A 1 350 ? -3.646 -8.675 -18.356 1.00 89.62 350 SER A C 1
ATOM 2756 O O . SER A 1 350 ? -4.209 -8.538 -17.272 1.00 89.62 350 SER A O 1
ATOM 2758 N N . GLU A 1 351 ? -3.832 -7.816 -19.362 1.00 93.50 351 GLU A N 1
ATOM 2759 C CA . GLU A 1 351 ? -4.717 -6.650 -19.278 1.00 93.50 351 GLU A CA 1
ATOM 2760 C C . GLU A 1 351 ? -6.182 -7.053 -19.070 1.00 93.50 351 GLU A C 1
ATOM 2762 O O . GLU A 1 351 ? -6.888 -6.435 -18.273 1.00 93.50 351 GLU A O 1
ATOM 2767 N N . GLU A 1 352 ? -6.651 -8.102 -19.750 1.00 95.44 352 GLU A N 1
ATOM 2768 C CA . GLU A 1 352 ? -7.995 -8.656 -19.547 1.00 95.44 352 GLU A CA 1
ATOM 2769 C C . GLU A 1 352 ? -8.181 -9.202 -18.125 1.00 95.44 352 GLU A C 1
ATOM 2771 O O . GLU A 1 352 ? -9.205 -8.937 -17.487 1.00 95.44 352 GLU A O 1
ATOM 2776 N N . LEU A 1 353 ? -7.178 -9.907 -17.586 1.00 95.44 353 LEU A N 1
ATOM 2777 C CA . LEU A 1 353 ? -7.194 -10.381 -16.200 1.00 95.44 353 LEU A CA 1
ATOM 2778 C C . LEU A 1 353 ? -7.203 -9.221 -15.199 1.00 95.44 353 LEU A C 1
ATOM 2780 O O . LEU A 1 353 ? -7.969 -9.266 -14.236 1.00 95.44 353 LEU A O 1
ATOM 2784 N N . ILE A 1 354 ? -6.412 -8.171 -15.438 1.00 93.88 354 ILE A N 1
ATOM 2785 C CA . ILE A 1 354 ? -6.403 -6.963 -14.603 1.00 93.88 354 ILE A CA 1
ATOM 2786 C C . ILE A 1 354 ? -7.786 -6.309 -14.607 1.00 93.88 354 ILE A C 1
ATOM 2788 O O . ILE A 1 354 ? -8.314 -6.022 -13.534 1.00 93.88 354 ILE A O 1
ATOM 2792 N N . LYS A 1 355 ? -8.415 -6.139 -15.777 1.00 96.00 355 LYS A N 1
ATOM 2793 C CA . LYS A 1 355 ? -9.776 -5.584 -15.888 1.00 96.00 355 LYS A CA 1
ATOM 2794 C C . LYS A 1 355 ? -10.805 -6.429 -15.132 1.00 96.00 355 LYS A C 1
ATOM 2796 O O . LYS A 1 355 ? -11.660 -5.876 -14.446 1.00 96.00 355 LYS A O 1
ATOM 2801 N N . ASN A 1 356 ? -10.711 -7.758 -15.206 1.00 95.62 356 ASN A N 1
ATOM 2802 C CA . ASN A 1 356 ? -11.597 -8.666 -14.471 1.00 95.62 356 ASN A CA 1
ATOM 2803 C C . ASN A 1 356 ? -11.398 -8.553 -12.948 1.00 95.62 356 ASN A C 1
ATOM 2805 O O . ASN A 1 356 ? -12.366 -8.431 -12.200 1.00 95.62 356 ASN A O 1
ATOM 2809 N N . ILE A 1 357 ? -10.146 -8.529 -12.480 1.00 95.19 357 ILE A N 1
ATOM 2810 C CA . ILE A 1 357 ? -9.833 -8.338 -11.056 1.00 95.19 357 ILE A CA 1
ATOM 2811 C C . ILE A 1 357 ? -10.340 -6.975 -10.572 1.00 95.19 357 ILE A C 1
ATOM 2813 O O . ILE A 1 357 ? -10.949 -6.906 -9.508 1.00 95.19 357 ILE A O 1
ATOM 2817 N N . GLN A 1 358 ? -10.154 -5.910 -11.356 1.00 95.00 358 GLN A N 1
ATOM 2818 C CA . GLN A 1 358 ? -10.683 -4.580 -11.043 1.00 95.00 358 GLN A CA 1
ATOM 2819 C C . GLN A 1 358 ? -12.213 -4.588 -10.936 1.00 95.00 358 GLN A C 1
ATOM 2821 O O . GLN A 1 358 ? -12.748 -4.052 -9.971 1.00 95.00 358 GLN A O 1
ATOM 2826 N N . ALA A 1 359 ? -12.919 -5.245 -11.860 1.00 95.94 359 ALA A N 1
ATOM 2827 C CA . ALA A 1 359 ? -14.376 -5.365 -11.801 1.00 95.94 359 ALA A CA 1
ATOM 2828 C C . ALA A 1 359 ? -14.851 -6.099 -10.533 1.00 95.94 359 ALA A C 1
ATOM 2830 O O . ALA A 1 359 ? -15.732 -5.600 -9.836 1.00 95.94 359 ALA A O 1
ATOM 2831 N N . LYS A 1 360 ? -14.218 -7.230 -10.186 1.00 96.31 360 LYS A N 1
ATOM 2832 C CA . LYS A 1 360 ? -14.519 -7.978 -8.950 1.00 96.31 360 LYS A CA 1
ATOM 2833 C C . LYS A 1 360 ? -14.220 -7.174 -7.689 1.00 96.31 360 LYS A C 1
ATOM 2835 O O . LYS A 1 360 ? -14.922 -7.302 -6.693 1.00 96.31 360 LYS A O 1
ATOM 2840 N N . LEU A 1 361 ? -13.168 -6.362 -7.711 1.00 96.50 361 LEU A N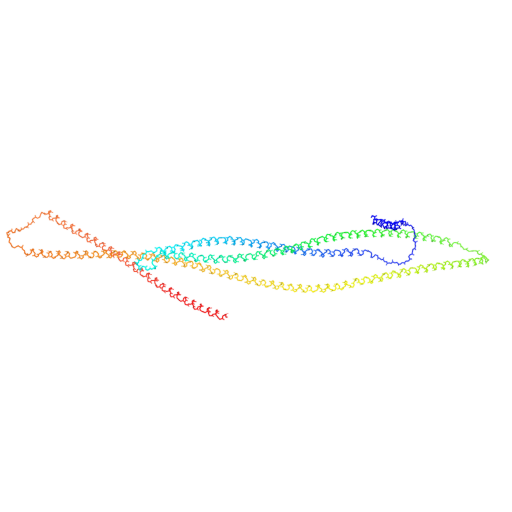 1
ATOM 2841 C CA . LEU A 1 361 ? -12.803 -5.503 -6.591 1.00 96.50 361 LEU A CA 1
ATOM 2842 C C . LEU A 1 361 ? -13.862 -4.415 -6.377 1.00 96.50 361 LEU A C 1
ATOM 2844 O O . LEU A 1 361 ? -14.278 -4.192 -5.244 1.00 96.50 361 LEU A O 1
ATOM 2848 N N . GLU A 1 362 ? -14.344 -3.784 -7.448 1.00 95.00 362 GLU A N 1
ATOM 2849 C CA . GLU A 1 362 ? -15.429 -2.798 -7.368 1.00 95.00 362 GLU A CA 1
ATOM 2850 C C . GLU A 1 362 ? -16.771 -3.422 -6.951 1.00 95.00 362 GLU A C 1
ATOM 2852 O O . GLU A 1 362 ? -17.519 -2.812 -6.190 1.00 95.00 362 GLU A O 1
ATOM 2857 N N . GLU A 1 363 ? -17.070 -4.649 -7.379 1.00 97.25 363 GLU A N 1
ATOM 2858 C CA . GLU A 1 363 ? -18.231 -5.411 -6.897 1.00 97.25 363 GLU A CA 1
ATOM 2859 C C . GLU A 1 363 ? -18.137 -5.673 -5.386 1.00 97.25 363 GLU A C 1
ATOM 2861 O O . GLU A 1 363 ? -19.040 -5.305 -4.636 1.00 97.25 363 GLU A O 1
ATOM 2866 N N . ARG A 1 364 ? -16.998 -6.197 -4.915 1.00 94.25 364 ARG A N 1
ATOM 2867 C CA . ARG A 1 364 ? -16.760 -6.461 -3.486 1.00 94.25 364 ARG A CA 1
ATOM 2868 C C . ARG A 1 364 ? -16.779 -5.200 -2.632 1.00 94.25 364 ARG A C 1
ATOM 2870 O O . ARG A 1 364 ? -17.236 -5.248 -1.495 1.00 94.25 364 ARG A O 1
ATOM 2877 N N . LYS A 1 365 ? -16.303 -4.070 -3.161 1.00 96.38 365 LYS A N 1
ATOM 2878 C CA . LYS A 1 365 ? -16.420 -2.769 -2.488 1.00 96.38 365 LYS A CA 1
ATOM 2879 C C . LYS A 1 365 ? -17.878 -2.376 -2.279 1.00 96.38 365 LYS A C 1
ATOM 2881 O O . LYS A 1 365 ? -18.229 -1.984 -1.174 1.00 96.38 365 LYS A O 1
ATOM 2886 N N . LYS A 1 366 ? -18.724 -2.516 -3.304 1.00 94.56 366 LYS A N 1
ATOM 2887 C CA . LYS A 1 366 ? -20.160 -2.215 -3.192 1.00 94.56 366 LYS A CA 1
ATOM 2888 C C . LYS A 1 366 ? -20.866 -3.145 -2.206 1.00 94.56 366 LYS A C 1
ATOM 2890 O O . LYS A 1 366 ? -21.677 -2.673 -1.416 1.00 94.56 366 LYS A O 1
ATOM 2895 N N . GLU A 1 367 ? -20.540 -4.438 -2.221 1.00 95.44 367 GLU A N 1
ATOM 2896 C CA . GLU A 1 367 ? -21.048 -5.403 -1.234 1.00 95.44 367 GLU A CA 1
ATOM 2897 C C . GLU A 1 367 ? -20.637 -5.005 0.194 1.00 95.44 367 GLU A C 1
ATOM 2899 O O . GLU A 1 367 ? -21.474 -4.984 1.094 1.00 95.44 367 GLU A O 1
ATOM 2904 N N . LEU A 1 368 ? -19.373 -4.617 0.401 1.00 93.88 368 LEU A N 1
ATOM 2905 C CA . LEU A 1 368 ? -18.881 -4.160 1.702 1.00 93.88 368 LEU A CA 1
ATOM 2906 C C . LEU A 1 368 ? -19.583 -2.877 2.168 1.00 93.88 368 LEU A C 1
ATOM 2908 O O . LEU A 1 368 ? -19.966 -2.784 3.331 1.00 93.88 368 LEU A O 1
ATOM 2912 N N . GLU A 1 369 ? -19.771 -1.898 1.282 1.00 94.38 369 GLU A N 1
ATOM 2913 C CA . GLU A 1 369 ? -20.504 -0.666 1.597 1.00 94.38 369 GLU A CA 1
ATOM 2914 C C . GLU A 1 369 ? -21.951 -0.953 2.020 1.00 94.38 369 GLU A C 1
ATOM 2916 O O . GLU A 1 369 ? -22.436 -0.342 2.975 1.00 94.38 369 GLU A O 1
ATOM 2921 N N . ALA A 1 370 ? -22.621 -1.909 1.367 1.00 95.25 370 ALA A N 1
ATOM 2922 C CA . ALA A 1 370 ? -23.966 -2.335 1.743 1.00 95.25 370 ALA A CA 1
ATOM 2923 C C . ALA A 1 370 ? -23.995 -2.980 3.139 1.00 95.25 370 ALA A C 1
ATOM 2925 O O . ALA A 1 370 ? -24.806 -2.578 3.973 1.00 95.25 370 ALA A O 1
ATOM 2926 N N . VAL A 1 371 ? -23.067 -3.900 3.429 1.00 94.50 371 VAL A N 1
ATOM 2927 C CA . VAL A 1 371 ? -22.962 -4.549 4.750 1.00 94.50 371 VAL A CA 1
ATOM 2928 C C . VAL A 1 371 ? -22.656 -3.531 5.850 1.00 94.50 371 VAL A C 1
ATOM 2930 O O . VAL A 1 371 ? -23.259 -3.582 6.916 1.00 94.50 371 VAL A O 1
ATOM 2933 N N . VAL A 1 372 ? -21.770 -2.563 5.601 1.00 93.19 372 VAL A N 1
ATOM 2934 C CA . VAL A 1 372 ? -21.474 -1.491 6.569 1.00 93.19 372 VAL A CA 1
ATOM 2935 C C . VAL A 1 372 ? -22.703 -0.611 6.816 1.00 93.19 372 VAL A C 1
ATOM 2937 O O . VAL A 1 372 ? -22.940 -0.189 7.948 1.00 93.19 372 VAL A O 1
ATOM 2940 N N . ALA A 1 373 ? -23.495 -0.322 5.781 1.00 94.38 373 ALA A N 1
ATOM 2941 C CA . ALA A 1 373 ? -24.734 0.433 5.937 1.00 94.38 373 ALA A CA 1
ATOM 2942 C C . ALA A 1 373 ? -25.786 -0.341 6.750 1.00 94.38 373 ALA A C 1
ATOM 2944 O O . ALA A 1 373 ? -26.474 0.265 7.570 1.00 94.38 373 ALA A O 1
ATOM 2945 N N . GLU A 1 374 ? -25.899 -1.657 6.560 1.00 93.25 374 GLU A N 1
ATOM 2946 C CA . GLU A 1 374 ? -26.763 -2.513 7.382 1.00 93.25 374 GLU A CA 1
ATOM 2947 C C . GLU A 1 374 ? -26.266 -2.613 8.825 1.00 93.25 374 GLU A C 1
ATOM 2949 O O . GLU A 1 374 ? -27.057 -2.420 9.744 1.00 93.25 374 GLU A O 1
ATOM 2954 N N . GLN A 1 375 ? -24.960 -2.801 9.039 1.00 91.31 375 GLN A N 1
ATOM 2955 C CA . GLN A 1 375 ? -24.366 -2.840 10.375 1.00 91.31 375 GLN A CA 1
ATOM 2956 C C . GLN A 1 375 ? -24.694 -1.570 11.168 1.00 91.31 375 GLN A C 1
ATOM 2958 O O . GLN A 1 375 ? -25.119 -1.663 12.317 1.00 91.31 375 GLN A O 1
ATOM 2963 N N . LYS A 1 376 ? -24.572 -0.390 10.549 1.00 93.44 376 LYS A N 1
ATOM 2964 C CA . LYS A 1 376 ? -24.936 0.879 11.199 1.00 93.44 376 LYS A CA 1
ATOM 2965 C C . LYS A 1 376 ? -26.400 0.923 11.625 1.00 93.44 376 LYS A C 1
ATOM 2967 O O . LYS A 1 376 ? -26.682 1.366 12.729 1.00 93.44 376 LYS A O 1
ATOM 2972 N N . LYS A 1 377 ? -27.321 0.428 10.793 1.00 93.81 377 LYS A N 1
ATOM 2973 C CA . LYS A 1 377 ? -28.743 0.346 11.167 1.00 93.81 377 LYS A CA 1
ATOM 2974 C C . LYS A 1 377 ? -28.951 -0.583 12.358 1.00 93.81 377 LYS A C 1
ATOM 2976 O O . LYS A 1 377 ? -29.648 -0.215 13.293 1.00 93.81 377 LYS A O 1
ATOM 2981 N N . THR A 1 378 ? -28.307 -1.750 12.358 1.00 92.12 378 THR A N 1
ATOM 2982 C CA . THR A 1 378 ? -28.411 -2.688 13.487 1.00 92.12 378 THR A CA 1
ATOM 2983 C C . THR A 1 378 ? -27.781 -2.135 14.767 1.00 92.12 378 THR A C 1
ATOM 2985 O O . THR A 1 378 ? -28.279 -2.397 15.856 1.00 92.12 378 THR A O 1
ATOM 2988 N N . GLU A 1 379 ? -26.715 -1.341 14.652 1.00 93.75 379 GLU A N 1
ATOM 2989 C CA . GLU A 1 379 ? -26.074 -0.661 15.781 1.00 93.75 379 GLU A CA 1
ATOM 2990 C C . GLU A 1 379 ? -26.983 0.441 16.344 1.00 93.75 379 GLU A C 1
ATOM 2992 O O . GLU A 1 379 ? -27.184 0.509 17.552 1.00 93.75 379 GLU A O 1
ATOM 2997 N N . GLU A 1 380 ? -27.625 1.234 15.480 1.00 93.69 380 GLU A N 1
ATOM 2998 C CA . GLU A 1 380 ? -28.648 2.210 15.878 1.00 93.69 380 GLU A CA 1
ATOM 2999 C C . 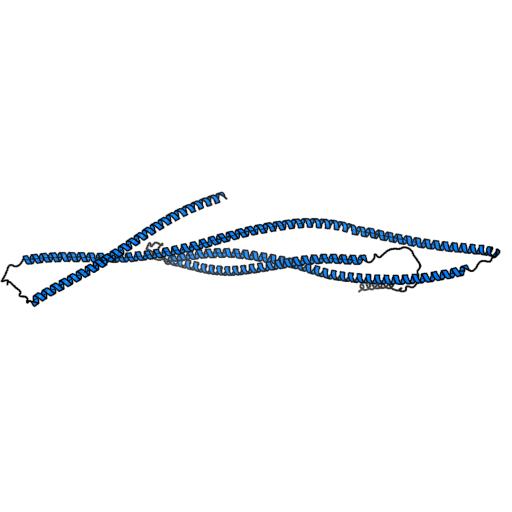GLU A 1 380 ? -29.853 1.536 16.563 1.00 93.69 380 GLU A C 1
ATOM 3001 O O . GLU A 1 380 ? -30.352 2.025 17.578 1.00 93.69 380 GLU A O 1
ATOM 3006 N N . GLU A 1 381 ? -30.322 0.399 16.046 1.00 94.75 381 GLU A N 1
ATOM 3007 C CA . GLU A 1 381 ? -31.387 -0.399 16.666 1.00 94.75 381 GLU A CA 1
ATOM 3008 C C . GLU A 1 381 ? -30.963 -0.964 18.029 1.00 94.75 381 GLU A C 1
ATOM 3010 O O . GLU A 1 381 ? -31.744 -0.915 18.982 1.00 94.75 381 GLU A O 1
ATOM 3015 N N . TYR A 1 382 ? -29.724 -1.444 18.149 1.00 92.50 382 TYR A N 1
ATOM 3016 C CA . TYR A 1 382 ? -29.170 -1.957 19.400 1.00 92.50 382 TYR A CA 1
ATOM 3017 C C . TYR A 1 382 ? -29.024 -0.862 20.463 1.00 92.50 382 TYR A C 1
ATOM 3019 O O . TYR A 1 382 ? -29.441 -1.063 21.604 1.00 92.50 382 TYR A O 1
ATOM 3027 N N . GLU A 1 383 ? -28.511 0.316 20.101 1.00 94.81 383 GLU A N 1
ATOM 3028 C CA . GLU A 1 383 ? -28.423 1.473 21.004 1.00 94.81 383 GLU A CA 1
ATOM 3029 C C . GLU A 1 383 ? -29.814 1.932 21.468 1.00 94.81 383 GLU A C 1
ATOM 3031 O O . GLU A 1 383 ? -30.024 2.213 22.651 1.00 94.81 383 GLU A O 1
ATOM 3036 N N . ASN A 1 384 ? -30.806 1.923 20.570 1.00 94.19 384 ASN A N 1
ATOM 3037 C CA . ASN A 1 384 ? -32.202 2.205 20.918 1.00 94.19 384 ASN A CA 1
ATOM 3038 C C . ASN A 1 384 ? -32.814 1.143 21.847 1.00 94.19 384 ASN A C 1
ATOM 3040 O O . ASN A 1 384 ? -33.651 1.458 22.695 1.00 94.19 384 ASN A O 1
ATOM 3044 N N . LEU A 1 385 ? -32.434 -0.126 21.697 1.00 94.00 385 LEU A N 1
ATOM 3045 C CA . LEU A 1 385 ? -32.870 -1.181 22.607 1.00 94.00 385 LEU A CA 1
ATOM 3046 C C . LEU A 1 385 ? -32.200 -1.027 23.978 1.00 94.00 385 LEU A C 1
ATOM 3048 O O . LEU A 1 385 ? -32.858 -1.169 25.009 1.00 94.00 385 LEU A O 1
ATOM 3052 N N . GLN A 1 386 ? -30.911 -0.683 24.001 1.00 94.00 386 GLN A N 1
ATOM 3053 C CA . GLN A 1 386 ? -30.161 -0.461 25.232 1.00 94.00 386 GLN A CA 1
ATOM 3054 C C . GLN A 1 386 ? -30.691 0.751 26.014 1.00 94.00 386 GLN A C 1
ATOM 3056 O O . GLN A 1 386 ? -30.771 0.691 27.244 1.00 94.00 386 GLN A O 1
ATOM 3061 N N . SER A 1 387 ? -31.085 1.831 25.331 1.00 93.81 387 SER A N 1
ATOM 3062 C CA . SER A 1 387 ? -31.709 2.995 25.972 1.00 93.81 387 SER A CA 1
ATOM 3063 C C . SER A 1 387 ? -33.059 2.636 26.596 1.00 93.81 387 SER A C 1
ATOM 3065 O O . SER A 1 387 ? -33.247 2.884 27.787 1.00 93.81 387 SER A O 1
ATOM 3067 N N . LYS A 1 388 ? -33.939 1.935 25.866 1.00 95.00 388 LYS A N 1
ATOM 3068 C CA . LYS A 1 388 ? -35.213 1.424 26.405 1.00 95.00 388 LYS A CA 1
ATOM 3069 C C . LYS A 1 388 ? -35.022 0.491 27.597 1.00 95.00 388 LYS A C 1
ATOM 3071 O O . LYS A 1 388 ? -35.760 0.586 28.573 1.00 95.00 388 LYS A O 1
ATOM 3076 N N . LEU A 1 389 ? -34.033 -0.404 27.545 1.00 94.00 389 LEU A N 1
ATOM 3077 C CA . LEU A 1 389 ? -33.735 -1.300 28.661 1.00 94.00 389 LEU A CA 1
ATOM 3078 C C . LEU A 1 389 ? -33.298 -0.507 29.901 1.00 94.00 389 LEU A C 1
ATOM 3080 O O . LEU A 1 389 ? -33.775 -0.791 30.999 1.00 94.00 389 LEU A O 1
ATOM 3084 N N . ARG A 1 390 ? -32.430 0.505 29.741 1.00 94.19 390 ARG A N 1
ATOM 3085 C CA . ARG A 1 390 ? -32.040 1.404 30.842 1.00 94.19 390 ARG A CA 1
ATOM 3086 C C . ARG A 1 390 ? -33.244 2.140 31.426 1.00 94.19 390 ARG A C 1
ATOM 3088 O O . ARG A 1 390 ? -33.386 2.140 32.643 1.00 94.19 390 ARG A O 1
ATOM 3095 N N . GLU A 1 391 ? -34.113 2.703 30.588 1.00 95.44 391 GLU A N 1
ATOM 3096 C CA . GLU A 1 391 ? -35.345 3.376 31.028 1.00 95.44 391 GLU A CA 1
ATOM 3097 C C . GLU A 1 391 ? -36.246 2.432 31.839 1.00 95.44 391 GLU A C 1
ATOM 3099 O O . GLU A 1 391 ? -36.605 2.749 32.975 1.00 95.44 391 GLU A O 1
ATOM 3104 N N . LEU A 1 392 ? -36.527 1.232 31.319 1.00 93.06 392 LEU A N 1
ATOM 3105 C CA . LEU A 1 392 ? -37.315 0.216 32.027 1.00 93.06 392 LEU A CA 1
ATOM 3106 C C . LEU A 1 392 ? -36.673 -0.206 33.350 1.00 93.06 392 LEU A C 1
ATOM 3108 O O . LEU A 1 392 ? -37.373 -0.406 34.338 1.00 93.06 392 LEU A O 1
ATOM 3112 N N . THR A 1 393 ? -35.343 -0.304 33.393 1.00 93.12 393 THR A N 1
ATOM 3113 C CA . THR A 1 393 ? -34.611 -0.654 34.617 1.00 93.12 393 THR A CA 1
ATOM 3114 C C . THR A 1 393 ? -34.760 0.451 35.660 1.00 93.12 393 THR A C 1
ATOM 3116 O O . THR A 1 393 ? -35.033 0.164 36.823 1.00 93.12 393 THR A O 1
ATOM 3119 N N . THR A 1 394 ? -34.649 1.720 35.251 1.00 92.88 394 THR A N 1
ATOM 3120 C CA . THR A 1 394 ? -34.834 2.859 36.159 1.00 92.88 394 THR A CA 1
ATOM 3121 C C . THR A 1 394 ? -36.270 2.985 36.663 1.00 92.88 394 THR A C 1
ATOM 3123 O O . THR A 1 394 ? -36.464 3.265 37.845 1.00 92.88 394 THR A O 1
ATOM 3126 N N . GLU A 1 395 ? -37.273 2.727 35.816 1.00 92.88 395 GLU A N 1
ATOM 3127 C CA . GLU A 1 395 ? -38.675 2.754 36.244 1.00 92.88 395 GLU A CA 1
ATOM 3128 C C . GLU A 1 395 ? -38.989 1.580 37.181 1.00 92.88 395 GLU A C 1
ATOM 3130 O O . GLU A 1 395 ? -39.636 1.772 38.207 1.00 92.88 395 GLU A O 1
ATOM 3135 N N . ALA A 1 396 ? -38.456 0.383 36.911 1.00 92.12 396 ALA A N 1
ATOM 3136 C CA . ALA A 1 396 ? -38.595 -0.767 37.804 1.00 92.12 396 ALA A CA 1
ATOM 3137 C C . ALA A 1 396 ? -37.934 -0.524 39.174 1.00 92.12 396 ALA A C 1
ATOM 3139 O O . ALA A 1 396 ? -38.513 -0.848 40.212 1.00 92.12 396 ALA A O 1
ATOM 3140 N N . GLU A 1 397 ? -36.742 0.082 39.210 1.00 93.44 397 GLU A N 1
ATOM 3141 C CA . GLU A 1 397 ? -36.089 0.478 40.465 1.00 93.44 397 GLU A CA 1
ATOM 3142 C C . GLU A 1 397 ? -36.895 1.526 41.238 1.00 93.44 397 GLU A C 1
ATOM 3144 O O . GLU A 1 397 ? -36.948 1.480 42.471 1.00 93.44 397 GLU A O 1
ATOM 3149 N N . LYS A 1 398 ? -37.514 2.473 40.530 1.00 94.81 398 LYS A N 1
ATOM 3150 C CA . LYS A 1 398 ? -38.376 3.495 41.123 1.00 94.81 398 LYS A CA 1
ATOM 3151 C C . LYS A 1 398 ? -39.643 2.872 41.715 1.00 94.81 398 LYS A C 1
ATOM 3153 O O . LYS A 1 398 ? -39.879 3.056 42.906 1.00 94.81 398 LYS A O 1
ATOM 3158 N N . ALA A 1 399 ? -40.364 2.054 40.949 1.00 93.44 399 ALA A N 1
ATOM 3159 C CA . ALA A 1 399 ? -41.549 1.332 41.417 1.00 93.44 399 ALA A CA 1
ATOM 3160 C C . ALA A 1 399 ? -41.235 0.439 42.630 1.00 93.44 399 ALA A C 1
ATOM 3162 O O . ALA A 1 399 ? -41.995 0.385 43.595 1.00 93.44 399 ALA A O 1
ATOM 3163 N N . ARG A 1 400 ? -40.064 -0.213 42.639 1.00 95.25 400 ARG A N 1
ATOM 3164 C CA . ARG A 1 400 ? -39.597 -0.986 43.795 1.00 95.25 400 ARG A CA 1
ATOM 3165 C C . ARG A 1 400 ? -39.399 -0.109 45.036 1.00 95.25 400 ARG A C 1
ATOM 3167 O O . ARG A 1 400 ? -39.811 -0.510 46.120 1.00 95.25 400 ARG A O 1
ATOM 3174 N N . LYS A 1 401 ? -38.758 1.059 44.908 1.00 94.00 401 LYS A N 1
ATOM 3175 C CA . LYS A 1 401 ? -38.558 1.985 46.040 1.00 94.00 401 LYS A CA 1
ATOM 3176 C C . LYS A 1 401 ? -39.885 2.507 46.587 1.00 94.00 401 LYS A C 1
ATOM 3178 O O . LYS A 1 401 ? -40.040 2.567 47.802 1.00 94.00 401 LYS A O 1
ATOM 3183 N N . GLU A 1 402 ? -40.828 2.833 45.707 1.00 92.69 402 GLU A N 1
ATOM 3184 C CA . GLU A 1 402 ? -42.184 3.246 46.085 1.00 92.69 402 GLU A CA 1
ATOM 3185 C C . GLU A 1 402 ? -42.907 2.122 46.845 1.00 92.69 402 GLU A C 1
ATOM 3187 O O . GLU A 1 402 ? -43.439 2.355 47.929 1.00 92.69 402 GLU A O 1
ATOM 3192 N N . ALA A 1 403 ? -42.834 0.876 46.364 1.00 91.38 403 ALA A N 1
ATOM 3193 C CA . ALA A 1 403 ? -43.394 -0.282 47.064 1.00 91.38 403 ALA A CA 1
ATOM 3194 C C . ALA A 1 403 ? -42.737 -0.529 48.439 1.00 91.38 403 ALA A C 1
ATOM 3196 O O . ALA A 1 403 ? -43.431 -0.812 49.418 1.00 91.38 403 ALA A O 1
ATOM 3197 N N . GLU A 1 404 ? -41.409 -0.389 48.546 1.00 92.56 404 GLU A N 1
ATOM 3198 C CA . GLU A 1 404 ? -40.684 -0.476 49.823 1.00 92.56 404 GLU A CA 1
ATOM 3199 C C . GLU A 1 404 ? -41.117 0.630 50.809 1.00 92.56 404 GLU A C 1
ATOM 3201 O O . GLU A 1 404 ? -41.179 0.389 52.019 1.00 92.56 404 GLU A O 1
ATOM 3206 N N . GLU A 1 405 ? -41.422 1.837 50.325 1.00 94.56 405 GLU A N 1
ATOM 3207 C CA . GLU A 1 405 ? -41.925 2.947 51.144 1.00 94.56 405 GLU A CA 1
ATOM 3208 C C . GLU A 1 405 ? -43.363 2.705 51.619 1.00 94.56 405 GLU A C 1
ATOM 3210 O O . GLU A 1 405 ? -43.642 2.829 52.814 1.00 94.56 405 GLU A O 1
ATOM 3215 N N . VAL A 1 406 ? -44.252 2.267 50.722 1.00 92.62 406 VAL A N 1
ATOM 3216 C CA . VAL A 1 406 ? -45.626 1.870 51.070 1.00 92.62 406 VAL A CA 1
ATOM 3217 C C . VAL A 1 406 ? -45.612 0.766 52.127 1.00 92.62 406 VAL A C 1
ATOM 3219 O O . VAL A 1 406 ? -46.317 0.870 53.129 1.00 92.62 406 VAL A O 1
ATOM 3222 N N . HIS A 1 407 ? -44.753 -0.246 51.981 1.00 92.00 407 HIS A N 1
ATOM 3223 C CA . HIS A 1 407 ? -44.617 -1.313 52.972 1.00 92.00 407 HIS A CA 1
ATOM 3224 C C . HIS A 1 407 ? -44.196 -0.784 54.353 1.00 92.00 407 HIS A C 1
ATOM 3226 O O . HIS A 1 407 ? -44.773 -1.173 55.369 1.00 92.00 407 HIS A O 1
ATOM 3232 N N . LYS A 1 408 ? -43.222 0.136 54.415 1.00 94.88 408 LYS A N 1
ATOM 3233 C CA . LYS A 1 408 ? -42.820 0.783 55.680 1.00 94.88 408 LYS A CA 1
ATOM 3234 C C . LYS A 1 408 ? -43.970 1.566 56.312 1.00 94.88 408 LYS A C 1
ATOM 3236 O O . LYS A 1 408 ? -44.138 1.505 57.530 1.00 94.88 408 LYS A O 1
ATOM 3241 N N . ASN A 1 409 ? -44.764 2.268 55.505 1.00 92.88 409 ASN A N 1
ATOM 3242 C CA . ASN A 1 409 ? -45.930 3.010 55.982 1.00 92.88 409 ASN A CA 1
ATOM 3243 C C . ASN A 1 409 ? -47.012 2.068 56.530 1.00 92.88 409 ASN A C 1
ATOM 3245 O O . ASN A 1 409 ? -47.523 2.318 57.620 1.00 92.88 409 ASN A O 1
ATOM 3249 N N . ILE A 1 410 ? -47.292 0.952 55.848 1.00 91.69 410 ILE A N 1
ATOM 3250 C CA . ILE A 1 410 ? -48.216 -0.087 56.331 1.00 91.69 410 ILE A CA 1
ATOM 3251 C C . ILE A 1 410 ? -47.733 -0.665 57.667 1.00 91.69 410 ILE A C 1
ATOM 3253 O O . ILE A 1 410 ? -48.517 -0.784 58.607 1.00 91.69 410 ILE A O 1
ATOM 3257 N N . GLU A 1 411 ? -46.446 -1.002 57.797 1.00 92.75 411 GLU A N 1
ATOM 3258 C CA . GLU A 1 411 ? -45.894 -1.495 59.065 1.00 92.75 411 GLU A CA 1
ATOM 3259 C C . GLU A 1 411 ? -46.012 -0.468 60.199 1.00 92.75 411 GLU A C 1
ATOM 3261 O O . GLU A 1 411 ? -46.296 -0.841 61.341 1.00 92.75 411 GLU A O 1
ATOM 3266 N N . ALA A 1 412 ? -45.793 0.817 59.906 1.00 92.94 412 ALA A N 1
ATOM 3267 C CA . ALA A 1 412 ? -45.943 1.895 60.879 1.00 92.94 412 ALA A CA 1
ATOM 3268 C C . ALA A 1 412 ? -47.406 2.052 61.322 1.00 92.94 412 ALA A C 1
ATOM 3270 O O . ALA A 1 412 ? -47.678 2.044 62.523 1.00 92.94 412 ALA A O 1
ATOM 3271 N N . GLN A 1 413 ? -48.343 2.096 60.371 1.00 91.19 413 GLN A N 1
ATOM 3272 C CA . GLN A 1 413 ? -49.781 2.161 60.647 1.00 91.19 413 GLN A CA 1
ATOM 3273 C C . GLN A 1 413 ? -50.274 0.936 61.419 1.00 91.19 413 GLN A C 1
ATOM 3275 O O . GLN A 1 413 ? -51.081 1.066 62.334 1.00 91.19 413 GLN A O 1
ATOM 3280 N N . LYS A 1 414 ? -49.757 -0.259 61.112 1.00 92.94 414 LYS A N 1
ATOM 3281 C CA . LYS A 1 414 ? -50.085 -1.481 61.853 1.00 92.94 414 LYS A CA 1
ATOM 3282 C C . LYS A 1 414 ? -49.646 -1.393 63.315 1.00 92.94 414 LYS A C 1
ATOM 3284 O O . LYS A 1 414 ? -50.424 -1.750 64.197 1.00 92.94 414 LYS A O 1
ATOM 3289 N N . LYS A 1 415 ? -48.434 -0.893 63.584 1.00 92.88 415 LYS A N 1
ATOM 3290 C CA . LYS A 1 415 ? -47.957 -0.660 64.959 1.00 92.88 415 LYS A CA 1
ATOM 3291 C C . LYS A 1 415 ? -48.825 0.365 65.684 1.00 92.88 415 LYS A C 1
ATOM 3293 O O . LYS A 1 415 ? -49.189 0.135 66.831 1.00 92.88 415 LYS A O 1
ATOM 3298 N N . GLU A 1 416 ? -49.177 1.463 65.020 1.00 90.19 416 GLU A N 1
ATOM 3299 C CA . GLU A 1 416 ? -50.060 2.487 65.588 1.00 90.19 416 GLU A CA 1
ATOM 3300 C C . GLU A 1 416 ? -51.448 1.910 65.912 1.00 90.19 416 GLU A C 1
ATOM 3302 O O . GLU A 1 416 ? -51.939 2.071 67.029 1.00 90.19 416 GLU A O 1
ATOM 3307 N N . PHE A 1 417 ? -52.037 1.136 64.998 1.00 87.88 417 PHE A N 1
ATOM 3308 C CA . PHE A 1 417 ? -53.302 0.435 65.218 1.00 87.88 417 PHE A CA 1
ATOM 3309 C C . PHE A 1 417 ? -53.236 -0.537 66.406 1.00 87.88 417 PHE A C 1
ATOM 3311 O O . PHE A 1 417 ? -54.129 -0.537 67.251 1.00 87.88 417 PHE A O 1
ATOM 3318 N N . GLU A 1 418 ? -52.171 -1.338 66.517 1.00 91.12 418 GLU A N 1
ATOM 3319 C CA . GLU A 1 418 ? -51.959 -2.235 67.660 1.00 91.12 418 GLU A CA 1
ATOM 3320 C C . GLU A 1 418 ? -51.856 -1.462 68.985 1.00 91.12 418 GLU A C 1
ATOM 3322 O O . GLU A 1 418 ? -52.438 -1.892 69.984 1.00 91.12 418 GLU A O 1
ATOM 3327 N N . THR A 1 419 ? -51.182 -0.303 69.000 1.00 90.69 419 THR A N 1
ATOM 3328 C CA . THR A 1 419 ? -51.120 0.553 70.196 1.00 90.69 419 THR A CA 1
ATOM 3329 C C . THR A 1 419 ? -52.476 1.159 70.551 1.00 90.69 419 THR A C 1
ATOM 3331 O O . THR A 1 419 ? -52.872 1.099 71.714 1.00 90.69 419 THR A O 1
ATOM 3334 N N . SER A 1 420 ? -53.225 1.664 69.568 1.00 86.69 420 SER A N 1
ATOM 3335 C CA . SER A 1 420 ? -54.569 2.216 69.767 1.00 86.69 420 SER A CA 1
ATOM 3336 C C . SER A 1 420 ? -55.541 1.159 70.285 1.00 86.69 420 SER A C 1
ATOM 3338 O O . SER A 1 420 ? -56.271 1.414 71.237 1.00 86.69 420 SER A O 1
ATOM 3340 N N . ARG A 1 421 ? -55.484 -0.065 69.746 1.00 92.12 421 ARG A N 1
ATOM 3341 C CA . ARG A 1 421 ? -56.291 -1.204 70.206 1.00 92.12 421 ARG A CA 1
ATOM 3342 C C . ARG A 1 421 ? -55.954 -1.630 71.637 1.00 92.12 421 ARG A C 1
ATOM 3344 O O . ARG A 1 421 ? -56.841 -2.032 72.386 1.00 92.12 421 ARG A O 1
ATOM 3351 N N . ALA A 1 422 ? -54.680 -1.573 72.029 1.00 90.38 422 ALA A N 1
ATOM 3352 C CA . ALA A 1 422 ? -54.275 -1.855 73.406 1.00 90.38 422 ALA A CA 1
ATOM 3353 C C . ALA A 1 422 ? -54.827 -0.803 74.382 1.00 90.38 422 ALA A C 1
ATOM 3355 O O . ALA A 1 422 ? -55.332 -1.170 75.442 1.00 90.38 422 ALA A O 1
ATOM 3356 N N . ILE A 1 423 ? -54.783 0.478 73.996 1.00 91.12 423 ILE A N 1
ATOM 3357 C CA . ILE A 1 423 ? -55.375 1.581 74.766 1.00 91.12 423 ILE A CA 1
ATOM 3358 C C . ILE A 1 423 ? -56.892 1.400 74.871 1.00 91.12 423 ILE A C 1
ATOM 3360 O O . ILE A 1 423 ? -57.432 1.501 75.968 1.00 91.12 423 ILE A O 1
ATOM 3364 N N . GLU A 1 424 ? -57.569 1.087 73.764 1.00 87.44 424 GLU A N 1
ATOM 3365 C CA . GLU A 1 424 ? -59.013 0.832 73.735 1.00 87.44 424 GLU A CA 1
ATOM 3366 C C . GLU A 1 424 ? -59.396 -0.279 74.718 1.00 87.44 424 GLU A C 1
ATOM 3368 O O . GLU A 1 424 ? -60.237 -0.061 75.589 1.00 87.44 424 GLU A O 1
ATOM 3373 N N . LYS A 1 425 ? -58.706 -1.425 74.666 1.00 88.94 425 LYS A N 1
ATOM 3374 C CA . LYS A 1 425 ? -58.947 -2.542 75.587 1.00 88.94 425 LYS A CA 1
ATOM 3375 C C . LYS A 1 425 ? -58.721 -2.150 77.052 1.00 88.94 425 LYS A C 1
ATOM 3377 O O . LYS A 1 425 ? -59.527 -2.496 77.909 1.00 88.94 425 LYS A O 1
ATOM 3382 N N . GLU A 1 426 ? -57.659 -1.400 77.351 1.00 89.31 426 GLU A N 1
ATOM 3383 C CA . GLU A 1 426 ? -57.411 -0.895 78.709 1.00 89.31 426 GLU A CA 1
ATOM 3384 C C . GLU A 1 426 ? -58.530 0.057 79.169 1.00 89.31 426 GLU A C 1
ATOM 3386 O O . GLU A 1 426 ? -58.947 0.030 80.328 1.00 89.31 426 GLU A O 1
ATOM 3391 N N . THR A 1 427 ? -59.039 0.908 78.274 1.00 85.50 427 THR A N 1
ATOM 3392 C CA . THR A 1 427 ? -60.157 1.806 78.591 1.00 85.50 427 THR A CA 1
ATOM 3393 C C . THR A 1 427 ? -61.485 1.071 78.742 1.00 85.50 427 THR A C 1
ATOM 3395 O O . THR A 1 427 ? -62.268 1.453 79.609 1.00 85.50 427 THR A O 1
ATOM 3398 N N . GLU A 1 428 ? -61.723 0.006 77.974 1.00 86.56 428 GLU A N 1
ATOM 3399 C CA . GLU A 1 428 ? -62.894 -0.867 78.096 1.00 86.56 428 GLU A CA 1
ATOM 3400 C C . GLU A 1 428 ? -62.887 -1.606 79.441 1.00 86.56 428 GLU A C 1
ATOM 3402 O O . GLU A 1 428 ? -63.879 -1.564 80.167 1.00 86.56 428 GLU A O 1
ATOM 3407 N N . GLU A 1 429 ? -61.745 -2.177 79.843 1.00 90.31 429 GLU A N 1
ATOM 3408 C CA . GLU A 1 429 ? -61.574 -2.806 81.161 1.00 90.31 429 GLU A CA 1
ATOM 3409 C C . GLU A 1 429 ? -61.828 -1.801 82.302 1.00 90.31 429 GLU A C 1
ATOM 3411 O O . GLU A 1 429 ? -62.531 -2.108 83.268 1.00 90.31 429 GLU A O 1
ATOM 3416 N N . LYS A 1 430 ? -61.322 -0.563 82.184 1.00 89.12 430 LYS A N 1
ATOM 3417 C CA . LYS A 1 430 ? -61.600 0.514 83.155 1.00 89.12 430 LYS A CA 1
ATOM 3418 C C . LYS A 1 430 ? -63.074 0.916 83.182 1.00 89.12 430 LYS A C 1
ATOM 3420 O O . LYS A 1 430 ? -63.601 1.178 84.262 1.00 89.12 430 LYS A O 1
ATOM 3425 N N . LEU A 1 431 ? -63.734 0.980 82.026 1.00 87.12 431 LEU A N 1
ATOM 3426 C CA . LEU A 1 431 ? -65.163 1.274 81.928 1.00 87.12 431 LEU A CA 1
ATOM 3427 C C . LEU A 1 431 ? -65.989 0.174 82.606 1.00 87.12 431 LEU A C 1
ATOM 3429 O O . LEU A 1 431 ? -66.918 0.483 83.345 1.00 87.12 431 LEU A O 1
ATOM 3433 N N . GLU A 1 432 ? -65.637 -1.097 82.403 1.00 87.44 432 GLU A N 1
ATOM 3434 C CA . GLU A 1 432 ? -66.315 -2.231 83.036 1.00 87.44 432 GLU A CA 1
ATOM 3435 C C . GLU A 1 432 ? -66.168 -2.198 84.566 1.00 87.44 432 GLU A C 1
ATOM 3437 O O . GLU A 1 432 ? -67.138 -2.443 85.285 1.00 87.44 432 GLU A O 1
ATOM 3442 N N . ILE A 1 433 ? -64.982 -1.839 85.074 1.00 86.75 433 ILE A N 1
ATOM 3443 C CA . ILE A 1 433 ? -64.761 -1.610 86.511 1.00 86.75 433 ILE A CA 1
ATOM 3444 C C . ILE A 1 433 ? -65.648 -0.465 87.007 1.00 86.75 433 ILE A C 1
ATOM 3446 O O . ILE A 1 433 ? -66.376 -0.646 87.977 1.00 86.75 433 ILE A O 1
ATOM 3450 N N . ALA A 1 434 ? -65.647 0.681 86.320 1.00 83.25 434 ALA A N 1
ATOM 3451 C CA . ALA A 1 434 ? -66.471 1.827 86.699 1.00 83.25 434 ALA A CA 1
ATOM 3452 C C . ALA A 1 434 ? -67.979 1.510 86.658 1.00 83.25 434 ALA A C 1
ATOM 3454 O O . ALA A 1 434 ? -68.730 2.015 87.489 1.00 83.25 434 ALA A O 1
ATOM 3455 N N . LEU A 1 435 ? -68.433 0.663 85.726 1.00 81.69 435 LEU A N 1
ATOM 3456 C CA . LEU A 1 435 ? -69.814 0.178 85.671 1.00 81.69 435 LEU A CA 1
ATOM 3457 C C . LEU A 1 435 ? -70.146 -0.726 86.860 1.00 81.69 435 LEU A C 1
ATOM 3459 O O . LEU A 1 435 ? -71.187 -0.520 87.477 1.00 81.69 435 LEU A O 1
ATOM 3463 N N . LYS A 1 436 ? -69.266 -1.668 87.224 1.00 84.56 436 LYS A N 1
ATOM 3464 C CA . LYS A 1 436 ? -69.440 -2.504 88.426 1.00 84.56 436 LYS A CA 1
ATOM 3465 C C . LYS A 1 436 ? -69.456 -1.658 89.697 1.00 84.56 436 LYS A C 1
ATOM 3467 O O . LYS A 1 436 ? -70.352 -1.821 90.513 1.00 84.56 436 LYS A O 1
ATOM 3472 N N . GLU A 1 437 ? -68.540 -0.701 89.831 1.00 80.62 437 GLU A N 1
ATOM 3473 C CA . GLU A 1 437 ? -68.523 0.248 90.952 1.00 80.62 437 GLU A CA 1
ATOM 3474 C C . GLU A 1 437 ? -69.790 1.117 90.989 1.00 80.62 437 GLU A C 1
ATOM 3476 O O . GLU A 1 437 ? -70.327 1.384 92.062 1.00 80.62 437 GLU A O 1
ATOM 3481 N N . ALA A 1 438 ? -70.306 1.548 89.832 1.00 77.19 438 ALA A N 1
ATOM 3482 C CA . ALA A 1 438 ? -71.558 2.294 89.745 1.00 77.19 438 ALA A CA 1
ATOM 3483 C C . ALA A 1 438 ? -72.781 1.428 90.095 1.00 77.19 438 ALA A C 1
ATOM 3485 O O . ALA A 1 438 ? -73.703 1.918 90.748 1.00 77.19 438 ALA A O 1
ATOM 3486 N N . GLU A 1 439 ? -72.805 0.154 89.696 1.00 79.56 439 GLU A N 1
ATOM 3487 C CA . GLU A 1 439 ? -73.830 -0.813 90.102 1.00 79.56 439 GLU A CA 1
ATOM 3488 C C . GLU A 1 439 ? -73.766 -1.094 91.607 1.00 79.56 439 GLU A C 1
ATOM 3490 O O . GLU A 1 439 ? -74.796 -1.007 92.271 1.00 79.56 439 GLU A O 1
ATOM 3495 N N . GLU A 1 440 ? -72.577 -1.310 92.173 1.00 78.31 440 GLU A N 1
ATOM 3496 C CA . GLU A 1 440 ? -72.359 -1.448 93.619 1.00 78.31 440 GLU A CA 1
ATOM 3497 C C . GLU A 1 440 ? -72.774 -0.184 94.379 1.00 78.31 440 GLU A C 1
ATOM 3499 O O . GLU A 1 440 ? -73.439 -0.269 95.411 1.00 78.31 440 GLU A O 1
ATOM 3504 N N . ALA A 1 441 ? -72.446 1.005 93.867 1.00 75.19 441 ALA A N 1
ATOM 3505 C CA . ALA A 1 441 ? -72.879 2.274 94.443 1.00 75.19 441 ALA A CA 1
ATOM 3506 C C . ALA A 1 441 ? -74.402 2.439 94.371 1.00 75.19 441 ALA A C 1
ATOM 3508 O O . ALA A 1 441 ? -75.001 2.944 95.317 1.00 75.19 441 ALA A O 1
ATOM 3509 N N . LYS A 1 442 ? -75.044 1.972 93.294 1.00 74.06 442 LYS A N 1
ATOM 3510 C CA . LYS A 1 442 ? -76.505 1.969 93.131 1.00 74.06 442 LYS A CA 1
ATOM 3511 C C . LYS A 1 442 ? -77.182 0.946 94.044 1.00 74.06 442 LYS A C 1
ATOM 3513 O O . LYS A 1 442 ? -78.253 1.220 94.581 1.00 74.06 442 LYS A O 1
ATOM 3518 N N . GLU A 1 443 ? -76.575 -0.215 94.268 1.00 74.38 443 GLU A N 1
ATOM 3519 C CA . GLU A 1 443 ? -77.032 -1.184 95.265 1.00 74.38 443 GLU A CA 1
ATOM 3520 C C . GLU A 1 443 ? -76.832 -0.658 96.689 1.00 74.38 443 GLU A C 1
ATOM 3522 O O . GLU A 1 443 ? -77.747 -0.768 97.500 1.00 74.38 443 GLU A O 1
ATOM 3527 N N . ALA A 1 444 ? -75.707 -0.004 96.986 1.00 69.62 444 ALA A N 1
ATOM 3528 C CA . ALA A 1 444 ? -75.462 0.678 98.254 1.00 69.62 444 ALA A CA 1
ATOM 3529 C C . ALA A 1 444 ? -76.417 1.863 98.465 1.00 69.62 444 ALA A C 1
ATOM 3531 O O . ALA A 1 444 ? -76.884 2.064 99.584 1.00 69.62 444 ALA A O 1
ATOM 3532 N N . GLU A 1 445 ? -76.767 2.607 97.412 1.00 65.44 445 GLU A N 1
ATOM 3533 C CA . GLU A 1 445 ? -77.817 3.631 97.427 1.00 65.44 445 GLU A CA 1
ATOM 3534 C C . GLU A 1 445 ? -79.177 2.998 97.738 1.00 65.44 445 GLU A C 1
ATOM 3536 O O . GLU A 1 445 ? -79.915 3.504 98.580 1.00 65.44 445 GLU A O 1
ATOM 3541 N N . LYS A 1 446 ? -79.505 1.858 97.120 1.00 67.62 446 LYS A N 1
ATOM 3542 C CA . LYS A 1 446 ? -80.747 1.119 97.380 1.00 67.62 446 LYS A CA 1
ATOM 3543 C C . LYS A 1 446 ? -80.796 0.569 98.810 1.00 67.62 446 LYS A C 1
ATOM 3545 O O . LYS A 1 446 ? -81.822 0.694 99.467 1.00 67.62 446 LYS A O 1
ATOM 3550 N N . LEU A 1 447 ? -79.677 0.058 99.324 1.00 64.50 447 LEU A N 1
ATOM 3551 C CA . LEU A 1 447 ? -79.515 -0.458 100.686 1.00 64.50 447 LEU A CA 1
ATOM 3552 C C . LEU A 1 447 ? -79.515 0.680 101.719 1.00 64.50 447 LEU A C 1
ATOM 3554 O O . LEU A 1 447 ? -80.069 0.525 102.803 1.00 64.50 447 LEU A O 1
ATOM 3558 N N . ALA A 1 448 ? -78.965 1.851 101.387 1.00 59.12 448 ALA A N 1
ATOM 3559 C CA . ALA A 1 448 ? -79.087 3.071 102.179 1.00 59.12 448 ALA A CA 1
ATOM 3560 C C . ALA A 1 448 ? -80.527 3.603 102.168 1.00 59.12 448 ALA A C 1
ATOM 3562 O O . ALA A 1 448 ? -81.025 3.982 103.223 1.00 59.12 448 ALA A O 1
ATOM 3563 N N . ASN A 1 449 ? -81.230 3.559 101.034 1.00 56.19 449 ASN A N 1
ATOM 3564 C CA . ASN A 1 449 ? -82.652 3.897 100.946 1.00 56.19 449 ASN A CA 1
ATOM 3565 C C . ASN A 1 449 ? -83.536 2.900 101.721 1.00 56.19 449 ASN A C 1
ATOM 3567 O O . ASN A 1 449 ? -84.479 3.326 102.383 1.00 56.19 449 ASN A O 1
ATOM 3571 N N . GLU A 1 450 ? -83.206 1.605 101.740 1.00 56.88 450 GLU A N 1
ATOM 3572 C CA . GLU A 1 450 ? -83.882 0.598 102.574 1.00 56.88 450 GLU A CA 1
ATOM 3573 C C . GLU A 1 450 ? -83.533 0.745 104.071 1.00 56.88 450 GLU A C 1
ATOM 3575 O O . GLU A 1 450 ? -84.424 0.650 104.914 1.00 56.88 450 GLU A O 1
ATOM 3580 N N . LYS A 1 451 ? -82.285 1.086 104.439 1.00 53.34 451 LYS A N 1
ATOM 3581 C CA . LYS A 1 451 ? -81.897 1.438 105.825 1.00 53.34 451 LYS A CA 1
ATOM 3582 C C . LYS A 1 451 ? -82.520 2.752 106.299 1.00 53.34 451 LYS A C 1
ATOM 3584 O O . LYS A 1 451 ? -82.868 2.860 107.472 1.00 53.34 451 LYS A O 1
ATOM 3589 N N . MET A 1 452 ? -82.722 3.722 105.408 1.00 46.72 452 MET A N 1
ATOM 3590 C CA . MET A 1 452 ? -83.494 4.939 105.689 1.00 46.72 452 MET A CA 1
ATOM 3591 C C . MET A 1 452 ? -85.008 4.679 105.772 1.00 46.72 452 MET A C 1
ATOM 3593 O O . MET A 1 452 ? -85.727 5.508 106.323 1.00 46.72 452 MET A O 1
ATOM 3597 N N . GLN A 1 453 ? -85.494 3.518 105.320 1.00 42.72 453 GLN A N 1
ATOM 3598 C CA . GLN A 1 453 ? -86.859 3.033 105.570 1.00 42.72 453 GLN A CA 1
ATOM 3599 C C . GLN A 1 453 ? -86.956 2.010 106.719 1.00 42.72 453 GLN A C 1
ATOM 3601 O O . GLN A 1 453 ? -88.053 1.548 107.030 1.00 42.72 453 GLN A O 1
ATOM 3606 N N . GLY A 1 454 ? -85.845 1.679 107.389 1.00 39.75 454 GLY A N 1
ATOM 3607 C CA . GLY A 1 454 ? -85.748 0.470 108.209 1.00 39.75 454 GLY A CA 1
ATOM 3608 C C . GLY A 1 454 ? -84.970 0.576 109.520 1.00 39.75 454 GLY A C 1
ATOM 3609 O O . GLY A 1 454 ? -84.542 -0.458 110.011 1.00 39.75 454 GLY A O 1
ATOM 3610 N N . SER A 1 455 ? -84.774 1.760 110.111 1.00 30.47 455 SER A N 1
ATOM 3611 C CA . SER A 1 455 ? -84.568 1.897 111.567 1.00 30.47 455 SER A CA 1
ATOM 3612 C C . SER A 1 455 ? -84.667 3.357 112.026 1.00 30.47 455 SER A C 1
ATOM 3614 O O . SER A 1 455 ? -83.682 4.092 112.011 1.00 30.47 455 SER A O 1
ATOM 3616 N N . ASN A 1 456 ? -85.857 3.766 112.467 1.00 28.72 456 ASN A N 1
ATOM 3617 C CA . ASN A 1 456 ? -86.020 4.356 113.799 1.00 28.72 456 ASN A CA 1
ATOM 3618 C C . ASN A 1 456 ? -87.511 4.483 114.156 1.00 28.72 456 ASN A C 1
ATOM 3620 O O . ASN A 1 456 ? -88.187 5.438 113.786 1.00 28.72 456 ASN A O 1
ATOM 3624 N N . SER A 1 457 ? -88.001 3.538 114.957 1.00 30.47 457 SER A N 1
ATOM 3625 C CA . SER A 1 457 ? -88.500 3.892 116.289 1.00 30.47 457 SER A CA 1
ATOM 3626 C C . SER A 1 457 ? -87.384 3.458 117.249 1.00 30.47 457 SER A C 1
ATOM 3628 O O . SER A 1 457 ? -86.792 2.408 117.038 1.00 30.47 457 SER A O 1
ATOM 3630 N N . GLU A 1 458 ? -86.957 4.177 118.273 1.00 30.64 458 GLU A N 1
ATOM 3631 C CA . GLU A 1 458 ? -87.559 5.201 119.122 1.00 30.64 458 GLU A CA 1
ATOM 3632 C C . GLU A 1 458 ? -86.383 6.127 119.525 1.00 30.64 458 GLU A C 1
ATOM 3634 O O . GLU A 1 458 ? -85.256 5.677 119.681 1.00 30.64 458 GLU A O 1
ATOM 3639 N N . SER A 1 459 ? -86.486 7.436 119.701 1.00 29.81 459 SER A N 1
ATOM 3640 C CA . SER A 1 459 ? -87.445 8.156 120.512 1.00 29.81 459 SER A CA 1
ATOM 3641 C C . SER A 1 459 ? -87.186 9.662 120.347 1.00 29.81 459 SER A C 1
ATOM 3643 O O . SER A 1 459 ? -86.059 10.096 120.115 1.00 29.81 459 SER A O 1
ATOM 3645 N N . SER A 1 460 ? -88.235 10.437 120.617 1.00 29.77 460 SER A N 1
ATOM 3646 C CA . SER A 1 460 ? -88.167 11.790 121.186 1.00 29.77 460 SER A CA 1
ATOM 3647 C C . SER A 1 460 ? -88.003 12.981 120.227 1.00 29.77 460 SER A C 1
ATOM 3649 O O . SER A 1 460 ? -86.923 13.512 120.000 1.00 29.77 460 SER A O 1
ATOM 3651 N N . GLN A 1 461 ? -89.180 13.500 119.851 1.00 46.16 461 GLN A N 1
ATOM 3652 C CA . GLN A 1 461 ? -89.490 14.919 119.618 1.00 46.16 461 GLN A CA 1
ATOM 3653 C C . GLN A 1 461 ? -88.842 15.585 118.398 1.00 46.16 461 GLN A C 1
ATOM 3655 O O . GLN A 1 461 ? -88.043 16.517 118.514 1.00 46.16 461 GLN A O 1
ATOM 3660 N N . GLU A 1 462 ? -89.294 15.190 117.208 1.00 35.59 462 GLU A N 1
ATOM 3661 C CA . GLU A 1 462 ? -88.951 15.900 115.982 1.00 35.59 462 GLU A CA 1
ATOM 3662 C C . GLU A 1 462 ? -89.753 17.187 115.795 1.00 35.59 462 GLU A C 1
ATOM 3664 O O . GLU A 1 462 ? -90.979 17.241 115.683 1.00 35.59 462 GLU A O 1
ATOM 3669 N N . LYS A 1 463 ? -88.961 18.253 115.766 1.00 42.66 463 LYS A N 1
ATOM 3670 C CA . LYS A 1 463 ? -89.307 19.611 115.404 1.00 42.66 463 LYS A CA 1
ATOM 3671 C C . LYS A 1 463 ? -89.573 19.646 113.904 1.00 42.66 463 LYS A C 1
ATOM 3673 O O . LYS A 1 463 ? -88.706 19.305 113.107 1.00 42.66 463 LYS A O 1
ATOM 3678 N N . SER A 1 464 ? -90.727 20.176 113.523 1.00 39.62 464 SER A N 1
ATOM 3679 C CA . SER A 1 464 ? -90.966 20.703 112.183 1.00 39.62 464 SER A CA 1
ATOM 3680 C C . SER A 1 464 ? -89.950 21.820 111.890 1.00 39.62 464 SER A C 1
ATOM 3682 O O . SER A 1 464 ? -90.161 22.986 112.238 1.00 39.62 464 SER A O 1
ATOM 3684 N N . GLY A 1 465 ? -88.809 21.456 111.308 1.00 43.53 465 GLY A N 1
ATOM 3685 C CA . GLY A 1 465 ? -87.720 22.355 110.942 1.00 43.53 465 GLY A CA 1
ATOM 3686 C C . GLY A 1 465 ? -88.060 23.162 109.697 1.00 43.53 465 GLY A C 1
ATOM 3687 O O . GLY A 1 465 ? -87.520 22.929 108.623 1.00 43.53 465 GLY A O 1
ATOM 3688 N N . LYS A 1 466 ? -88.962 24.134 109.832 1.00 45.38 466 LYS A N 1
ATOM 3689 C CA . LYS A 1 466 ? -89.143 25.187 108.832 1.00 45.38 466 LYS A CA 1
ATOM 3690 C C . LYS A 1 466 ? -87.922 26.111 108.903 1.00 45.38 466 LYS A C 1
ATOM 3692 O O . LYS A 1 466 ? -87.918 27.067 109.676 1.00 45.38 466 LYS A O 1
ATOM 3697 N N . ILE A 1 467 ? -86.871 25.796 108.146 1.00 55.84 467 ILE A N 1
ATOM 3698 C CA . ILE A 1 467 ? -85.669 26.633 108.043 1.00 55.84 467 ILE A CA 1
ATOM 3699 C C . ILE A 1 467 ? -86.066 27.922 107.310 1.00 55.84 467 ILE A C 1
ATOM 3701 O O . ILE A 1 467 ? -86.410 27.907 106.130 1.00 55.84 467 ILE A O 1
ATOM 3705 N N . ARG A 1 468 ? -86.086 29.048 108.031 1.00 52.84 468 ARG A N 1
ATOM 3706 C CA . ARG A 1 468 ? -86.223 30.383 107.438 1.00 52.84 468 ARG A CA 1
ATOM 3707 C C . ARG A 1 468 ? -84.866 30.781 106.858 1.00 52.84 468 ARG A C 1
ATOM 3709 O O . ARG A 1 468 ? -84.015 31.246 107.604 1.00 52.84 468 ARG A O 1
ATOM 3716 N N . LEU A 1 469 ? -84.689 30.577 105.557 1.00 56.78 469 LEU A N 1
ATOM 3717 C CA . LEU A 1 469 ? -83.585 31.148 104.781 1.00 56.78 469 LEU A CA 1
ATOM 3718 C C . LEU A 1 469 ? -83.843 32.646 104.578 1.00 56.78 469 LEU A C 1
ATOM 3720 O O . LEU A 1 469 ? -84.985 33.036 104.299 1.00 56.78 469 LEU A O 1
ATOM 3724 N N . SER A 1 470 ? -82.818 33.489 104.726 1.00 64.19 470 SER A N 1
ATOM 3725 C CA . SER A 1 470 ? -82.949 34.898 104.338 1.00 64.19 470 SER A CA 1
ATOM 3726 C C . SER A 1 470 ? -83.172 34.998 102.823 1.00 64.19 470 SER A C 1
ATOM 3728 O O . SER A 1 470 ? -82.842 34.081 102.064 1.00 64.19 470 SER A O 1
ATOM 3730 N N . LYS A 1 471 ? -83.761 36.106 102.356 1.00 75.88 471 LYS A N 1
ATOM 3731 C CA . LYS A 1 471 ? -83.988 36.301 100.917 1.00 75.88 471 LYS A CA 1
ATOM 3732 C C . LYS A 1 471 ? -82.657 36.267 100.153 1.00 75.88 471 LYS A C 1
ATOM 3734 O O . LYS A 1 471 ? -82.589 35.661 99.090 1.00 75.88 471 LYS A O 1
ATOM 3739 N N . GLU A 1 472 ? -81.589 36.807 100.748 1.00 75.44 472 GLU A N 1
ATOM 3740 C CA . GLU A 1 472 ? -80.240 36.729 100.184 1.00 75.44 472 GLU A CA 1
ATOM 3741 C C . GLU A 1 472 ? -79.689 35.295 100.136 1.00 75.44 472 GLU A C 1
ATOM 3743 O O . GLU A 1 472 ? -79.047 34.932 99.153 1.00 75.44 472 GLU A O 1
ATOM 3748 N N . GLU A 1 473 ? -79.939 34.459 101.149 1.00 75.12 473 GLU A N 1
ATOM 3749 C CA . GLU A 1 473 ? -79.463 33.066 101.179 1.00 75.12 473 GLU A CA 1
ATOM 3750 C C . GLU A 1 473 ? -80.175 32.184 100.147 1.00 75.12 473 GLU A C 1
ATOM 3752 O O . GLU A 1 473 ? -79.523 31.392 99.463 1.00 75.12 473 GLU A O 1
ATOM 3757 N N . PHE A 1 474 ? -81.491 32.348 99.976 1.00 76.12 474 PHE A N 1
ATOM 3758 C CA . PHE A 1 474 ? -82.249 31.655 98.930 1.00 76.12 474 PHE A CA 1
ATOM 3759 C C . PHE A 1 474 ? -81.811 32.098 97.527 1.00 76.12 474 PHE A C 1
ATOM 3761 O O . PHE A 1 474 ? -81.582 31.256 96.658 1.00 76.12 474 PHE A O 1
ATOM 3768 N N . ASP A 1 475 ? -81.622 33.404 97.317 1.00 79.88 475 ASP A N 1
ATOM 3769 C CA . ASP A 1 475 ? -81.141 33.938 96.041 1.00 79.88 475 ASP A CA 1
ATOM 3770 C C . ASP A 1 475 ? -79.680 33.527 95.762 1.00 79.88 475 ASP A C 1
ATOM 3772 O O . ASP A 1 475 ? -79.309 33.304 94.609 1.00 79.88 475 ASP A O 1
ATOM 3776 N N . SER A 1 476 ? -78.853 33.360 96.800 1.00 81.00 476 SER A N 1
ATOM 3777 C CA . SER A 1 476 ? -77.485 32.835 96.696 1.00 81.00 476 SER A CA 1
ATOM 3778 C C . SER A 1 476 ? -77.471 31.354 96.313 1.00 81.00 476 SER A C 1
ATOM 3780 O O . SER A 1 476 ? -76.743 30.962 95.401 1.00 81.00 476 SER A O 1
ATOM 3782 N N . LEU A 1 477 ? -78.323 30.532 96.934 1.00 80.00 477 LEU A N 1
ATOM 3783 C CA . LEU A 1 477 ? -78.439 29.114 96.593 1.00 80.00 477 LEU A CA 1
ATOM 3784 C C . LEU A 1 477 ? -78.993 28.924 95.176 1.00 80.00 477 LEU A C 1
ATOM 3786 O O . LEU A 1 477 ? -78.461 28.127 94.412 1.00 80.00 477 LEU A O 1
ATOM 3790 N N . LYS A 1 478 ? -80.002 29.713 94.791 1.00 78.94 478 LYS A N 1
ATOM 3791 C CA . LYS A 1 478 ? -80.559 29.706 93.434 1.00 78.94 478 LYS A CA 1
ATOM 3792 C C . LYS A 1 478 ? -79.527 30.134 92.389 1.00 78.94 478 LYS A C 1
ATOM 3794 O O . LYS A 1 478 ? -79.478 29.542 91.315 1.00 78.94 478 LYS A O 1
ATOM 3799 N N . ARG A 1 479 ? -78.681 31.123 92.705 1.00 83.06 479 ARG A N 1
ATOM 3800 C CA . ARG A 1 479 ? -77.570 31.531 91.834 1.00 83.06 479 ARG A CA 1
ATOM 3801 C C . ARG A 1 479 ? -76.526 30.416 91.704 1.00 83.06 479 ARG A C 1
ATOM 3803 O O . ARG A 1 479 ? -76.166 30.096 90.582 1.00 83.06 479 ARG A O 1
ATOM 3810 N N . LYS A 1 480 ? -76.139 29.754 92.801 1.00 82.56 480 LYS A N 1
ATOM 3811 C CA . LYS A 1 480 ? -75.214 28.603 92.770 1.00 82.56 480 LYS A CA 1
ATOM 3812 C C . LYS A 1 480 ? -75.759 27.405 91.992 1.00 82.56 480 LYS A C 1
ATOM 3814 O O . LYS A 1 480 ? -74.998 26.755 91.289 1.00 82.56 480 LYS A O 1
ATOM 3819 N N . VAL A 1 481 ? -77.057 27.113 92.103 1.00 82.75 481 VAL A N 1
ATOM 3820 C CA . VAL A 1 481 ? -77.708 26.063 91.300 1.00 82.75 481 VAL A CA 1
ATOM 3821 C C . VAL A 1 481 ? -77.652 26.422 89.817 1.00 82.75 481 VAL A C 1
ATOM 3823 O O . VAL A 1 481 ? -77.251 25.586 89.021 1.00 82.75 481 VAL A O 1
ATOM 3826 N N . LYS A 1 482 ? -77.961 27.674 89.458 1.00 83.25 482 LYS A N 1
ATOM 3827 C CA . LYS A 1 482 ? -77.895 28.135 88.066 1.00 83.25 482 LYS A CA 1
ATOM 3828 C C . LYS A 1 482 ? -76.467 28.123 87.510 1.00 83.25 482 LYS A C 1
ATOM 3830 O O . LYS A 1 482 ? -76.260 27.705 86.384 1.00 83.25 482 LYS A O 1
ATOM 3835 N N . GLU A 1 483 ? -75.481 28.533 88.303 1.00 81.88 483 GLU A N 1
ATOM 3836 C CA . GLU A 1 483 ? -74.061 28.467 87.927 1.00 81.88 483 GLU A CA 1
ATOM 3837 C C . GLU A 1 483 ? -73.581 27.015 87.761 1.00 81.88 483 GLU A C 1
ATOM 3839 O O . GLU A 1 483 ? -72.791 26.726 86.865 1.00 81.88 483 GLU A O 1
ATOM 3844 N N . ALA A 1 484 ? -74.065 26.086 88.593 1.00 78.50 484 ALA A N 1
ATOM 3845 C CA . ALA A 1 484 ? -73.768 24.662 88.450 1.00 78.50 484 ALA A CA 1
ATOM 3846 C C . ALA A 1 484 ? -74.441 24.048 87.209 1.00 78.50 484 ALA A C 1
ATOM 3848 O O . ALA A 1 484 ? -73.814 23.238 86.530 1.00 78.50 484 ALA A O 1
ATOM 3849 N N . GLU A 1 485 ? -75.674 24.454 86.898 1.00 81.75 485 GLU A N 1
ATOM 3850 C CA . GLU A 1 485 ? -76.414 24.060 85.692 1.00 81.75 485 GLU A CA 1
ATOM 3851 C C . GLU A 1 485 ? -75.715 24.580 84.426 1.00 81.75 485 GLU A C 1
ATOM 3853 O O . GLU A 1 485 ? -75.365 23.792 83.556 1.00 81.75 485 GLU A O 1
ATOM 3858 N N . GLU A 1 486 ? -75.349 25.865 84.383 1.00 88.19 486 GLU A N 1
ATOM 3859 C CA . GLU A 1 486 ? -74.581 26.457 83.276 1.00 88.19 486 GLU A CA 1
ATOM 3860 C C . GLU A 1 486 ? -73.191 25.809 83.120 1.00 88.19 486 GLU A C 1
ATOM 3862 O O . GLU A 1 486 ? -72.706 25.616 82.003 1.00 88.19 486 GLU A O 1
ATOM 3867 N N . MET A 1 487 ? -72.540 25.426 84.226 1.00 81.31 487 MET A N 1
ATOM 3868 C CA . MET A 1 487 ? -71.273 24.689 84.182 1.00 81.31 487 MET A CA 1
ATOM 3869 C C . MET A 1 487 ? -71.457 23.264 83.643 1.00 81.31 487 MET A C 1
ATOM 3871 O O . MET A 1 487 ? -70.590 22.780 82.914 1.00 81.31 487 MET A O 1
ATOM 3875 N N . ALA A 1 488 ? -72.551 22.584 83.993 1.00 80.69 488 ALA A N 1
ATOM 3876 C CA . ALA A 1 488 ? -72.875 21.261 83.470 1.00 80.69 488 ALA A CA 1
ATOM 3877 C C . ALA A 1 488 ? -73.201 21.327 81.971 1.00 80.69 488 ALA A C 1
ATOM 3879 O O . ALA A 1 488 ? -72.601 20.583 81.197 1.00 80.69 488 ALA A O 1
ATOM 3880 N N . ASP A 1 489 ? -74.036 22.278 81.552 1.00 84.31 489 ASP A N 1
ATOM 3881 C CA . ASP A 1 489 ? -74.383 22.508 80.147 1.00 84.31 489 ASP A CA 1
ATOM 3882 C C . ASP A 1 489 ? -73.149 22.860 79.310 1.00 84.31 489 ASP A C 1
ATOM 3884 O O . ASP A 1 489 ? -72.951 22.317 78.225 1.00 84.31 489 ASP A O 1
ATOM 3888 N N . SER A 1 490 ? -72.255 23.703 79.837 1.00 87.38 490 SER A N 1
ATOM 3889 C CA . SER A 1 490 ? -70.982 24.035 79.186 1.00 87.38 490 SER A CA 1
ATOM 3890 C C . SER A 1 490 ? -70.067 22.811 79.030 1.00 87.38 490 SER A C 1
ATOM 3892 O O . SER A 1 490 ? -69.458 22.611 77.973 1.00 87.38 490 SER A O 1
ATOM 3894 N N . LYS A 1 491 ? -70.004 21.936 80.044 1.00 86.94 491 LYS A N 1
ATOM 3895 C CA . LYS A 1 491 ? -69.246 20.675 79.966 1.00 86.94 491 LYS A CA 1
ATOM 3896 C C . LYS A 1 491 ? -69.850 19.703 78.953 1.00 86.94 491 LYS A C 1
ATOM 3898 O O . LYS A 1 491 ? -69.095 19.107 78.189 1.00 86.94 491 LYS A O 1
ATOM 3903 N N . VAL A 1 492 ? -71.177 19.574 78.907 1.00 89.56 492 VAL A N 1
ATOM 3904 C CA . VAL A 1 492 ? -71.875 18.736 77.919 1.00 89.56 492 VAL A CA 1
ATOM 3905 C C . VAL A 1 492 ? -71.654 19.275 76.508 1.00 89.56 492 VAL A C 1
ATOM 3907 O O . VAL A 1 492 ? -71.274 18.508 75.631 1.00 89.56 492 VAL A O 1
ATOM 3910 N N . ALA A 1 493 ? -71.784 20.586 76.291 1.00 89.00 493 ALA A N 1
ATOM 3911 C CA . ALA A 1 493 ? -71.520 21.207 74.995 1.00 89.00 493 ALA A CA 1
ATOM 3912 C C . ALA A 1 493 ? -70.066 20.996 74.537 1.00 89.00 493 ALA A C 1
ATOM 3914 O O . ALA A 1 493 ? -69.820 20.690 73.373 1.00 89.00 493 ALA A O 1
ATOM 3915 N N . THR A 1 494 ? -69.102 21.094 75.458 1.00 85.12 494 THR A N 1
ATOM 3916 C CA . THR A 1 494 ? -67.685 20.830 75.158 1.00 85.12 494 THR A CA 1
ATOM 3917 C C . THR A 1 494 ? -67.450 19.362 74.796 1.00 85.12 494 THR A C 1
ATOM 3919 O O . THR A 1 494 ? -66.748 19.078 73.828 1.00 85.12 494 THR A O 1
ATOM 3922 N N . ALA A 1 495 ? -68.059 18.425 75.529 1.00 84.19 495 ALA A N 1
ATOM 3923 C CA . ALA A 1 495 ? -67.963 16.998 75.233 1.00 84.19 495 ALA A CA 1
ATOM 3924 C C . ALA A 1 495 ? -68.625 16.646 73.891 1.00 84.19 495 ALA A C 1
ATOM 3926 O O . ALA A 1 495 ? -68.039 15.919 73.095 1.00 84.19 495 ALA A O 1
ATOM 3927 N N . MET A 1 496 ? -69.799 17.213 73.594 1.00 84.81 496 MET A N 1
ATOM 3928 C CA . MET A 1 496 ? -70.473 17.034 72.305 1.00 84.81 496 MET A CA 1
ATOM 3929 C C . MET A 1 496 ? -69.635 17.583 71.146 1.00 84.81 496 MET A C 1
ATOM 3931 O O . MET A 1 496 ? -69.484 16.894 70.144 1.00 84.81 496 MET A O 1
ATOM 3935 N N . ALA A 1 497 ? -69.014 18.757 71.302 1.00 87.69 497 ALA A N 1
ATOM 3936 C CA . ALA A 1 497 ? -68.125 19.318 70.285 1.00 87.69 497 ALA A CA 1
ATOM 3937 C C . ALA A 1 497 ? -66.878 18.446 70.043 1.00 87.69 497 ALA A C 1
ATOM 3939 O O . ALA A 1 497 ? -66.435 18.302 68.905 1.00 87.69 497 ALA A O 1
ATOM 3940 N N . GLN A 1 498 ? -66.318 17.835 71.094 1.00 84.06 498 GLN A N 1
ATOM 3941 C CA . GLN A 1 498 ? -65.208 16.886 70.954 1.00 84.06 498 GLN A CA 1
ATOM 3942 C C . GLN A 1 498 ? -65.641 15.599 70.244 1.00 84.06 498 GLN A C 1
ATOM 3944 O O . GLN A 1 498 ? -64.927 15.133 69.361 1.00 84.06 498 GLN A O 1
ATOM 3949 N N . VAL A 1 499 ? -66.815 15.054 70.577 1.00 87.44 499 VAL A N 1
ATOM 3950 C CA . VAL A 1 499 ? -67.373 13.878 69.892 1.00 87.44 499 VAL A CA 1
ATOM 3951 C C . VAL A 1 499 ? -67.639 14.190 68.421 1.00 87.44 499 VAL A C 1
ATOM 3953 O O . VAL A 1 499 ? -67.202 13.436 67.559 1.00 87.44 499 VAL A O 1
ATOM 3956 N N . GLU A 1 500 ? -68.275 15.318 68.100 1.00 89.56 500 GLU A N 1
ATOM 3957 C CA . GLU A 1 500 ? -68.507 15.728 66.711 1.00 89.56 500 GLU A CA 1
ATOM 3958 C C . GLU A 1 500 ? -67.192 15.878 65.935 1.00 89.56 500 GLU A C 1
ATOM 3960 O O . GLU A 1 500 ? -67.089 15.357 64.826 1.00 89.56 500 GLU A O 1
ATOM 3965 N N . ALA A 1 501 ? -66.160 16.484 66.533 1.00 88.44 501 ALA A N 1
ATOM 3966 C CA . ALA A 1 501 ? -64.839 16.603 65.915 1.00 88.44 501 ALA A CA 1
ATOM 3967 C C . ALA A 1 501 ? -64.173 15.239 65.651 1.00 88.44 501 ALA A C 1
ATOM 3969 O O . ALA A 1 501 ? -63.599 15.042 64.580 1.00 88.44 501 ALA A O 1
ATOM 3970 N N . VAL A 1 502 ? -64.278 14.287 66.586 1.00 88.44 502 VAL A N 1
ATOM 3971 C CA . VAL A 1 502 ? -63.764 12.917 66.406 1.00 88.44 502 VAL A CA 1
ATOM 3972 C C . VAL A 1 502 ? -64.557 12.175 65.330 1.00 88.44 502 VAL A C 1
ATOM 3974 O O . VAL A 1 502 ? -63.961 11.591 64.434 1.00 88.44 502 VAL A O 1
ATOM 3977 N N . THR A 1 503 ? -65.890 12.257 65.338 1.00 86.00 503 THR A N 1
ATOM 3978 C CA . THR A 1 503 ? -66.707 11.594 64.305 1.00 86.00 503 THR A CA 1
ATOM 3979 C C . THR A 1 503 ? -66.558 12.222 62.915 1.00 86.00 503 THR A C 1
ATOM 3981 O O . THR A 1 503 ? -66.840 11.568 61.910 1.00 86.00 503 THR A O 1
ATOM 3984 N N . ALA A 1 504 ? -66.155 13.492 62.822 1.00 90.88 504 ALA A N 1
ATOM 3985 C CA . ALA A 1 504 ? -65.803 14.123 61.555 1.00 90.88 504 ALA A CA 1
ATOM 3986 C C . ALA A 1 504 ? -64.444 13.616 61.056 1.00 90.88 504 ALA A C 1
ATOM 3988 O O . ALA A 1 504 ? -64.340 13.217 59.898 1.00 90.88 504 ALA A O 1
ATOM 3989 N N . SER A 1 505 ? -63.431 13.545 61.931 1.00 89.00 505 SER A N 1
ATOM 3990 C CA . SER A 1 505 ? -62.117 13.025 61.536 1.00 89.00 505 SER A CA 1
ATOM 3991 C C . SER A 1 505 ? -62.160 11.536 61.177 1.00 89.00 505 SER A C 1
ATOM 3993 O O . SER A 1 505 ? -61.499 11.136 60.225 1.00 89.00 505 SER A O 1
ATOM 3995 N N . GLU A 1 506 ? -62.986 10.737 61.860 1.00 87.69 506 GLU A N 1
ATOM 3996 C CA . GLU A 1 506 ? -63.226 9.323 61.542 1.00 87.69 506 GLU A CA 1
ATOM 3997 C C . GLU A 1 506 ? -63.860 9.139 60.154 1.00 87.69 506 GLU A C 1
ATOM 3999 O O . GLU A 1 506 ? -63.466 8.258 59.393 1.00 87.69 506 GLU A O 1
ATOM 4004 N N . ARG A 1 507 ? -64.818 9.993 59.772 1.00 89.50 507 ARG A N 1
ATOM 4005 C CA . ARG A 1 507 ? -65.391 9.948 58.417 1.00 89.50 507 ARG A CA 1
ATOM 4006 C C . ARG A 1 507 ? -64.360 10.320 57.356 1.00 89.50 507 ARG A C 1
ATOM 4008 O O . ARG A 1 507 ? -64.292 9.652 56.328 1.00 89.50 507 ARG A O 1
ATOM 4015 N N . ASP A 1 508 ? -63.542 11.336 57.612 1.00 90.75 508 ASP A N 1
ATOM 4016 C CA . ASP A 1 508 ? -62.492 11.755 56.681 1.00 90.75 508 ASP A CA 1
ATOM 4017 C C . ASP A 1 508 ? -61.417 10.672 56.492 1.00 90.75 508 ASP A C 1
ATOM 4019 O O . ASP A 1 508 ? -60.895 10.506 55.388 1.00 90.75 508 ASP A O 1
ATOM 4023 N N . THR A 1 509 ? -61.065 9.924 57.544 1.00 88.25 509 THR A N 1
ATOM 4024 C CA . THR A 1 509 ? -60.115 8.806 57.429 1.00 88.25 509 THR A CA 1
ATOM 4025 C C . THR A 1 509 ? -60.727 7.602 56.722 1.00 88.25 509 THR A C 1
ATOM 4027 O O . THR A 1 509 ? -60.031 6.977 55.924 1.00 88.25 509 THR A O 1
ATOM 4030 N N . LEU A 1 510 ? -62.014 7.310 56.939 1.00 89.88 510 LEU A N 1
ATOM 4031 C CA . LEU A 1 510 ? -62.726 6.253 56.215 1.00 89.88 510 LEU A CA 1
ATOM 4032 C C . LEU A 1 510 ? -62.803 6.529 54.711 1.00 89.88 510 LEU A C 1
ATOM 4034 O O . LEU A 1 510 ? -62.513 5.629 53.929 1.00 89.88 510 LEU A O 1
ATOM 4038 N N . VAL A 1 511 ? -63.112 7.764 54.301 1.00 93.81 511 VAL A N 1
ATOM 4039 C CA . VAL A 1 511 ? -63.131 8.138 52.873 1.00 93.81 511 VAL A CA 1
ATOM 4040 C C . VAL A 1 511 ? -61.747 7.958 52.243 1.00 93.81 511 VAL A C 1
ATOM 4042 O O . VAL A 1 511 ? -61.628 7.349 51.186 1.00 93.81 511 VAL A O 1
ATOM 4045 N N . LYS A 1 512 ? -60.677 8.400 52.920 1.00 93.38 512 LYS A N 1
ATOM 4046 C CA . LYS A 1 512 ? -59.301 8.197 52.428 1.00 93.38 512 LYS A CA 1
ATOM 4047 C C . LYS A 1 512 ? -58.925 6.720 52.318 1.00 93.38 512 LYS A C 1
ATOM 4049 O O . LYS A 1 512 ? -58.202 6.347 51.402 1.00 93.38 512 LYS A O 1
ATOM 4054 N N . LEU A 1 513 ? -59.380 5.888 53.255 1.00 90.38 513 LEU A N 1
ATOM 4055 C CA . LEU A 1 513 ? -59.150 4.446 53.207 1.00 90.38 513 LEU A CA 1
ATOM 4056 C C . LEU A 1 513 ? -59.871 3.813 52.009 1.00 90.38 513 LEU A C 1
ATOM 4058 O O . LEU A 1 513 ? -59.287 2.981 51.323 1.00 90.38 513 LEU A O 1
ATOM 4062 N N . GLU A 1 514 ? -61.116 4.218 51.751 1.00 91.38 514 GLU A N 1
ATOM 4063 C CA . GLU A 1 514 ? -61.901 3.753 50.605 1.00 91.38 514 GLU A CA 1
ATOM 4064 C C . GLU A 1 514 ? -61.243 4.145 49.271 1.00 91.38 514 GLU A C 1
ATOM 4066 O O . GLU A 1 514 ? -61.123 3.301 48.382 1.00 91.38 514 GLU A O 1
ATOM 4071 N N . ASP A 1 515 ? -60.719 5.370 49.165 1.00 92.31 515 ASP A N 1
ATOM 4072 C CA . ASP A 1 515 ? -59.967 5.827 47.989 1.00 92.31 515 ASP A CA 1
ATOM 4073 C C . ASP A 1 515 ? -58.690 4.994 47.758 1.00 92.31 515 ASP A C 1
ATOM 4075 O O . ASP A 1 515 ? -58.434 4.559 46.634 1.00 92.31 515 ASP A O 1
ATOM 4079 N N . ILE A 1 516 ? -57.921 4.702 48.817 1.00 90.50 516 ILE A N 1
ATOM 4080 C CA . ILE A 1 516 ? -56.704 3.871 48.731 1.00 90.50 516 ILE A CA 1
ATOM 4081 C C . ILE A 1 516 ? -57.040 2.432 48.323 1.00 90.50 516 ILE A C 1
ATOM 4083 O O . ILE A 1 516 ? -56.325 1.834 47.516 1.00 90.50 516 ILE A O 1
ATOM 4087 N N . LEU A 1 517 ? -58.115 1.855 48.868 1.00 90.06 517 LEU A N 1
ATOM 4088 C CA . LEU A 1 517 ? -58.548 0.506 48.498 1.00 90.06 517 LEU A CA 1
ATOM 4089 C C . LEU A 1 517 ? -58.928 0.433 47.019 1.00 90.06 517 LEU A C 1
ATOM 4091 O O . LEU A 1 517 ? -58.529 -0.509 46.338 1.00 90.06 517 LEU A O 1
ATOM 4095 N N . LYS A 1 518 ? -59.629 1.450 46.513 1.00 93.25 518 LYS A N 1
ATOM 4096 C CA . LYS A 1 518 ? -60.001 1.529 45.101 1.00 93.25 518 LYS A CA 1
ATOM 4097 C C . LYS A 1 518 ? -58.783 1.677 44.184 1.00 93.25 518 LYS A C 1
ATOM 4099 O O . LYS A 1 518 ? -58.699 0.984 43.177 1.00 93.25 518 LYS A O 1
ATOM 4104 N N . GLU A 1 519 ? -57.815 2.518 44.548 1.00 91.56 519 GLU A N 1
ATOM 4105 C CA . GLU A 1 519 ? -56.555 2.645 43.801 1.00 91.56 519 GLU A CA 1
ATOM 4106 C C . GLU A 1 519 ? -55.757 1.330 43.809 1.00 91.56 519 GLU A C 1
ATOM 4108 O O . GLU A 1 519 ? -55.194 0.933 42.790 1.00 91.56 519 GLU A O 1
ATOM 4113 N N . THR A 1 520 ? -55.763 0.609 44.933 1.00 87.94 520 THR A N 1
ATOM 4114 C CA . THR A 1 520 ? -55.110 -0.704 45.042 1.00 87.94 520 THR A CA 1
ATOM 4115 C C . THR A 1 520 ? -55.773 -1.736 44.125 1.00 87.94 520 THR A C 1
ATOM 4117 O O . THR A 1 520 ? -55.069 -2.487 43.452 1.00 87.94 520 THR A O 1
ATOM 4120 N N . GLU A 1 521 ? -57.107 -1.750 44.049 1.00 92.50 521 GLU A N 1
ATOM 4121 C CA . GLU A 1 521 ? -57.862 -2.626 43.143 1.00 92.50 521 GLU A CA 1
ATOM 4122 C C . GLU A 1 521 ? -57.569 -2.307 41.664 1.00 92.50 521 GLU A C 1
ATOM 4124 O O . GLU A 1 521 ? -57.339 -3.220 40.867 1.00 92.50 521 GLU A O 1
ATOM 4129 N N . ASP A 1 522 ? -57.482 -1.022 41.299 1.00 92.75 522 ASP A N 1
ATOM 4130 C CA . ASP A 1 522 ? -57.121 -0.590 39.942 1.00 92.75 522 ASP A CA 1
ATOM 4131 C C . ASP A 1 522 ? -55.681 -1.010 39.568 1.00 92.75 522 ASP A C 1
ATOM 4133 O O . ASP A 1 522 ? -55.433 -1.500 38.459 1.00 92.75 522 ASP A O 1
ATOM 4137 N N . VAL A 1 523 ? -54.725 -0.882 40.498 1.00 90.62 523 VAL A N 1
ATOM 4138 C CA . VAL A 1 523 ? -53.336 -1.343 40.313 1.00 90.62 523 VAL A CA 1
ATOM 4139 C C . VAL A 1 523 ? -53.269 -2.869 40.192 1.00 90.62 523 VAL A C 1
ATOM 4141 O O . VAL A 1 523 ? -52.553 -3.396 39.335 1.00 90.62 523 VAL A O 1
ATOM 4144 N N . GLU A 1 524 ? -54.031 -3.610 40.994 1.00 91.69 524 GLU A N 1
ATOM 4145 C CA . GLU A 1 524 ? -54.101 -5.072 40.908 1.00 91.69 524 GLU A CA 1
ATOM 4146 C C . GLU A 1 524 ? -54.703 -5.533 39.567 1.00 91.69 524 GLU A C 1
ATOM 4148 O O . GLU A 1 524 ? -54.192 -6.455 38.923 1.00 91.69 524 GLU A O 1
ATOM 4153 N N . ALA A 1 525 ? -55.742 -4.857 39.073 1.00 91.50 525 ALA A N 1
ATOM 4154 C CA . ALA A 1 525 ? -56.308 -5.134 37.756 1.00 91.50 525 ALA A CA 1
ATOM 4155 C C . ALA A 1 525 ? -55.291 -4.874 36.628 1.00 91.50 525 ALA A C 1
ATOM 4157 O O . ALA A 1 525 ? -55.156 -5.694 35.711 1.00 91.50 525 ALA A O 1
ATOM 4158 N N . ALA A 1 526 ? -54.537 -3.773 36.709 1.00 92.75 526 ALA A N 1
ATOM 4159 C CA . ALA A 1 526 ? -53.505 -3.430 35.733 1.00 92.75 526 ALA A CA 1
ATOM 4160 C C . ALA A 1 526 ? -52.329 -4.423 35.744 1.00 92.75 526 ALA A C 1
ATOM 4162 O O . ALA A 1 526 ? -51.877 -4.855 34.680 1.00 92.75 526 ALA A O 1
ATOM 4163 N N . THR A 1 527 ? -51.862 -4.839 36.924 1.00 87.00 527 THR A N 1
ATOM 4164 C CA . THR A 1 527 ? -50.768 -5.820 37.051 1.00 87.00 527 THR A CA 1
ATOM 4165 C C . THR A 1 527 ? -51.181 -7.198 36.531 1.00 87.00 527 THR A C 1
ATOM 4167 O O . THR A 1 527 ? -50.426 -7.817 35.781 1.00 87.00 527 THR A O 1
ATOM 4170 N N . ASN A 1 528 ? -52.406 -7.647 36.816 1.00 88.75 528 ASN A N 1
ATOM 4171 C CA . ASN A 1 528 ? -52.946 -8.894 36.269 1.00 88.75 528 ASN A CA 1
ATOM 4172 C C . ASN A 1 528 ? -53.091 -8.861 34.738 1.00 88.75 528 ASN A C 1
ATOM 4174 O O . ASN A 1 528 ? -52.841 -9.868 34.071 1.00 88.75 528 ASN A O 1
ATOM 4178 N N . ALA A 1 529 ? -53.478 -7.721 34.158 1.00 91.38 529 ALA A N 1
ATOM 4179 C CA . ALA A 1 529 ? -53.526 -7.558 32.706 1.00 91.38 529 ALA A CA 1
ATOM 4180 C C . ALA A 1 529 ? -52.122 -7.606 32.077 1.00 91.38 529 ALA A C 1
ATOM 4182 O O . ALA A 1 529 ? -51.926 -8.294 31.073 1.00 91.38 529 ALA A O 1
ATOM 4183 N N . ALA A 1 530 ? -51.140 -6.942 32.696 1.00 89.88 530 ALA A N 1
ATOM 4184 C CA . ALA A 1 530 ? -49.750 -6.957 32.248 1.00 89.88 530 ALA A CA 1
ATOM 4185 C C . ALA A 1 530 ? -49.122 -8.360 32.333 1.00 89.88 530 ALA A C 1
ATOM 4187 O O . ALA A 1 530 ? -48.442 -8.772 31.395 1.00 89.88 530 ALA A O 1
ATOM 4188 N N . MET A 1 531 ? -49.397 -9.124 33.399 1.00 88.56 531 MET A N 1
ATOM 4189 C CA . MET A 1 531 ? -48.942 -10.518 33.516 1.00 88.56 531 MET A CA 1
ATOM 4190 C C . MET A 1 531 ? -49.505 -11.398 32.400 1.00 88.56 531 MET A C 1
ATOM 4192 O O . MET A 1 531 ? -48.739 -12.094 31.743 1.00 88.56 531 MET A O 1
ATOM 4196 N N . LYS A 1 532 ? -50.811 -11.316 32.111 1.00 91.69 532 LYS A N 1
ATOM 4197 C CA . LYS A 1 532 ? -51.410 -12.077 31.000 1.00 91.69 532 LYS A CA 1
ATOM 4198 C C . LYS A 1 532 ? -50.780 -11.727 29.655 1.00 91.69 532 LYS A C 1
ATOM 4200 O O . LYS A 1 532 ? -50.572 -12.611 28.832 1.00 91.69 532 LYS A O 1
ATOM 4205 N N . GLN A 1 533 ? -50.468 -10.452 29.428 1.00 88.94 533 GLN A N 1
ATOM 4206 C CA . GLN A 1 533 ? -49.799 -10.028 28.201 1.00 88.94 533 GLN A CA 1
ATOM 4207 C C . GLN A 1 533 ? -48.362 -10.570 28.124 1.00 88.94 533 GLN A C 1
ATOM 4209 O O . GLN A 1 533 ? -47.949 -11.054 27.070 1.00 88.94 533 GLN A O 1
ATOM 4214 N N . ALA A 1 534 ? -47.619 -10.545 29.232 1.00 85.75 534 ALA A N 1
ATOM 4215 C CA . ALA A 1 534 ? -46.276 -11.116 29.305 1.00 85.75 534 ALA A CA 1
ATOM 4216 C C . ALA A 1 534 ? -46.282 -12.634 29.053 1.00 85.75 534 ALA A C 1
ATOM 4218 O O . ALA A 1 534 ? -45.486 -13.106 28.248 1.00 85.75 534 ALA A O 1
ATOM 4219 N N . GLU A 1 535 ? -47.226 -13.375 29.643 1.00 88.12 535 GLU A N 1
ATOM 4220 C CA . GLU A 1 535 ? -47.406 -14.814 29.400 1.00 88.12 535 GLU A CA 1
ATOM 4221 C C . GLU A 1 535 ? -47.711 -15.115 27.924 1.00 88.12 535 GLU A C 1
ATOM 4223 O O . GLU A 1 535 ? -47.152 -16.054 27.357 1.00 88.12 535 GLU A O 1
ATOM 4228 N N . THR A 1 536 ? -48.558 -14.309 27.266 1.00 89.12 536 THR A N 1
ATOM 4229 C CA . THR A 1 536 ? -48.832 -14.491 25.828 1.00 89.12 536 THR A CA 1
ATOM 4230 C C . THR A 1 536 ? -47.603 -14.230 24.962 1.00 89.12 536 THR A C 1
ATOM 4232 O O . THR A 1 536 ? -47.356 -14.988 24.028 1.00 89.12 536 THR A O 1
ATOM 4235 N N . VAL A 1 537 ? -46.798 -13.216 25.296 1.00 90.12 537 VAL A N 1
ATOM 4236 C CA . VAL A 1 537 ? -45.554 -12.920 24.572 1.00 90.12 537 VAL A CA 1
ATOM 4237 C C . VAL A 1 537 ? -44.527 -14.028 24.798 1.00 90.12 537 VAL A C 1
ATOM 4239 O O . VAL A 1 537 ? -43.888 -14.459 23.845 1.00 90.12 537 VAL A O 1
ATOM 4242 N N . GLU A 1 538 ? -44.392 -14.541 26.022 1.00 86.81 538 GLU A N 1
ATOM 4243 C CA . GLU A 1 538 ? -43.472 -15.640 26.321 1.00 86.81 538 GLU A CA 1
ATOM 4244 C C . GLU A 1 538 ? -43.851 -16.916 25.549 1.00 86.81 538 GLU A C 1
ATOM 4246 O O . GLU A 1 538 ? -42.991 -17.538 24.922 1.00 86.81 538 GLU A O 1
ATOM 4251 N N . ALA A 1 539 ? -45.142 -17.258 25.500 1.00 89.00 539 ALA A N 1
ATOM 4252 C CA . ALA A 1 539 ? -45.637 -18.386 24.712 1.00 89.00 539 ALA A CA 1
ATOM 4253 C C . ALA A 1 539 ? -45.366 -18.215 23.204 1.00 89.00 539 ALA A C 1
ATOM 4255 O O . ALA A 1 539 ? -44.955 -19.169 22.540 1.00 89.00 539 ALA A O 1
ATOM 4256 N N . GLU A 1 540 ? -45.542 -17.005 22.663 1.00 87.94 540 GLU A N 1
ATOM 4257 C CA . GLU A 1 540 ? -45.205 -16.685 21.270 1.00 87.94 540 GLU A CA 1
ATOM 4258 C C . GLU A 1 540 ? -43.694 -16.787 21.010 1.00 87.94 540 GLU A C 1
ATOM 4260 O O . GLU A 1 540 ? -43.279 -17.363 20.003 1.00 87.94 540 GLU A O 1
ATOM 4265 N N . THR A 1 541 ? -42.853 -16.301 21.930 1.00 86.00 541 THR A N 1
ATOM 4266 C CA . THR A 1 541 ? -41.392 -16.414 21.797 1.00 86.00 541 THR A CA 1
ATOM 4267 C C . THR A 1 541 ? -40.903 -17.855 21.873 1.00 86.00 541 THR A C 1
ATOM 4269 O O . THR A 1 541 ? -40.036 -18.232 21.089 1.00 86.00 541 THR A O 1
ATOM 4272 N N . GLN A 1 542 ? -41.485 -18.678 22.750 1.00 86.12 542 GLN A N 1
ATOM 4273 C CA . GLN A 1 542 ? -41.142 -20.095 22.855 1.00 86.12 542 GLN A CA 1
ATOM 4274 C C . GLN A 1 542 ? -41.552 -20.852 21.586 1.00 86.12 542 GLN A C 1
ATOM 4276 O O . GLN A 1 542 ? -40.780 -21.668 21.089 1.00 86.12 542 GLN A O 1
ATOM 4281 N N . ALA A 1 543 ? -42.721 -20.543 21.012 1.00 87.06 543 ALA A N 1
ATOM 4282 C CA . ALA A 1 543 ? -43.149 -21.122 19.740 1.00 87.06 543 ALA A CA 1
ATOM 4283 C C . ALA A 1 543 ? -42.175 -20.775 18.595 1.00 87.06 543 ALA A C 1
ATOM 4285 O O . ALA A 1 543 ? -41.722 -21.671 17.879 1.00 87.06 543 ALA A O 1
ATOM 4286 N N . LEU A 1 544 ? -41.777 -19.504 18.471 1.00 87.44 544 LEU A N 1
ATOM 4287 C CA . LEU A 1 544 ? -40.794 -19.065 17.471 1.00 87.44 544 LEU A CA 1
ATOM 4288 C C . LEU A 1 544 ? -39.407 -19.691 17.687 1.00 87.44 544 LEU A C 1
ATOM 4290 O O . LEU A 1 544 ? -38.726 -20.034 16.721 1.00 87.44 544 LEU A O 1
ATOM 4294 N N . GLU A 1 545 ? -38.979 -19.860 18.940 1.00 85.12 545 GLU A N 1
ATOM 4295 C CA . GLU A 1 545 ? -37.710 -20.513 19.269 1.00 85.12 545 GLU A CA 1
ATOM 4296 C C . GLU A 1 545 ? -37.727 -22.002 18.894 1.00 85.12 545 GLU A C 1
ATOM 4298 O O . GLU A 1 545 ? -36.756 -22.491 18.310 1.00 85.12 545 GLU A O 1
ATOM 4303 N N . THR A 1 546 ? -38.841 -22.706 19.134 1.00 83.25 546 THR A N 1
ATOM 4304 C CA . THR A 1 546 ? -38.990 -24.105 18.701 1.00 83.25 546 THR A CA 1
ATOM 4305 C C . THR A 1 546 ? -38.956 -24.254 17.178 1.00 83.25 546 THR A C 1
ATOM 4307 O O . THR A 1 546 ? -38.256 -25.133 16.679 1.00 83.25 546 THR A O 1
ATOM 4310 N N . GLU A 1 547 ? -39.605 -23.356 16.429 1.00 85.19 547 GLU A N 1
ATOM 4311 C CA . GLU A 1 547 ? -39.586 -23.366 14.958 1.00 85.19 547 GLU A CA 1
ATOM 4312 C C . GLU A 1 547 ? -38.180 -23.055 14.403 1.00 85.19 547 GLU A C 1
ATOM 4314 O O . GLU A 1 547 ? -37.690 -23.720 13.487 1.00 85.19 547 GLU A O 1
ATOM 4319 N N . LEU A 1 548 ? -37.460 -22.103 15.012 1.00 82.00 548 LEU A N 1
ATOM 4320 C CA . LEU A 1 548 ? -36.059 -21.823 14.676 1.00 82.00 548 LEU A CA 1
ATOM 4321 C C . LEU A 1 548 ? -35.133 -23.010 14.969 1.00 82.00 548 LEU A C 1
ATOM 4323 O O . LEU A 1 548 ? -34.165 -23.229 14.233 1.00 82.00 548 LEU A O 1
ATOM 4327 N N . GLN A 1 549 ? -35.386 -23.761 16.041 1.00 80.81 549 GLN A N 1
ATOM 4328 C CA . GLN A 1 549 ? -34.594 -24.935 16.395 1.00 80.81 549 GLN A CA 1
ATOM 4329 C C . GLN A 1 549 ? -34.833 -26.099 15.421 1.00 80.81 549 GLN A C 1
ATOM 4331 O O . GLN A 1 549 ? -33.864 -26.754 15.028 1.00 80.81 549 GLN A O 1
ATOM 4336 N N . GLU A 1 550 ? -36.073 -26.312 14.974 1.00 84.38 550 GLU A N 1
ATOM 4337 C CA . GLU A 1 550 ? -36.399 -27.287 13.925 1.00 84.38 550 GLU A CA 1
ATOM 4338 C C . GLU A 1 550 ? -35.697 -26.938 12.604 1.00 84.38 550 GLU A C 1
ATOM 4340 O O . GLU A 1 550 ? -34.955 -27.771 12.076 1.00 84.38 550 GLU A O 1
ATOM 4345 N N . LEU A 1 551 ? -35.782 -25.684 12.141 1.00 81.69 551 LEU A N 1
ATOM 4346 C CA . LEU A 1 551 ? -35.092 -25.231 10.921 1.00 81.69 551 LEU A CA 1
ATOM 4347 C C . LEU A 1 551 ? -33.565 -25.392 10.998 1.00 81.69 551 LEU A C 1
ATOM 4349 O O . LEU A 1 551 ? -32.916 -25.728 10.006 1.00 81.69 551 LEU A O 1
ATOM 4353 N N . ARG A 1 552 ? -32.965 -25.179 12.176 1.00 78.19 552 ARG A N 1
ATOM 4354 C CA . ARG A 1 552 ? -31.525 -25.414 12.390 1.00 78.19 552 ARG A CA 1
ATOM 4355 C C . ARG A 1 552 ? -31.156 -26.895 12.338 1.00 78.19 552 ARG A C 1
ATOM 4357 O O . ARG A 1 552 ? -30.035 -27.208 11.946 1.00 78.19 552 ARG A O 1
ATOM 4364 N N . SER A 1 553 ? -32.064 -27.785 12.733 1.00 78.38 553 SER A N 1
ATOM 4365 C CA . SER A 1 553 ? -31.848 -29.233 12.677 1.00 78.38 553 SER A CA 1
ATOM 4366 C C . SER A 1 553 ? -32.036 -29.819 11.275 1.00 78.38 553 SER A C 1
ATOM 4368 O O . SER A 1 553 ? -31.348 -30.774 10.937 1.00 78.38 553 SER A O 1
ATOM 4370 N N . GLU A 1 554 ? -32.894 -29.222 10.443 1.00 75.50 554 GLU A N 1
ATOM 4371 C CA . GLU A 1 554 ? -33.090 -29.624 9.040 1.00 75.50 554 GLU A CA 1
ATOM 4372 C C . GLU A 1 554 ? -31.981 -29.120 8.099 1.00 75.50 554 GLU A C 1
ATOM 4374 O O . GLU A 1 554 ? -31.777 -29.677 7.020 1.00 75.50 554 GLU A O 1
ATOM 4379 N N . ALA A 1 555 ? -31.254 -28.070 8.495 1.00 64.88 555 ALA A N 1
ATOM 4380 C CA . ALA A 1 555 ? -30.143 -27.503 7.729 1.00 64.88 555 ALA A CA 1
ATOM 4381 C C . ALA A 1 555 ? -28.776 -28.183 7.983 1.00 64.88 555 ALA A C 1
ATOM 4383 O O . ALA A 1 555 ? -27.788 -27.796 7.351 1.00 64.88 555 ALA A O 1
ATOM 4384 N N . SER A 1 556 ? -28.706 -29.167 8.891 1.00 51.28 556 SER A N 1
ATOM 4385 C CA . SER A 1 556 ? -27.514 -29.984 9.186 1.00 51.28 556 SER A CA 1
ATOM 4386 C C . SER A 1 556 ? -27.679 -31.410 8.683 1.00 51.28 556 SER A C 1
ATOM 4388 O O . SER A 1 556 ? -26.611 -32.027 8.450 1.00 51.28 556 SER A O 1
#

Organism: NCBI:txid360622

Secondary structure (DSSP, 8-state):
--SSSSSTTTTTTSSSSSSSSS---------------------SSHHHHHHHHHHHHHHHHHHHHHHHHHHHHHHHHHHHHHHHHHHHHHHHHHHHHHHHHHHHHHHHHHHHHHHHHHHHHHHHHHHT---SS----GGG-HHHHHHHHHHHHHHHHHHHHHHHHHHHHHHHHHHHHHHHHHHHHHHHHHHHHHHHHHHHHHHHHHHHHHHHHHHHHHHHHHHHHHHHHHHHHHHHHHHHHHHHHHHHHHHHHHHHHHHHTT------TTHHHHHHHHHHHHHHHHHHHHHHHHHHHHHHHHHHHHHHHHHHHHHHHHHHHHHHHHHHHHHHHHHHHHHHHHHHHHHHHHHHHHHHHHHHHHHHHHHHHHHHHHHHHHHHHHHHHHHHHHHHHHHHHHHHHHHHHHHHHHHHHHHHHHHHHHHHHHHHHHHHHHHHHHHHHHHHHHHHHHHHTS----------------HHHHHHHHHHHHHHHHHHHHHHHHHHHHHHHHHHHHHHHHHHHHHHHHHHHHHHHHHHHHHHHHHHHHHHHHHHHHHHHHHHHHT-

InterPro domains:
  IPR008545 WEB family [PF05701] (44-555)

Foldseek 3Di:
DPDPPPVVVVVVVVVVVVVPPDDDDDDDDDDDDDDDDDDDDDDPQPPLVVVLVVLVVVLVVLVVVLVVLVVVLVVLVVLLVVLVVLLVVLVVVLVVLVVVLVVLVVVLVVLVVVLVVLVVVLVCVVVPDDDDDDPDDPPPPVVNVVSVVVNVVSVVVSVVSVVVSVVSVVVNVVSVVSNVVSVVSSVVSVVSSVVSVVVSVVSVVVSVVSVVVSVVSVVVSVVVVVVVVVVVVVVVVVVVVVVVVVVVVVVVVVVVVVVVVPDDDDDDVVVVVVVVVVVVVVVVVVVVVVVVVVVVVVVVVVVVVVVVVVVVVVVVVVVVVVVVVVVVVVVVVVVVVVVVVVVVVVVVVVVVVVVVVVVVVVVVVVVVVVVVVVVVVVVVVVVVVVVVVVVVVVVVVVVVVVVVVVVVVVVVVVVVVVVVVVVVVVVVVVVVVVVVVVVVVVVVVVVVVVVVVPDDDDDDDDDPPPPDDDPVRVVVVVVVVVVVVVVVVVVVVVVVVVVVVVVVVVVVVVVVVVVVVVVVVVVVVVVVVVVVVVVVVVVVVVVVVVVVVVVVVVVD